Protein AF-A0A316P746-F1 (afdb_monomer_lite)

pLDDT: mean 85.84, std 14.13, range [28.5, 98.62]

Foldseek 3Di:
DAEDEEDAQVDAWEDAAQKEQAEREDDDAEEDEYYQYEYHYAIYHAAEFYEHAGGDDVVLRYAYAYENYEYAHATAYQAQYAHHYSEHRAAHEHELYEYEHHYYHYPALQDHHHDDHYHYDNYEYCVCSHHHHDHQCCFQFLVSQCVSQVLDDDDRQWAFADPPPDDGDSGIHRDPVHARKAFAEEAEPSRHDPDDTPTIHSDDPYHYDDFDDDLQAGPGHRDGNPPNFDDDPQETEAAELSVLQRQLSVCVVPPVVRHYDYPHDYDNVVPPDCSSDRDLQDAQAESEDEPADEDELEEGADDIPSHDPQHRHYDYPDLYHYYLYEYCGGDSDHHDHQCCFQFCVNVCSSQVVDAQRQQWAAAHPPDSGIDRDSVHAGWGDDPNGIDSDPPDPDDDDPDDDPPHDFDWKADPVGHTDPDDDAAWIWTAHPVGDIDIDHDD

Sequence (440 aa):
MIKNLVLDNTCSVSGASYVAGIAGGTSGTGTVTFRNVGNEAAVTASGLNAAGIVGVSMGGTINFSITNCYNTGDVTGSKQSAAICAYVGKKSVLKNIYNTGKIGGYDSADKKLYRNTCTSSCLYDIEGMQGDSITPEMLASGEFAFILNCNLRGESPWYQSLDNELTPDGHPTLSPSHGTVYALGTLNCNGTASGDVSGYSNTDKSVRTPHEFENGICSVCEDVDPGFVTMTDSVYEIGTAAQLNWFAHYVNLGTVNAKAKLTDDIDYTEYTTVKSMIGKESAGISGWLGLSAELTNCYNIGSVTGMQADRPFARYSARPYFVNCYETIGNQVINVTTEQVENGALCNMLNDSVSGGDTFFQTLGEDLHPVLFGSRQKVYEVNGSYTNNVVGIRENAIDKSEDGKIQRIYSVDGVRRGNLQKGINIVINGKGKAKKVYVK

Secondary structure (DSSP, 8-state):
-EEEEEE-TT-EEEESSSEESSEEEE-SSEEEEEEEEEE-SEEEESSB-EESSEEEEGGG-EEEEEEEEEE-S-EE-SBS-BSSEEE--TT-EEEEEEE-S-EES-SSGGGSSB-S--EEEEEEETT-SSSEE--HHHHHSSHHHHHHTTT-SS--S-B--SSSSSPPPSS-BS-TTSPPPEEESEE-TTSSBSS---EEESS---EEPPP-EETTEETTT--B-TTSS-EETTEEEE-SHHHHHHHHHHHHTT-TT--EEESS----TT--SGGGSSSS---SSEEEE-TT-EEES-EE-S---S-SSS-SSEEESS--EEES-EESS-SSSEE--HHHHHSSHHHHHHTTT-TT-SSSB--TTT-SS-BS-TTSPPPEEETTEEES-------------TT--EEEEEETTS-EESSPPSEEEEEEETTS-EEEEEE-

Radius of gyration: 34.47 Å; chains: 1; bounding box: 94×75×79 Å

Structure (mmCIF, N/CA/C/O backbone):
data_AF-A0A316P746-F1
#
_entry.id   AF-A0A316P746-F1
#
loop_
_atom_site.group_PDB
_atom_site.id
_atom_site.type_symbol
_atom_site.label_atom_id
_atom_site.label_alt_id
_atom_site.label_comp_id
_atom_site.label_asym_id
_atom_site.label_entity_id
_atom_site.label_seq_id
_atom_site.pdbx_PDB_ins_code
_atom_site.Cartn_x
_atom_site.Cartn_y
_atom_site.Cartn_z
_atom_site.occupancy
_atom_site.B_iso_or_equiv
_atom_site.auth_seq_id
_atom_site.auth_comp_id
_atom_site.auth_asym_id
_atom_site.auth_atom_id
_atom_site.pdbx_PDB_model_num
ATOM 1 N N . MET A 1 1 ? 15.278 -12.445 -2.201 1.00 89.88 1 MET A N 1
ATOM 2 C CA . MET A 1 1 ? 15.033 -11.245 -1.368 1.00 89.88 1 MET A CA 1
ATOM 3 C C . MET A 1 1 ? 16.377 -10.613 -1.076 1.00 89.88 1 MET A C 1
ATOM 5 O O . MET A 1 1 ? 17.289 -11.356 -0.744 1.00 89.88 1 MET A O 1
ATOM 9 N N . ILE A 1 2 ? 16.483 -9.292 -1.191 1.00 94.69 2 ILE A N 1
ATOM 10 C CA . ILE A 1 2 ? 17.647 -8.498 -0.779 1.00 94.69 2 ILE A CA 1
ATOM 11 C C . ILE A 1 2 ? 17.159 -7.533 0.303 1.00 94.69 2 ILE A C 1
ATOM 13 O O . ILE A 1 2 ? 16.108 -6.908 0.139 1.00 94.69 2 ILE A O 1
ATOM 17 N N . LYS A 1 3 ? 17.849 -7.476 1.444 1.00 94.69 3 LYS A N 1
ATOM 18 C CA . LYS A 1 3 ? 17.455 -6.606 2.554 1.00 94.69 3 LYS A CA 1
ATOM 19 C C . LYS A 1 3 ? 18.634 -6.154 3.403 1.00 94.69 3 LYS A C 1
ATOM 21 O O . LYS A 1 3 ? 19.601 -6.903 3.496 1.00 94.69 3 LYS A O 1
ATOM 26 N N . ASN A 1 4 ? 18.481 -5.008 4.066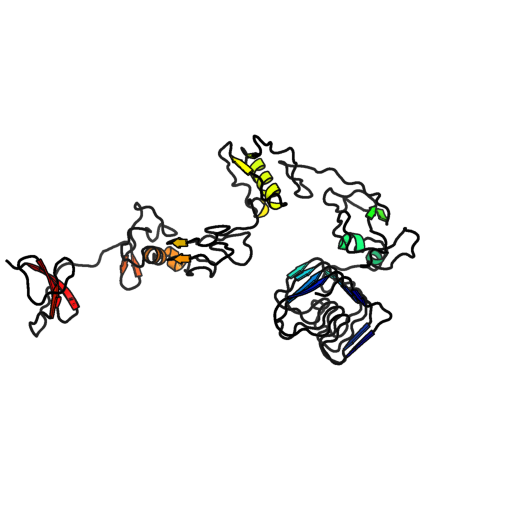 1.00 92.00 4 ASN A N 1
ATOM 27 C CA . ASN A 1 4 ? 19.451 -4.422 4.999 1.00 92.00 4 ASN A CA 1
ATOM 28 C C . ASN A 1 4 ? 20.836 -4.260 4.353 1.00 92.00 4 ASN A C 1
ATOM 30 O O . ASN A 1 4 ? 21.825 -4.806 4.838 1.00 92.00 4 ASN A O 1
ATOM 34 N N . LEU A 1 5 ? 20.873 -3.574 3.212 1.00 94.56 5 LEU A N 1
ATOM 35 C CA . LEU A 1 5 ? 22.076 -3.399 2.402 1.00 94.56 5 LEU A CA 1
ATOM 36 C C . LEU A 1 5 ? 22.165 -1.954 1.921 1.00 94.56 5 LEU A C 1
ATOM 38 O O . LEU A 1 5 ? 21.218 -1.456 1.321 1.00 94.56 5 LEU A O 1
ATOM 42 N N . VAL A 1 6 ? 23.312 -1.316 2.121 1.00 96.06 6 VAL A N 1
ATOM 43 C CA . VAL A 1 6 ? 23.628 -0.018 1.521 1.00 96.06 6 VAL A CA 1
ATOM 44 C C . VAL A 1 6 ? 24.879 -0.188 0.673 1.00 96.06 6 VAL A C 1
ATOM 46 O O . VAL A 1 6 ? 25.864 -0.755 1.143 1.00 96.06 6 VAL A O 1
ATOM 49 N N . LEU A 1 7 ? 24.821 0.263 -0.580 1.00 97.25 7 LEU A N 1
ATOM 50 C CA . LEU A 1 7 ? 26.013 0.456 -1.396 1.00 97.25 7 LEU A CA 1
ATOM 51 C C . LEU A 1 7 ? 26.486 1.897 -1.197 1.00 97.25 7 LEU A C 1
ATOM 53 O O . LEU A 1 7 ? 25.838 2.815 -1.697 1.00 97.25 7 LEU A O 1
ATOM 57 N N . ASP A 1 8 ? 27.560 2.081 -0.432 1.00 95.44 8 ASP A N 1
ATOM 58 C CA . ASP A 1 8 ? 28.040 3.405 -0.031 1.00 95.44 8 ASP A CA 1
ATOM 59 C C . ASP A 1 8 ? 28.645 4.217 -1.193 1.00 95.44 8 ASP A C 1
ATOM 61 O O . ASP A 1 8 ? 28.950 3.703 -2.274 1.00 95.44 8 ASP A O 1
ATOM 65 N N . ASN A 1 9 ? 28.834 5.514 -0.955 1.00 95.62 9 ASN A N 1
ATOM 66 C CA . ASN A 1 9 ? 29.329 6.469 -1.948 1.00 95.62 9 ASN A CA 1
ATOM 67 C C . ASN A 1 9 ? 30.809 6.290 -2.340 1.00 95.62 9 ASN A C 1
ATOM 69 O O . ASN A 1 9 ? 31.278 6.966 -3.258 1.00 95.62 9 ASN A O 1
ATOM 73 N N . THR A 1 10 ? 31.549 5.393 -1.681 1.00 96.88 10 THR A N 1
ATOM 74 C CA . THR A 1 10 ? 32.927 5.052 -2.067 1.00 96.88 10 THR A CA 1
ATOM 75 C C . THR A 1 10 ? 32.955 4.052 -3.221 1.00 96.88 10 THR A C 1
ATOM 77 O O . THR A 1 10 ? 33.974 3.887 -3.896 1.00 96.88 10 THR A O 1
ATOM 80 N N . CYS A 1 11 ? 31.818 3.406 -3.483 1.00 97.75 11 CYS A N 1
ATOM 81 C CA . CYS A 1 11 ? 31.636 2.485 -4.586 1.00 97.75 11 CYS A CA 1
ATOM 82 C C . CYS A 1 11 ? 31.222 3.208 -5.880 1.00 97.75 11 CYS A C 1
ATOM 84 O O . CYS A 1 11 ? 30.711 4.327 -5.893 1.00 97.75 11 CYS A O 1
ATOM 86 N N . SER A 1 12 ? 31.396 2.521 -7.009 1.00 97.50 12 SER A N 1
ATOM 87 C CA . SER A 1 12 ? 30.791 2.910 -8.285 1.00 97.50 12 SER A CA 1
ATOM 88 C C . SER A 1 12 ? 30.432 1.670 -9.098 1.00 97.50 12 SER A C 1
ATOM 90 O O . SER A 1 12 ? 31.123 0.652 -9.037 1.00 97.50 12 SER A O 1
ATOM 92 N N . VAL A 1 13 ? 29.342 1.749 -9.862 1.00 98.25 13 VAL A N 1
ATOM 93 C CA . VAL A 1 13 ? 28.880 0.663 -10.735 1.00 98.25 13 VAL A CA 1
ATOM 94 C C . VAL A 1 13 ? 28.771 1.184 -12.157 1.00 98.25 13 VAL A C 1
ATOM 96 O O . VAL A 1 13 ? 28.103 2.185 -12.413 1.00 98.25 13 VAL A O 1
ATOM 99 N N . SER A 1 14 ? 29.408 0.500 -13.107 1.00 97.56 14 SER A N 1
ATOM 100 C CA . SER A 1 14 ? 29.333 0.873 -14.519 1.00 97.56 14 SER A CA 1
ATOM 101 C C . SER A 1 14 ? 29.121 -0.323 -15.441 1.00 97.56 14 SER A C 1
ATOM 103 O O . SER A 1 14 ? 29.529 -1.444 -15.138 1.00 97.56 14 SER A O 1
ATOM 105 N N . GLY A 1 15 ? 28.454 -0.098 -16.572 1.00 96.75 15 GLY A N 1
ATOM 106 C CA . GLY A 1 15 ? 28.203 -1.148 -17.556 1.00 96.75 15 GLY A CA 1
ATOM 107 C C . GLY A 1 15 ? 27.535 -0.652 -18.836 1.00 96.75 15 GLY A C 1
ATOM 108 O O . GLY A 1 15 ? 27.297 0.540 -19.024 1.00 96.75 15 GLY A O 1
ATOM 109 N N . ALA A 1 16 ? 27.231 -1.584 -19.741 1.00 96.00 16 ALA A N 1
ATOM 110 C CA . ALA A 1 16 ? 26.654 -1.248 -21.042 1.00 96.00 16 ALA A CA 1
ATOM 111 C C . ALA A 1 16 ? 25.142 -0.986 -20.984 1.00 96.00 16 ALA A C 1
ATOM 113 O O . ALA A 1 16 ? 24.656 -0.015 -21.545 1.00 96.00 16 ALA A O 1
ATOM 114 N N . SER A 1 17 ? 24.354 -1.850 -20.349 1.00 93.94 17 SER A N 1
ATOM 115 C CA . SER A 1 17 ? 22.897 -1.698 -20.204 1.00 93.94 17 SER A CA 1
ATOM 116 C C . SER A 1 17 ? 22.412 -2.531 -19.027 1.00 93.94 17 SER A C 1
ATOM 118 O O . SER A 1 17 ? 23.104 -3.466 -18.624 1.00 93.94 17 SER A O 1
ATOM 120 N N . TYR A 1 18 ? 21.224 -2.210 -18.506 1.00 94.69 18 TYR A N 1
ATOM 121 C CA . TYR A 1 18 ? 20.632 -2.891 -17.349 1.00 94.69 18 TYR A CA 1
ATOM 122 C C . TYR A 1 18 ? 21.566 -2.822 -16.135 1.00 94.69 18 TYR A C 1
ATOM 124 O O . TYR A 1 18 ? 21.887 -3.832 -15.514 1.00 94.69 18 TYR A O 1
ATOM 132 N N . VAL A 1 19 ? 22.069 -1.620 -15.856 1.00 97.38 19 VAL A N 1
ATOM 133 C CA . VAL A 1 19 ? 23.044 -1.374 -14.791 1.00 97.38 19 VAL A CA 1
ATOM 134 C C . VAL A 1 19 ? 22.294 -0.832 -13.590 1.00 97.38 19 VAL A C 1
ATOM 136 O O . VAL A 1 19 ? 21.499 0.096 -13.731 1.00 97.38 19 VAL A O 1
ATOM 139 N N . ALA A 1 20 ? 22.549 -1.384 -12.410 1.00 97.69 20 ALA A N 1
ATOM 140 C CA . ALA A 1 20 ? 22.061 -0.768 -11.192 1.00 97.69 20 ALA A CA 1
ATOM 141 C C . ALA A 1 20 ? 23.017 -0.938 -10.025 1.00 97.69 20 ALA A C 1
ATOM 143 O O . ALA A 1 20 ? 23.821 -1.869 -10.042 1.00 97.69 20 ALA A O 1
ATOM 144 N N . GLY A 1 21 ? 22.891 -0.065 -9.024 1.00 97.75 21 GLY A N 1
ATOM 145 C CA . GLY A 1 21 ? 23.691 -0.126 -7.803 1.00 97.75 21 GLY A CA 1
ATOM 146 C C . GLY A 1 21 ? 23.577 -1.483 -7.110 1.00 97.75 21 GLY A C 1
ATOM 147 O O . GLY A 1 21 ? 24.584 -2.077 -6.745 1.00 97.75 21 GLY A O 1
ATOM 148 N N . ILE A 1 22 ? 22.362 -2.037 -7.007 1.00 97.75 22 ILE A N 1
ATOM 149 C CA . ILE A 1 22 ? 22.136 -3.303 -6.289 1.00 97.75 22 ILE A CA 1
ATOM 150 C C . ILE A 1 22 ? 21.937 -4.491 -7.235 1.00 97.75 22 ILE A C 1
ATOM 152 O O . ILE A 1 22 ? 22.585 -5.525 -7.075 1.00 97.75 22 ILE A O 1
ATOM 156 N N . ALA A 1 23 ? 21.024 -4.389 -8.208 1.00 95.81 23 ALA A N 1
ATOM 157 C CA . ALA A 1 23 ? 20.702 -5.500 -9.109 1.00 95.81 23 ALA A CA 1
ATOM 158 C C . ALA A 1 23 ? 20.403 -5.035 -10.543 1.00 95.81 23 ALA A C 1
ATOM 160 O O . ALA A 1 23 ? 19.379 -4.412 -10.803 1.00 95.81 23 ALA A O 1
ATOM 161 N N . GLY A 1 24 ? 21.258 -5.383 -11.507 1.00 94.00 24 GLY A N 1
ATOM 162 C CA . GLY A 1 24 ? 21.155 -4.878 -12.882 1.00 94.00 24 GLY A CA 1
ATOM 163 C C . GLY A 1 24 ? 19.856 -5.230 -13.624 1.00 94.00 24 GLY A C 1
ATOM 164 O O . GLY A 1 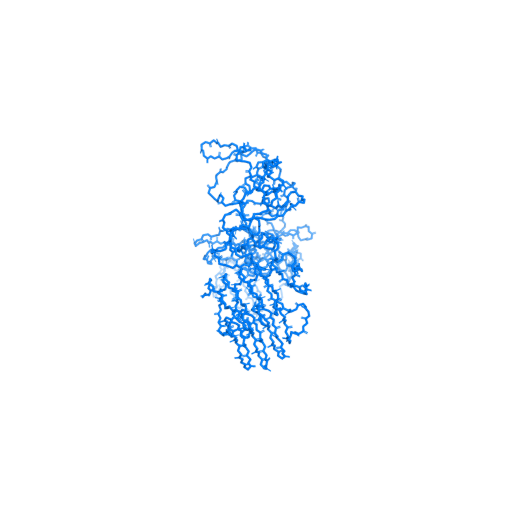24 ? 19.076 -4.358 -13.997 1.00 94.00 24 GLY A O 1
ATOM 165 N N . GLY A 1 25 ? 19.574 -6.514 -13.831 1.00 87.31 25 GLY A N 1
ATOM 166 C CA . GLY A 1 25 ? 18.367 -6.957 -14.529 1.00 87.31 25 GLY A CA 1
ATOM 167 C C . GLY A 1 25 ? 17.833 -8.258 -13.959 1.00 87.31 25 GLY A C 1
ATOM 168 O O . GLY A 1 25 ? 18.588 -9.100 -13.481 1.00 87.31 25 GLY A O 1
ATOM 169 N N . THR A 1 26 ? 16.518 -8.423 -14.013 1.00 87.12 26 THR A N 1
ATOM 170 C CA . THR A 1 26 ? 15.832 -9.637 -13.563 1.00 87.12 26 THR A CA 1
ATOM 171 C C . THR A 1 26 ? 15.109 -10.285 -14.736 1.00 87.12 26 THR A C 1
ATOM 173 O O . THR A 1 26 ? 14.544 -9.589 -15.577 1.00 87.12 26 THR A O 1
ATOM 176 N N . SER A 1 27 ? 15.142 -11.616 -14.813 1.00 88.12 27 SER A N 1
ATOM 177 C CA . SER A 1 27 ? 14.470 -12.408 -15.850 1.00 88.12 27 SER A CA 1
ATOM 178 C C . SER A 1 27 ? 13.734 -13.592 -15.221 1.00 88.12 27 SER A C 1
ATOM 180 O O . SER A 1 27 ? 14.118 -14.065 -14.152 1.00 88.12 27 SER A O 1
ATOM 182 N N . GLY A 1 28 ? 12.660 -14.054 -15.866 1.00 88.06 28 GLY A N 1
ATOM 183 C CA . GLY A 1 28 ? 11.804 -15.131 -15.360 1.00 88.06 28 GLY A CA 1
ATOM 184 C C . GLY A 1 28 ? 10.451 -14.627 -14.861 1.00 88.06 28 GLY A C 1
ATOM 185 O O . GLY A 1 28 ? 9.913 -13.656 -15.386 1.00 88.06 28 GLY A O 1
ATOM 186 N N . THR A 1 29 ? 9.875 -15.300 -13.867 1.00 85.88 29 THR A N 1
ATOM 187 C CA . THR A 1 29 ? 8.543 -14.991 -13.317 1.00 85.88 29 THR A CA 1
ATOM 188 C C . THR A 1 29 ? 8.577 -14.938 -11.796 1.00 85.88 29 THR A C 1
ATOM 190 O O . THR A 1 29 ? 9.399 -15.606 -11.173 1.00 85.88 29 THR A O 1
ATOM 193 N N . GLY A 1 30 ? 7.635 -14.216 -11.189 1.00 87.62 30 GLY A N 1
ATOM 194 C CA . GLY A 1 30 ? 7.453 -14.173 -9.736 1.00 87.62 30 GLY A CA 1
ATOM 195 C C . GLY A 1 30 ? 7.687 -12.783 -9.157 1.00 87.62 30 GLY A C 1
ATOM 196 O O . GLY A 1 30 ? 7.532 -11.780 -9.859 1.00 87.62 30 GLY A O 1
ATOM 197 N N . THR A 1 31 ? 8.040 -12.734 -7.871 1.00 92.00 31 THR A N 1
ATOM 198 C CA . THR A 1 31 ? 8.236 -11.482 -7.134 1.00 92.00 31 THR A CA 1
ATOM 199 C C . THR A 1 31 ? 9.609 -11.441 -6.475 1.00 92.00 31 THR A C 1
ATOM 201 O O . THR A 1 31 ? 9.982 -12.366 -5.754 1.00 92.00 31 THR A O 1
ATOM 204 N N . VAL A 1 32 ? 10.343 -10.345 -6.671 1.00 93.94 32 VAL A N 1
ATOM 205 C CA . VAL A 1 32 ? 11.603 -10.067 -5.966 1.00 93.94 32 VAL A CA 1
ATOM 206 C C . VAL A 1 32 ? 11.382 -8.944 -4.955 1.00 93.94 32 VAL A C 1
ATOM 208 O O . VAL A 1 32 ? 10.802 -7.908 -5.268 1.00 93.94 32 VAL A O 1
ATOM 211 N N . THR A 1 33 ? 11.850 -9.152 -3.726 1.00 95.31 33 THR A N 1
ATOM 212 C CA . THR A 1 33 ? 11.721 -8.175 -2.638 1.00 95.31 33 THR A CA 1
ATOM 213 C C . THR A 1 33 ? 13.038 -7.460 -2.369 1.00 95.31 33 THR A C 1
ATOM 215 O O . THR A 1 33 ? 14.045 -8.137 -2.136 1.00 95.31 33 THR A O 1
ATOM 218 N N . PHE A 1 34 ? 12.972 -6.130 -2.308 1.00 96.62 34 PHE A N 1
ATOM 219 C CA . PHE A 1 34 ? 13.994 -5.217 -1.801 1.00 96.62 34 PHE A CA 1
ATOM 220 C C . PHE A 1 34 ? 13.429 -4.512 -0.565 1.00 96.62 34 PHE A C 1
ATOM 222 O O . PHE A 1 34 ? 12.362 -3.902 -0.641 1.00 96.62 34 PHE A O 1
ATOM 229 N N . ARG A 1 35 ? 14.092 -4.644 0.586 1.00 94.25 35 ARG A N 1
ATOM 230 C CA . ARG A 1 35 ? 13.627 -4.034 1.840 1.00 94.25 35 ARG A CA 1
ATOM 231 C C . ARG A 1 35 ? 14.775 -3.437 2.626 1.00 94.25 35 ARG A C 1
ATOM 233 O O . ARG A 1 35 ? 15.691 -4.185 2.944 1.00 94.25 35 ARG A O 1
ATOM 240 N N . ASN A 1 36 ? 14.693 -2.169 3.013 1.00 93.94 36 ASN A N 1
ATOM 241 C CA . ASN A 1 36 ? 15.795 -1.492 3.699 1.00 93.94 36 ASN A CA 1
ATOM 242 C C . ASN A 1 36 ? 17.061 -1.587 2.828 1.00 93.94 36 ASN A C 1
ATOM 244 O O . ASN A 1 36 ? 18.050 -2.215 3.214 1.00 93.94 36 ASN A O 1
ATOM 248 N N . VAL A 1 37 ? 16.987 -1.044 1.609 1.00 97.12 37 VAL A N 1
ATOM 249 C CA . VAL A 1 37 ? 18.099 -1.065 0.650 1.00 97.12 37 VAL A CA 1
ATOM 250 C C . VAL A 1 37 ? 18.413 0.342 0.144 1.00 97.12 37 VAL A C 1
ATOM 252 O O . VAL A 1 37 ? 17.521 1.027 -0.348 1.00 97.12 37 VAL A O 1
ATOM 255 N N . GLY A 1 38 ? 19.674 0.754 0.233 1.00 97.75 38 GLY A N 1
ATOM 256 C CA . GLY A 1 38 ? 20.151 2.068 -0.201 1.00 97.75 38 GLY A CA 1
ATOM 257 C C . GLY A 1 38 ? 21.214 1.991 -1.291 1.00 97.75 38 GLY A C 1
ATOM 258 O O . GLY A 1 38 ? 22.056 1.093 -1.269 1.00 97.75 38 GLY A O 1
ATOM 259 N N . ASN A 1 39 ? 21.197 2.947 -2.218 1.00 98.31 39 ASN A N 1
ATOM 260 C CA . ASN A 1 39 ? 22.307 3.206 -3.132 1.00 98.31 39 ASN A CA 1
ATOM 261 C C . ASN A 1 39 ? 22.814 4.643 -2.977 1.00 98.31 39 ASN A C 1
ATOM 263 O O . ASN A 1 39 ? 22.095 5.597 -3.265 1.00 98.31 39 ASN A O 1
ATOM 267 N N . GLU A 1 40 ? 24.073 4.778 -2.590 1.00 97.69 40 GLU A N 1
ATOM 268 C CA . GLU A 1 40 ? 24.805 6.045 -2.487 1.00 97.69 40 GLU A CA 1
ATOM 269 C C . GLU A 1 40 ? 25.925 6.134 -3.534 1.00 97.69 40 GLU A C 1
ATOM 271 O O . GLU A 1 40 ? 26.466 7.208 -3.791 1.00 97.69 40 GLU A O 1
ATOM 276 N N . ALA A 1 41 ? 26.249 5.011 -4.178 1.00 98.25 41 ALA A N 1
ATOM 277 C CA . ALA A 1 41 ? 27.237 4.920 -5.240 1.00 98.25 41 ALA A CA 1
ATOM 278 C C . ALA A 1 41 ? 26.756 5.538 -6.557 1.00 98.25 41 ALA A C 1
ATOM 280 O O . ALA A 1 41 ? 25.582 5.444 -6.932 1.00 98.25 41 ALA A O 1
ATOM 281 N N . ALA A 1 42 ? 27.707 6.067 -7.327 1.00 98.38 42 ALA A N 1
ATOM 282 C CA . ALA A 1 42 ? 27.454 6.477 -8.701 1.00 98.38 42 ALA A CA 1
ATOM 283 C C . ALA A 1 42 ? 27.161 5.255 -9.592 1.00 98.38 42 ALA A C 1
ATOM 285 O O . ALA A 1 42 ? 27.924 4.282 -9.610 1.00 98.38 42 ALA A O 1
ATOM 286 N N . VAL A 1 43 ? 26.086 5.328 -10.382 1.00 98.62 43 VAL A N 1
ATOM 287 C CA . VAL A 1 43 ? 25.679 4.287 -11.335 1.00 98.62 43 VAL A CA 1
ATOM 288 C C . VAL A 1 43 ? 25.747 4.840 -12.751 1.00 98.62 43 VAL A C 1
ATOM 290 O O . VAL A 1 43 ? 25.084 5.822 -13.071 1.00 98.62 43 VAL A O 1
ATOM 293 N N . THR A 1 44 ? 26.521 4.201 -13.628 1.00 98.12 44 THR A N 1
ATOM 294 C CA . THR A 1 44 ? 26.710 4.662 -15.011 1.00 98.12 44 THR A CA 1
ATOM 295 C C . THR A 1 44 ? 26.424 3.564 -16.034 1.00 98.12 44 THR A C 1
ATOM 297 O O . THR A 1 44 ? 27.104 2.541 -16.073 1.00 98.12 44 THR A O 1
ATOM 300 N N . ALA A 1 45 ? 25.451 3.784 -16.918 1.00 97.50 45 ALA A N 1
ATOM 301 C CA . ALA A 1 45 ? 25.209 2.936 -18.083 1.00 97.50 45 ALA A CA 1
ATOM 302 C C . ALA A 1 45 ? 25.509 3.700 -19.376 1.00 97.50 45 ALA A C 1
ATOM 304 O O . ALA A 1 45 ? 24.966 4.781 -19.599 1.00 97.50 45 ALA A O 1
ATOM 305 N N . SER A 1 46 ? 26.304 3.124 -20.280 1.00 96.31 46 SER A N 1
ATOM 306 C CA . SER A 1 46 ? 26.499 3.726 -21.611 1.00 96.31 46 SER A CA 1
ATOM 307 C C . SER A 1 46 ? 25.276 3.569 -22.527 1.00 96.31 46 SER A C 1
ATOM 309 O O . SER A 1 46 ? 25.135 4.301 -23.502 1.00 96.31 46 SER A O 1
ATOM 311 N N . GLY A 1 47 ? 24.380 2.636 -22.202 1.00 92.81 47 GLY A N 1
ATOM 312 C CA . GLY A 1 47 ? 23.160 2.305 -22.932 1.00 92.81 47 GLY A CA 1
ATOM 313 C C . GLY A 1 47 ? 21.902 2.481 -22.081 1.00 92.81 47 GLY A C 1
ATOM 314 O O . GLY A 1 47 ? 21.705 3.530 -21.463 1.00 92.81 47 GLY A O 1
ATOM 315 N N . LEU A 1 48 ? 21.015 1.484 -22.113 1.00 93.56 48 LEU A N 1
ATOM 316 C CA . LEU A 1 48 ? 19.654 1.581 -21.579 1.00 93.56 48 LEU A CA 1
ATOM 317 C C . LEU A 1 48 ? 19.554 1.135 -20.116 1.00 93.56 48 LEU A C 1
ATOM 319 O O . LEU A 1 48 ? 20.254 0.214 -19.692 1.00 93.56 48 LEU A O 1
ATOM 323 N N . ASN A 1 49 ? 18.560 1.678 -19.411 1.00 94.56 49 ASN A N 1
ATOM 324 C CA . ASN A 1 49 ? 18.078 1.197 -18.112 1.00 94.56 49 ASN A CA 1
ATOM 325 C C . ASN A 1 49 ? 19.145 1.225 -17.000 1.00 94.56 49 ASN A C 1
ATOM 327 O O . ASN A 1 49 ? 19.540 0.175 -16.488 1.00 94.56 49 ASN A O 1
ATOM 331 N N . ALA A 1 50 ? 19.603 2.427 -16.638 1.00 97.69 50 ALA A N 1
ATOM 332 C CA . ALA A 1 50 ? 20.383 2.656 -15.420 1.00 97.69 50 ALA A CA 1
ATOM 333 C C . ALA A 1 50 ? 19.456 2.900 -14.215 1.00 97.69 50 ALA A C 1
ATOM 335 O O . ALA A 1 50 ? 18.470 3.630 -14.360 1.00 97.69 50 ALA A O 1
ATOM 336 N N . ALA A 1 51 ? 19.766 2.333 -13.043 1.00 97.88 51 ALA A N 1
ATOM 337 C CA . ALA A 1 51 ? 19.027 2.628 -11.812 1.00 97.88 51 ALA A CA 1
ATOM 338 C C . ALA A 1 51 ? 19.838 2.537 -10.514 1.00 97.88 51 ALA A C 1
ATOM 340 O O . ALA A 1 51 ? 20.831 1.833 -10.446 1.00 97.88 51 ALA A O 1
ATOM 341 N N . GLY A 1 52 ? 19.398 3.194 -9.444 1.00 98.19 52 GLY A N 1
ATOM 342 C CA . GLY A 1 52 ? 20.033 3.075 -8.129 1.00 98.19 52 GLY A CA 1
ATOM 343 C C . GLY A 1 52 ? 19.826 1.697 -7.498 1.00 98.19 52 GLY A C 1
ATOM 344 O O . GLY A 1 52 ? 20.783 1.042 -7.098 1.00 98.19 52 GLY A O 1
ATOM 345 N N . ILE A 1 53 ? 18.582 1.202 -7.464 1.00 98.25 53 ILE A N 1
ATOM 346 C CA . ILE A 1 53 ? 18.258 -0.077 -6.808 1.00 98.25 53 ILE A CA 1
ATOM 347 C C . ILE A 1 53 ? 18.260 -1.239 -7.803 1.00 98.25 53 ILE A C 1
ATOM 349 O O . ILE A 1 53 ? 19.117 -2.118 -7.734 1.00 98.25 53 ILE A O 1
ATOM 353 N N . VAL A 1 54 ? 17.310 -1.271 -8.740 1.00 97.38 54 VAL A N 1
ATOM 354 C CA . VAL A 1 54 ? 17.155 -2.400 -9.669 1.00 97.38 54 VAL A CA 1
ATOM 355 C C . VAL A 1 54 ? 16.913 -1.927 -11.092 1.00 97.38 54 VAL A C 1
ATOM 357 O O . VAL A 1 54 ? 15.973 -1.188 -11.342 1.00 97.38 54 VAL A O 1
ATOM 360 N N . GLY A 1 55 ? 17.725 -2.351 -12.057 1.00 94.00 55 GLY A N 1
ATOM 361 C CA . GLY A 1 55 ? 17.667 -1.776 -13.405 1.00 94.00 55 GLY A CA 1
ATOM 362 C C . GLY A 1 55 ? 16.374 -2.136 -14.133 1.00 94.00 55 GLY A C 1
ATOM 363 O O . GLY A 1 55 ? 15.601 -1.253 -14.492 1.00 94.00 55 GLY A O 1
ATOM 364 N N . VAL A 1 56 ? 16.082 -3.422 -14.342 1.00 95.56 56 VAL A N 1
ATOM 365 C CA . VAL A 1 56 ? 14.920 -3.821 -15.161 1.00 95.56 56 VAL A CA 1
ATOM 366 C C . VAL A 1 56 ? 14.240 -5.110 -14.699 1.00 95.56 56 VAL A C 1
ATOM 368 O O . VAL A 1 56 ? 14.886 -6.111 -14.380 1.00 95.56 56 VAL A O 1
ATOM 371 N N . SER A 1 57 ? 12.909 -5.116 -14.746 1.00 95.38 57 SER A N 1
ATOM 372 C CA . SER A 1 57 ? 12.120 -6.330 -14.961 1.00 95.38 57 SER A CA 1
ATOM 373 C C . SER A 1 57 ? 12.091 -6.643 -16.457 1.00 95.38 57 SER A C 1
ATOM 375 O O . SER A 1 57 ? 11.372 -5.987 -17.217 1.00 95.38 57 SER A O 1
ATOM 377 N N . MET A 1 58 ? 12.904 -7.601 -16.919 1.00 90.56 58 MET A N 1
ATOM 378 C CA . MET A 1 58 ? 12.958 -7.940 -18.345 1.00 90.56 58 MET A CA 1
ATOM 379 C C . MET A 1 58 ? 11.595 -8.448 -18.820 1.00 90.56 58 MET A C 1
ATOM 381 O O . MET A 1 58 ? 11.037 -9.382 -18.256 1.00 90.56 58 MET A O 1
ATOM 385 N N . GLY A 1 59 ? 11.034 -7.792 -19.839 1.00 87.31 59 GLY A N 1
ATOM 386 C CA . GLY A 1 59 ? 9.685 -8.083 -20.335 1.00 87.31 59 GLY A CA 1
ATOM 387 C C . GLY A 1 59 ? 8.551 -7.736 -19.359 1.00 87.31 59 GLY A C 1
ATOM 388 O O . GLY A 1 59 ? 7.400 -8.060 -19.637 1.00 87.31 59 GLY A O 1
ATOM 389 N N . GLY A 1 60 ? 8.843 -7.096 -18.219 1.00 87.94 60 GLY A N 1
ATOM 390 C CA . GLY A 1 60 ? 7.854 -6.778 -17.186 1.00 87.94 60 GLY A CA 1
ATOM 391 C C . GLY A 1 60 ? 7.248 -8.006 -16.493 1.00 87.94 60 GLY A C 1
ATOM 392 O O . GLY A 1 60 ? 6.169 -7.894 -15.908 1.00 87.94 60 GLY A O 1
ATOM 393 N N . THR A 1 61 ? 7.894 -9.173 -16.587 1.00 89.06 61 THR A N 1
ATOM 394 C CA . THR A 1 61 ? 7.360 -10.463 -16.115 1.00 89.06 61 THR A CA 1
ATOM 395 C C . THR A 1 61 ? 7.612 -10.722 -14.631 1.00 89.06 61 THR A C 1
ATOM 397 O O . THR A 1 61 ? 6.863 -11.472 -13.999 1.00 89.06 61 THR A O 1
ATOM 400 N N . ILE A 1 62 ? 8.640 -10.092 -14.056 1.00 92.94 62 ILE A N 1
ATOM 401 C CA . ILE A 1 62 ? 8.903 -10.093 -12.613 1.00 92.94 62 ILE A CA 1
ATOM 402 C C . ILE A 1 62 ? 8.285 -8.852 -11.984 1.00 92.94 62 ILE A C 1
ATOM 404 O O . ILE A 1 62 ? 8.452 -7.739 -12.482 1.00 92.94 62 ILE A O 1
ATOM 408 N N . ASN A 1 63 ? 7.605 -9.041 -10.860 1.00 93.94 63 ASN A N 1
ATOM 409 C CA . ASN A 1 63 ? 7.115 -7.945 -10.036 1.00 93.94 63 ASN A CA 1
ATOM 410 C C . ASN A 1 63 ? 8.096 -7.665 -8.897 1.00 93.94 63 ASN A C 1
ATOM 412 O O . ASN A 1 63 ? 8.784 -8.561 -8.406 1.00 93.94 63 ASN A O 1
ATOM 416 N N . PHE A 1 64 ? 8.143 -6.420 -8.446 1.00 95.94 64 PHE A N 1
ATOM 417 C CA . PHE A 1 64 ? 8.981 -6.011 -7.332 1.00 95.94 64 PHE A CA 1
ATOM 418 C C . PHE A 1 64 ? 8.141 -5.624 -6.124 1.00 95.94 64 PHE A C 1
ATOM 420 O O . PHE A 1 64 ? 7.110 -4.979 -6.257 1.00 95.94 64 PHE A O 1
ATOM 427 N N . SER A 1 65 ? 8.611 -5.995 -4.939 1.00 95.25 65 SER A N 1
ATOM 428 C CA . SER A 1 65 ? 8.175 -5.402 -3.676 1.00 95.25 65 SER A CA 1
ATOM 429 C C . SER A 1 65 ? 9.350 -4.589 -3.153 1.00 95.25 65 SER A C 1
ATOM 431 O O . SER A 1 65 ? 10.289 -5.173 -2.615 1.00 95.25 65 SER A O 1
ATOM 433 N N . ILE A 1 66 ? 9.324 -3.275 -3.361 1.00 96.38 66 ILE A N 1
ATOM 434 C CA . ILE A 1 66 ? 10.397 -2.356 -2.962 1.00 96.38 66 ILE A CA 1
ATOM 435 C C . ILE A 1 66 ? 9.868 -1.507 -1.815 1.00 96.38 66 ILE A C 1
ATOM 437 O O . ILE A 1 66 ? 8.879 -0.791 -1.974 1.00 96.38 66 ILE A O 1
ATOM 441 N N . THR A 1 67 ? 10.476 -1.630 -0.639 1.00 94.12 67 THR A N 1
ATOM 442 C CA . THR A 1 67 ? 10.000 -0.943 0.566 1.00 94.12 67 THR A CA 1
ATOM 443 C C . THR A 1 67 ? 11.154 -0.410 1.395 1.00 94.12 67 THR A C 1
ATOM 445 O O . THR A 1 67 ? 12.122 -1.136 1.609 1.00 94.12 67 THR A O 1
ATOM 448 N N . ASN A 1 68 ? 11.048 0.828 1.882 1.00 93.75 68 ASN A N 1
ATOM 449 C CA . ASN A 1 68 ? 12.107 1.495 2.649 1.00 93.75 68 ASN A CA 1
ATOM 450 C C . ASN A 1 68 ? 13.433 1.470 1.872 1.00 93.75 68 ASN A C 1
ATOM 452 O O . ASN A 1 68 ? 14.397 0.828 2.281 1.00 93.75 68 ASN A O 1
ATOM 456 N N . CYS A 1 69 ? 13.443 2.028 0.665 1.00 96.69 69 CYS A N 1
ATOM 457 C CA . CYS A 1 69 ? 14.630 2.011 -0.190 1.00 96.69 69 CYS A CA 1
ATOM 458 C C . CYS A 1 69 ? 14.940 3.412 -0.698 1.00 96.69 69 CYS A C 1
ATOM 460 O O . CYS A 1 69 ? 14.025 4.216 -0.844 1.00 96.69 69 CYS A O 1
ATOM 462 N N . TYR A 1 70 ? 16.202 3.707 -0.990 1.00 97.25 70 TYR A N 1
ATOM 463 C CA . TYR A 1 70 ? 16.583 5.045 -1.433 1.00 97.25 70 TYR A CA 1
ATOM 464 C C . TYR A 1 70 ? 17.723 5.064 -2.438 1.00 97.25 70 TYR A C 1
ATOM 466 O O . TYR A 1 70 ? 18.512 4.124 -2.528 1.00 97.25 70 TYR A O 1
ATOM 474 N N . ASN A 1 71 ? 17.815 6.173 -3.167 1.00 97.69 71 ASN A N 1
ATOM 475 C CA . ASN A 1 71 ? 18.954 6.495 -4.011 1.00 97.69 71 ASN A CA 1
ATOM 476 C C . ASN A 1 71 ? 19.460 7.917 -3.718 1.00 97.69 71 ASN A C 1
ATOM 478 O O . ASN A 1 71 ? 18.743 8.888 -3.946 1.00 97.69 71 ASN A O 1
ATOM 482 N N . THR A 1 72 ? 20.698 8.052 -3.253 1.00 96.88 72 THR A N 1
ATOM 483 C CA . THR A 1 72 ? 21.399 9.347 -3.170 1.00 96.88 72 THR A CA 1
ATOM 484 C C . THR A 1 72 ? 22.531 9.462 -4.188 1.00 96.88 72 THR A C 1
ATOM 486 O O . THR A 1 72 ? 22.944 10.571 -4.513 1.00 96.88 72 THR A O 1
ATOM 489 N N . GLY A 1 73 ? 22.997 8.337 -4.738 1.00 97.38 73 GLY A N 1
ATOM 490 C CA . GLY A 1 73 ? 24.021 8.322 -5.778 1.00 97.38 73 GLY A CA 1
ATOM 491 C C . GLY A 1 73 ? 23.504 8.811 -7.132 1.00 97.38 73 GLY A C 1
ATOM 492 O O . GLY A 1 73 ? 22.357 8.561 -7.514 1.00 97.38 73 GLY A O 1
ATOM 493 N N . ASP A 1 74 ? 24.362 9.485 -7.895 1.00 97.69 74 ASP A N 1
ATOM 494 C CA . ASP A 1 74 ? 24.024 9.923 -9.249 1.00 97.69 74 ASP A CA 1
ATOM 495 C C . ASP A 1 74 ? 23.842 8.722 -10.188 1.00 97.69 74 ASP A C 1
ATOM 497 O O . ASP A 1 74 ? 24.687 7.825 -10.263 1.00 97.69 74 ASP A O 1
ATOM 501 N N . VAL A 1 75 ? 22.752 8.727 -10.958 1.00 97.94 75 VAL A N 1
ATOM 502 C CA . VAL A 1 75 ? 22.447 7.696 -11.958 1.00 97.94 75 VAL A CA 1
ATOM 503 C C . VAL A 1 75 ? 22.549 8.314 -13.342 1.00 97.94 75 VAL A C 1
ATOM 505 O O . VAL A 1 75 ? 21.682 9.076 -13.761 1.00 97.94 75 VAL A O 1
ATOM 508 N N . THR A 1 76 ? 23.581 7.952 -14.095 1.00 97.06 76 THR A N 1
ATOM 509 C CA . THR A 1 76 ? 23.801 8.432 -15.462 1.00 97.06 76 THR A CA 1
ATOM 510 C C . THR A 1 76 ? 23.541 7.310 -16.461 1.00 97.06 76 THR A C 1
ATOM 512 O O . THR A 1 76 ? 24.261 6.317 -16.493 1.00 97.06 76 THR A O 1
ATOM 515 N N . GLY A 1 77 ? 22.527 7.463 -17.311 1.00 95.00 77 GLY A N 1
ATOM 516 C CA . GLY A 1 77 ? 22.301 6.576 -18.454 1.00 95.00 77 GLY A CA 1
ATOM 517 C C . GLY A 1 77 ? 22.031 7.354 -19.736 1.00 95.00 77 GLY A C 1
ATOM 518 O O . GLY A 1 77 ? 21.778 8.557 -19.698 1.00 95.00 77 GLY A O 1
ATOM 519 N N . SER A 1 78 ? 22.076 6.672 -20.882 1.00 93.19 78 SER A N 1
ATOM 520 C CA . SER A 1 78 ? 21.797 7.310 -22.181 1.00 93.19 78 SER A CA 1
ATOM 521 C C . SER A 1 78 ? 20.298 7.467 -22.456 1.00 93.19 78 SER A C 1
ATOM 523 O O . SER A 1 78 ? 19.875 8.415 -23.116 1.00 93.19 78 SER A O 1
ATOM 525 N N . LYS A 1 79 ? 19.486 6.528 -21.958 1.00 93.44 79 LYS A N 1
ATOM 526 C CA . LYS A 1 79 ? 18.031 6.508 -22.113 1.00 93.44 79 LYS A CA 1
ATOM 527 C C . LYS A 1 79 ? 17.417 5.546 -21.099 1.00 93.44 79 LYS A C 1
ATOM 529 O O . LYS A 1 79 ? 18.057 4.572 -20.696 1.00 93.44 79 LYS A O 1
ATOM 534 N N . GLN A 1 80 ? 16.133 5.740 -20.804 1.00 94.81 80 GLN A N 1
ATOM 535 C CA . GLN A 1 80 ? 15.326 4.811 -20.023 1.00 94.81 80 GLN A CA 1
ATOM 536 C C . GLN A 1 80 ? 15.794 4.607 -18.570 1.00 94.81 80 GLN A C 1
ATOM 538 O O . GLN A 1 80 ? 15.460 3.590 -17.971 1.00 94.81 80 GLN A O 1
ATOM 543 N N . SER A 1 81 ? 16.550 5.546 -18.003 1.00 96.50 81 SER A N 1
ATOM 544 C CA . SER A 1 81 ? 17.022 5.496 -16.613 1.00 96.50 81 SER A CA 1
ATOM 545 C C . SER A 1 81 ? 15.945 5.908 -15.610 1.00 96.50 81 SER A C 1
ATOM 547 O O . SER A 1 81 ? 15.010 6.627 -15.966 1.00 96.50 81 SER A O 1
ATOM 549 N N . ALA A 1 82 ? 16.111 5.498 -14.352 1.00 96.75 82 ALA A N 1
ATOM 550 C CA . ALA A 1 82 ? 15.324 5.986 -13.219 1.00 96.75 82 ALA A CA 1
ATOM 551 C C . ALA A 1 82 ? 16.086 5.790 -11.895 1.00 96.75 82 ALA A C 1
ATOM 553 O O . ALA A 1 82 ? 16.921 4.904 -11.805 1.00 96.75 82 ALA A O 1
ATOM 554 N N . ALA A 1 83 ? 15.787 6.552 -10.847 1.00 97.12 83 ALA A N 1
ATOM 555 C CA . ALA A 1 83 ? 16.468 6.485 -9.554 1.00 97.12 83 ALA A CA 1
ATOM 556 C C . ALA A 1 83 ? 16.337 5.125 -8.861 1.00 97.12 83 ALA A C 1
ATOM 558 O O . ALA A 1 83 ? 17.290 4.631 -8.270 1.00 97.12 83 ALA A O 1
ATOM 559 N N . ILE A 1 84 ? 15.164 4.497 -8.933 1.00 97.50 84 ILE A N 1
ATOM 560 C CA . ILE A 1 84 ? 14.853 3.290 -8.162 1.00 97.50 84 ILE A CA 1
ATOM 561 C C . ILE A 1 84 ? 14.777 2.091 -9.084 1.00 97.50 84 ILE A C 1
ATOM 563 O O . ILE A 1 84 ? 15.471 1.097 -8.862 1.00 97.50 84 ILE A O 1
ATOM 567 N N . CYS A 1 85 ? 13.952 2.184 -10.131 1.00 97.19 85 CYS A N 1
ATOM 568 C CA . CYS A 1 85 ? 13.854 1.118 -11.111 1.00 97.19 85 CYS A CA 1
ATOM 569 C C . CYS A 1 85 ? 13.544 1.598 -12.523 1.00 97.19 85 CYS A C 1
ATOM 571 O O . CYS A 1 85 ? 12.475 2.143 -12.799 1.00 97.19 85 CYS A O 1
ATOM 573 N N . ALA A 1 86 ? 14.462 1.325 -13.448 1.00 96.12 86 ALA A N 1
ATOM 574 C CA . ALA A 1 86 ? 14.355 1.787 -14.825 1.00 96.12 86 ALA A CA 1
ATOM 575 C C . ALA A 1 86 ? 13.248 1.095 -15.636 1.00 96.12 86 ALA A C 1
ATOM 577 O O . ALA A 1 86 ? 12.849 1.638 -16.662 1.00 96.12 86 ALA A O 1
ATOM 578 N N . TYR A 1 87 ? 12.706 -0.054 -15.215 1.00 96.00 87 TYR A N 1
ATOM 579 C CA . TYR A 1 87 ? 11.445 -0.588 -15.752 1.00 96.00 87 TYR A CA 1
ATOM 580 C C . TYR A 1 87 ? 10.814 -1.607 -14.793 1.00 96.00 87 TYR A C 1
ATOM 582 O O . TYR A 1 87 ? 11.341 -2.710 -14.615 1.00 96.00 87 TYR A O 1
ATOM 590 N N . VAL A 1 88 ? 9.671 -1.259 -14.194 1.00 96.06 88 VAL A N 1
ATOM 591 C CA . VAL A 1 88 ? 8.997 -2.103 -13.191 1.00 96.06 88 VAL A CA 1
ATOM 592 C C . VAL A 1 88 ? 8.016 -3.093 -13.827 1.00 96.06 88 VAL A C 1
ATOM 594 O O . VAL A 1 88 ? 7.451 -2.840 -14.893 1.00 96.06 88 VAL A O 1
ATOM 597 N N . GLY A 1 89 ? 7.761 -4.220 -13.155 1.00 94.12 89 GLY A N 1
ATOM 598 C CA . GLY A 1 89 ? 6.652 -5.119 -13.506 1.00 94.12 89 GLY A CA 1
ATOM 599 C C . GLY A 1 89 ? 5.294 -4.550 -13.079 1.00 94.12 89 GLY A C 1
ATOM 600 O O . GLY A 1 89 ? 5.197 -3.912 -12.032 1.00 94.12 89 GLY A O 1
ATOM 601 N N . LYS A 1 90 ? 4.226 -4.804 -13.847 1.00 91.06 90 LYS A N 1
ATOM 602 C CA . LYS A 1 90 ? 2.925 -4.124 -13.663 1.00 91.06 90 LYS A CA 1
ATOM 603 C C . LYS A 1 90 ? 2.264 -4.322 -12.295 1.00 91.06 90 LYS A C 1
ATOM 605 O O . LYS A 1 90 ? 1.529 -3.451 -11.848 1.00 91.06 90 LYS A O 1
ATOM 610 N N . LYS A 1 91 ? 2.505 -5.462 -11.641 1.00 90.12 91 LYS A N 1
ATOM 611 C CA . LYS A 1 91 ? 1.938 -5.790 -10.320 1.00 90.12 91 LYS A CA 1
ATOM 612 C C . LYS A 1 91 ? 2.930 -5.512 -9.185 1.00 90.12 91 LYS A C 1
ATOM 614 O O . LYS A 1 91 ? 2.810 -6.095 -8.110 1.00 90.12 91 LYS A O 1
ATOM 619 N N . SER A 1 92 ? 3.955 -4.698 -9.442 1.00 94.81 92 SER A N 1
ATOM 620 C CA . SER A 1 92 ? 4.918 -4.292 -8.416 1.00 94.81 92 SER A CA 1
ATOM 621 C C . SER A 1 92 ? 4.264 -3.379 -7.379 1.00 94.81 92 SER A C 1
ATOM 623 O O . SER A 1 92 ? 3.264 -2.717 -7.65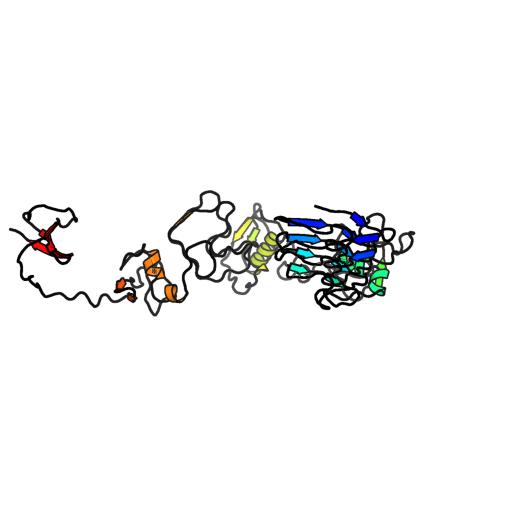8 1.00 94.81 92 SER A O 1
ATOM 625 N N . VAL A 1 93 ? 4.861 -3.336 -6.192 1.00 93.88 93 VAL A N 1
ATOM 626 C CA . VAL A 1 93 ? 4.503 -2.436 -5.099 1.00 93.88 93 VAL A CA 1
ATOM 627 C C . VAL A 1 93 ? 5.756 -1.685 -4.662 1.00 93.88 93 VAL A C 1
ATOM 629 O O . VAL A 1 93 ? 6.739 -2.304 -4.245 1.00 93.88 93 VAL A O 1
ATOM 632 N N . LEU A 1 94 ? 5.717 -0.360 -4.769 1.00 95.50 94 LEU A N 1
ATOM 633 C CA . LEU A 1 94 ? 6.793 0.555 -4.383 1.00 95.50 94 LEU A CA 1
ATOM 634 C C . LEU A 1 94 ? 6.300 1.443 -3.235 1.00 95.50 94 LEU A C 1
ATOM 636 O O . LEU A 1 94 ? 5.345 2.198 -3.404 1.00 95.50 94 LEU A O 1
ATOM 640 N N . LYS A 1 95 ? 6.924 1.354 -2.058 1.00 92.50 95 LYS A N 1
ATOM 641 C CA . LYS A 1 95 ? 6.471 2.095 -0.874 1.00 92.50 95 LYS A CA 1
ATOM 642 C C . LYS A 1 95 ? 7.619 2.669 -0.059 1.00 92.50 95 LYS A C 1
ATOM 644 O O . LYS A 1 95 ? 8.561 1.946 0.242 1.00 92.50 95 LYS A O 1
ATOM 649 N N . ASN A 1 96 ? 7.465 3.908 0.401 1.00 91.88 96 ASN A N 1
ATOM 650 C CA . ASN A 1 96 ? 8.404 4.562 1.314 1.00 91.88 96 ASN A CA 1
ATOM 651 C C . ASN A 1 96 ? 9.809 4.639 0.708 1.00 91.88 96 ASN A C 1
ATOM 653 O O . ASN A 1 96 ? 10.736 3.937 1.123 1.00 91.88 96 ASN A O 1
ATOM 657 N N . ILE A 1 97 ? 9.907 5.399 -0.379 1.00 94.44 97 ILE A N 1
ATOM 658 C CA . ILE A 1 97 ? 11.093 5.467 -1.224 1.00 94.44 97 ILE A CA 1
ATOM 659 C C . ILE A 1 97 ? 11.459 6.919 -1.467 1.00 94.44 97 ILE A C 1
ATOM 661 O O . ILE A 1 97 ? 10.567 7.730 -1.711 1.00 94.44 97 ILE A O 1
ATOM 665 N N . TYR A 1 98 ? 12.754 7.228 -1.471 1.00 95.50 98 TYR A N 1
ATOM 666 C CA . TYR A 1 98 ? 13.214 8.568 -1.805 1.00 95.50 98 TYR A CA 1
ATOM 667 C C . TYR A 1 98 ? 14.414 8.596 -2.752 1.00 95.50 98 TYR A C 1
ATOM 669 O O . TYR A 1 98 ? 15.208 7.653 -2.809 1.00 95.50 98 TYR A O 1
ATOM 677 N N . ASN A 1 99 ? 14.546 9.700 -3.486 1.00 96.56 99 ASN A N 1
ATOM 678 C CA . ASN A 1 99 ? 15.713 10.005 -4.300 1.00 96.56 99 ASN A CA 1
ATOM 679 C C . ASN A 1 99 ? 16.231 11.426 -4.052 1.00 96.56 99 ASN A C 1
ATOM 681 O O . ASN A 1 99 ? 15.467 12.389 -4.092 1.00 96.56 99 ASN A O 1
ATOM 685 N N . THR A 1 100 ? 17.546 11.549 -3.892 1.00 96.00 100 THR A N 1
ATOM 686 C CA . THR A 1 100 ? 18.260 12.836 -3.917 1.00 96.00 100 THR A CA 1
ATOM 687 C C . THR A 1 100 ? 19.351 12.889 -4.985 1.00 96.00 100 THR A C 1
ATOM 689 O O . THR A 1 100 ? 19.835 13.974 -5.299 1.00 96.00 100 THR A O 1
ATOM 692 N N . GLY A 1 101 ? 19.707 11.746 -5.581 1.00 94.94 101 GLY A N 1
ATOM 693 C CA . GLY A 1 101 ? 20.707 11.676 -6.642 1.00 94.94 101 GLY A CA 1
ATOM 694 C C . GLY A 1 101 ? 20.223 12.305 -7.948 1.00 94.94 101 GLY A C 1
ATOM 695 O O . GLY A 1 101 ? 19.027 12.284 -8.280 1.00 94.94 101 GLY A O 1
ATOM 696 N N . LYS A 1 102 ? 21.160 12.837 -8.737 1.00 94.94 102 LYS A N 1
ATOM 697 C CA . LYS A 1 102 ? 20.865 13.359 -10.070 1.00 94.94 102 LYS A CA 1
ATOM 698 C C . LYS A 1 102 ? 20.657 12.204 -11.041 1.00 94.94 102 LYS A C 1
ATOM 700 O O . LYS A 1 102 ? 21.494 11.311 -11.160 1.00 94.94 102 LYS A O 1
ATOM 705 N N . ILE A 1 103 ? 19.553 12.244 -11.783 1.00 95.62 103 ILE A N 1
ATOM 706 C CA . ILE A 1 103 ? 19.198 11.190 -12.739 1.00 95.62 103 ILE A CA 1
ATOM 707 C C . ILE A 1 103 ? 19.367 11.719 -14.162 1.00 95.62 103 ILE A C 1
ATOM 709 O O . ILE A 1 103 ? 18.783 12.734 -14.525 1.00 95.62 103 ILE A O 1
ATOM 713 N N . GLY A 1 104 ? 20.158 11.032 -14.980 1.00 94.38 104 GLY A N 1
ATOM 714 C CA . GLY A 1 104 ? 20.377 11.313 -16.397 1.00 94.38 104 GLY A CA 1
ATOM 715 C C . GLY A 1 104 ? 19.799 10.220 -17.298 1.00 94.38 104 GLY A C 1
ATOM 716 O O . GLY A 1 104 ? 19.819 9.035 -16.958 1.00 94.38 104 GLY A O 1
ATOM 717 N N . GLY A 1 105 ? 19.296 10.614 -18.470 1.00 93.44 105 GLY A N 1
ATOM 718 C CA . GLY A 1 105 ? 18.757 9.685 -19.468 1.00 93.44 105 GLY A CA 1
ATOM 719 C C . GLY A 1 105 ? 17.399 9.086 -19.113 1.00 93.44 105 GLY A C 1
ATOM 720 O O . GLY A 1 105 ? 17.097 7.984 -19.551 1.00 93.44 105 GLY A O 1
ATOM 721 N N . TYR A 1 106 ? 16.575 9.760 -18.315 1.00 92.00 106 TYR A N 1
ATOM 722 C CA . TYR A 1 106 ? 15.174 9.376 -18.115 1.00 92.00 106 TYR A CA 1
ATOM 723 C C . TYR A 1 106 ? 14.304 9.843 -19.300 1.00 92.00 106 TYR A C 1
ATOM 725 O O . TYR A 1 106 ? 14.667 10.770 -20.021 1.00 92.00 106 TYR A O 1
ATOM 733 N N . ASP A 1 107 ? 13.160 9.189 -19.534 1.00 90.25 107 ASP A N 1
ATOM 734 C CA . ASP A 1 107 ? 12.302 9.491 -20.698 1.00 90.25 107 ASP A CA 1
ATOM 735 C C . ASP A 1 107 ? 11.504 10.798 -20.531 1.00 90.25 107 ASP A C 1
ATOM 737 O O . ASP A 1 107 ? 11.268 11.517 -21.500 1.00 90.25 107 ASP A O 1
ATOM 741 N N . SER A 1 108 ? 11.029 11.062 -19.314 1.00 90.12 108 SER A N 1
ATOM 742 C CA . SER A 1 108 ? 10.214 12.224 -18.950 1.00 90.12 108 SER A CA 1
ATOM 743 C C . SER A 1 108 ? 10.232 12.423 -17.427 1.00 90.12 108 SER A C 1
ATOM 745 O O . SER A 1 108 ? 10.554 11.491 -16.689 1.00 90.12 108 SER A O 1
ATOM 747 N N . ALA A 1 109 ? 9.926 13.636 -16.961 1.00 86.06 109 ALA A N 1
ATOM 748 C CA . ALA A 1 109 ? 9.963 14.022 -15.543 1.00 86.06 109 ALA A CA 1
ATOM 749 C C . ALA A 1 109 ? 9.185 13.051 -14.627 1.00 86.06 109 ALA A C 1
ATOM 751 O O . ALA A 1 109 ? 9.704 12.574 -13.620 1.00 86.06 109 ALA A O 1
ATOM 752 N N . ASP A 1 110 ? 7.986 12.657 -15.057 1.00 88.00 110 ASP A N 1
ATOM 753 C CA . ASP A 1 110 ? 7.063 11.733 -14.382 1.00 88.00 110 ASP A CA 1
ATOM 754 C C . ASP A 1 110 ? 7.552 10.274 -14.301 1.00 88.00 110 ASP A C 1
ATOM 756 O O . ASP A 1 110 ? 6.811 9.396 -13.867 1.00 88.00 110 ASP A O 1
ATOM 760 N N . LYS A 1 111 ? 8.777 9.990 -14.753 1.00 92.25 111 LYS A N 1
ATOM 761 C CA . LYS A 1 111 ? 9.381 8.650 -14.832 1.00 92.25 111 LYS A CA 1
ATOM 762 C C . LYS A 1 111 ? 10.753 8.569 -14.169 1.00 92.25 111 LYS A C 1
ATOM 764 O O . LYS A 1 111 ? 11.527 7.646 -14.436 1.00 92.25 111 LYS A O 1
ATOM 769 N N . LYS A 1 112 ? 11.083 9.565 -13.352 1.00 92.94 112 LYS A N 1
ATOM 770 C CA . LYS A 1 112 ? 12.413 9.724 -12.775 1.00 92.94 112 LYS A CA 1
ATOM 771 C C . LYS A 1 112 ? 12.694 8.763 -11.623 1.00 92.94 112 LYS A C 1
ATOM 773 O O . LYS A 1 112 ? 13.820 8.295 -11.532 1.00 92.94 112 LYS A O 1
ATOM 778 N N . LEU A 1 113 ? 11.722 8.422 -10.776 1.00 95.81 113 LEU A N 1
ATOM 779 C CA . LEU A 1 113 ? 11.891 7.400 -9.734 1.00 95.81 113 LEU A CA 1
ATOM 780 C C . LEU A 1 113 ? 11.772 5.993 -10.312 1.00 95.81 113 LEU A C 1
ATOM 782 O O . LEU A 1 113 ? 12.595 5.122 -10.021 1.00 95.81 113 LEU A O 1
ATOM 786 N N . TYR A 1 114 ? 10.760 5.771 -11.146 1.00 96.12 114 TYR A N 1
ATOM 787 C CA . TYR A 1 114 ? 10.552 4.500 -11.818 1.00 96.12 114 TYR A CA 1
ATOM 788 C C . TYR A 1 114 ? 9.785 4.654 -13.133 1.00 96.12 114 TYR A C 1
ATOM 790 O O . TYR A 1 114 ? 9.029 5.603 -13.336 1.00 96.12 114 TYR A O 1
ATOM 798 N N . ARG A 1 115 ? 9.931 3.663 -14.018 1.00 94.50 115 ARG A N 1
ATOM 799 C CA . ARG A 1 115 ? 9.196 3.583 -15.295 1.00 94.50 115 ARG A CA 1
ATOM 800 C C . ARG A 1 115 ? 8.215 2.417 -15.319 1.00 94.50 115 ARG A C 1
ATOM 802 O O . ARG A 1 115 ? 8.466 1.390 -14.693 1.00 94.50 115 ARG A O 1
ATOM 809 N N . ASN A 1 116 ? 7.186 2.537 -16.167 1.00 93.38 116 ASN A N 1
ATOM 810 C CA . ASN A 1 116 ? 6.016 1.645 -16.263 1.00 93.38 116 ASN A CA 1
ATOM 811 C C . ASN A 1 116 ? 5.036 1.824 -15.085 1.00 93.38 116 ASN A C 1
ATOM 813 O O . ASN A 1 116 ? 5.271 2.630 -14.195 1.00 93.38 116 ASN A O 1
ATOM 817 N N . THR A 1 117 ? 3.904 1.123 -15.103 1.00 90.44 117 THR A N 1
ATOM 818 C CA . THR A 1 117 ? 2.847 1.248 -14.085 1.00 90.44 117 THR A CA 1
ATOM 819 C C . THR A 1 117 ? 3.052 0.275 -12.928 1.00 90.44 117 THR A C 1
ATOM 821 O O . THR A 1 117 ? 3.383 -0.884 -13.171 1.00 90.44 117 THR A O 1
ATOM 824 N N . CYS A 1 118 ? 2.779 0.698 -11.695 1.00 92.19 118 CYS A N 1
ATOM 825 C CA . CYS A 1 118 ? 2.699 -0.171 -10.520 1.00 92.19 118 CYS A CA 1
ATOM 826 C C . CYS A 1 118 ? 1.838 0.472 -9.426 1.00 92.19 118 CYS A C 1
ATOM 828 O O . CYS A 1 118 ? 1.388 1.607 -9.583 1.00 92.19 118 CYS A O 1
ATOM 830 N N . THR A 1 119 ? 1.624 -0.232 -8.316 1.00 93.56 119 THR A N 1
ATOM 831 C CA . THR A 1 119 ? 1.050 0.380 -7.114 1.00 93.56 119 THR A CA 1
ATOM 832 C C . THR A 1 119 ? 2.160 1.092 -6.352 1.00 93.56 119 THR A C 1
ATOM 834 O O . THR A 1 119 ? 3.147 0.458 -5.971 1.00 93.56 119 THR A O 1
ATOM 837 N N . SER A 1 120 ? 2.006 2.390 -6.092 1.00 91.38 120 SER A N 1
ATOM 838 C CA . SER A 1 120 ? 3.007 3.147 -5.342 1.00 91.38 120 SER A CA 1
ATOM 839 C C . SER A 1 120 ? 2.424 4.149 -4.353 1.00 91.38 120 SER A C 1
ATOM 841 O O . SER A 1 120 ? 1.382 4.740 -4.619 1.00 91.38 120 SER A O 1
ATOM 843 N N . SER A 1 121 ? 3.117 4.361 -3.235 1.00 89.69 121 SER A N 1
ATOM 844 C CA . SER A 1 121 ? 2.730 5.300 -2.170 1.00 89.69 121 SER A CA 1
ATOM 845 C C . SER A 1 121 ? 3.958 5.778 -1.392 1.00 89.69 121 SER A C 1
ATOM 847 O O . SER A 1 121 ? 4.883 4.984 -1.215 1.00 89.69 121 SER A O 1
ATOM 849 N N . CYS A 1 122 ? 3.941 7.000 -0.848 1.00 89.88 122 CYS A N 1
ATOM 850 C CA . CYS A 1 122 ? 5.063 7.569 -0.080 1.00 89.88 122 CYS A CA 1
ATOM 851 C C . CYS A 1 122 ? 6.355 7.559 -0.914 1.00 89.88 122 CYS A C 1
ATOM 853 O O . CYS A 1 122 ? 7.298 6.815 -0.630 1.00 89.88 122 CYS A O 1
ATOM 855 N N . LEU A 1 123 ? 6.326 8.301 -2.019 1.00 93.56 123 LEU A N 1
ATOM 856 C CA . LEU A 1 123 ? 7.453 8.464 -2.926 1.00 93.56 123 LEU A CA 1
ATOM 857 C C . LEU A 1 123 ? 7.945 9.893 -2.824 1.00 93.56 123 LEU A C 1
ATOM 859 O O . LEU A 1 123 ? 7.120 10.797 -2.859 1.00 93.56 123 LEU A O 1
ATOM 863 N N . TYR A 1 124 ? 9.256 10.074 -2.762 1.00 94.25 124 TYR A N 1
ATOM 864 C CA . TYR A 1 124 ? 9.863 11.378 -2.554 1.00 94.25 124 TYR A CA 1
ATOM 865 C C . TYR A 1 124 ? 11.013 11.604 -3.538 1.00 94.25 124 TYR A C 1
ATOM 867 O O . TYR A 1 124 ? 11.821 10.704 -3.778 1.00 94.25 124 TYR A O 1
ATOM 875 N N . ASP A 1 125 ? 11.112 12.796 -4.112 1.00 92.94 125 ASP A N 1
ATOM 876 C CA . ASP A 1 125 ? 12.209 13.177 -5.007 1.00 92.94 125 ASP A CA 1
ATOM 877 C C . ASP A 1 125 ? 12.621 14.619 -4.731 1.00 92.94 125 ASP A C 1
ATOM 879 O O . ASP A 1 125 ? 11.770 15.491 -4.578 1.00 92.94 125 ASP A O 1
ATOM 883 N N . ILE A 1 126 ? 13.926 14.892 -4.700 1.00 90.25 126 ILE A N 1
ATOM 884 C CA . ILE A 1 126 ? 14.438 16.242 -4.414 1.00 90.25 126 ILE A CA 1
ATOM 885 C C . ILE A 1 126 ? 13.996 17.295 -5.444 1.00 90.25 126 ILE A C 1
ATOM 887 O O . ILE A 1 126 ? 13.935 18.477 -5.131 1.00 90.25 126 ILE A O 1
ATOM 891 N N . GLU A 1 127 ? 13.645 16.877 -6.664 1.00 83.25 127 GLU A N 1
ATOM 892 C CA . GLU A 1 127 ? 13.108 17.770 -7.699 1.00 83.25 127 GLU A CA 1
ATOM 893 C C . GLU A 1 127 ? 11.573 17.672 -7.824 1.00 83.25 127 GLU A C 1
ATOM 895 O O . GLU A 1 127 ? 10.989 18.364 -8.656 1.00 83.25 127 GLU A O 1
ATOM 900 N N . GLY A 1 128 ? 10.909 16.812 -7.038 1.00 79.38 128 GLY A N 1
ATOM 901 C CA . GLY A 1 128 ? 9.445 16.684 -6.992 1.00 79.38 128 GLY A CA 1
ATOM 902 C C . GLY A 1 128 ? 8.778 16.259 -8.308 1.00 79.38 128 GLY A C 1
ATOM 903 O O . GLY A 1 128 ? 7.594 16.517 -8.511 1.00 79.38 128 GLY A O 1
ATOM 904 N N . MET A 1 129 ? 9.518 15.646 -9.240 1.00 81.44 129 MET A N 1
ATOM 905 C CA . MET A 1 129 ? 9.000 15.333 -10.583 1.00 81.44 129 MET A CA 1
ATOM 906 C C . MET A 1 129 ? 8.162 14.046 -10.650 1.00 81.44 129 MET A C 1
ATOM 908 O O . MET A 1 129 ? 7.275 13.921 -11.496 1.00 81.44 129 MET A O 1
ATOM 912 N N . GLN A 1 130 ? 8.436 13.086 -9.767 1.00 89.06 130 GLN A N 1
ATOM 913 C CA . GLN A 1 130 ? 7.635 11.879 -9.565 1.00 89.06 130 GLN A CA 1
ATOM 914 C C . GLN A 1 130 ? 7.664 11.562 -8.065 1.00 89.06 130 GLN A C 1
ATOM 916 O O . GLN A 1 130 ? 8.690 11.115 -7.567 1.00 89.06 130 GLN A O 1
ATOM 921 N N . GLY A 1 131 ? 6.560 11.804 -7.355 1.00 89.12 131 GLY A N 1
ATOM 922 C CA . GLY A 1 131 ? 6.512 11.781 -5.886 1.00 89.12 131 GLY A CA 1
ATOM 923 C C . GLY A 1 131 ? 6.519 13.184 -5.273 1.00 89.12 131 GLY A C 1
ATOM 924 O O . GLY A 1 131 ? 6.563 14.180 -5.993 1.00 89.12 131 GLY A O 1
ATOM 925 N N . ASP A 1 132 ? 6.459 13.247 -3.949 1.00 92.19 132 ASP A N 1
ATOM 926 C CA . ASP A 1 132 ? 6.453 14.490 -3.187 1.00 92.19 132 ASP A CA 1
ATOM 927 C C . ASP A 1 132 ? 7.853 15.120 -3.171 1.00 92.19 132 ASP A C 1
ATOM 929 O O . ASP A 1 132 ? 8.874 14.429 -3.096 1.00 92.19 132 ASP A O 1
ATOM 933 N N . SER A 1 133 ? 7.909 16.449 -3.247 1.00 92.94 133 SER A N 1
ATOM 934 C CA . SER A 1 133 ? 9.177 17.177 -3.191 1.00 92.94 133 SER A CA 1
ATOM 935 C C . SER A 1 133 ? 9.776 17.110 -1.789 1.00 92.94 133 SER A C 1
ATOM 937 O O . SER A 1 133 ? 9.066 17.285 -0.801 1.00 92.94 133 SER A O 1
ATOM 939 N N . ILE A 1 134 ? 11.093 16.935 -1.708 1.00 93.31 134 ILE A N 1
ATOM 940 C CA . ILE A 1 134 ? 11.865 17.049 -0.461 1.00 93.31 134 ILE A CA 1
ATOM 941 C C . ILE A 1 134 ? 12.903 18.151 -0.599 1.00 93.31 134 ILE A C 1
ATOM 943 O O . ILE A 1 134 ? 13.497 18.305 -1.665 1.00 93.31 134 ILE A O 1
ATOM 947 N N . THR A 1 135 ? 13.125 18.921 0.464 1.00 93.94 135 THR A N 1
ATOM 948 C CA . THR A 1 135 ? 14.124 19.996 0.450 1.00 93.94 135 THR A CA 1
ATOM 949 C C . THR A 1 135 ? 15.411 19.572 1.168 1.00 93.94 135 THR A C 1
ATOM 951 O O . THR A 1 135 ? 15.376 18.688 2.032 1.00 93.94 135 THR A O 1
ATOM 954 N N . PRO A 1 136 ? 16.562 20.190 0.846 1.00 93.19 136 PRO A N 1
ATOM 955 C CA . PRO A 1 136 ? 17.803 19.991 1.596 1.00 93.19 136 PRO A CA 1
ATOM 956 C C . PRO A 1 136 ? 17.655 20.248 3.102 1.00 93.19 136 PRO A C 1
ATOM 958 O O . PRO A 1 136 ? 18.265 19.554 3.911 1.00 93.19 136 PRO A O 1
ATOM 961 N N . GLU A 1 137 ? 16.815 21.207 3.489 1.00 93.88 137 GLU A N 1
ATOM 962 C CA . GLU A 1 137 ? 16.544 21.525 4.891 1.00 93.88 137 GLU A CA 1
ATOM 963 C C . GLU A 1 137 ? 15.803 20.378 5.586 1.00 93.88 137 GLU A C 1
ATOM 965 O O . GLU A 1 137 ? 16.210 19.975 6.673 1.00 93.88 137 GLU A O 1
ATOM 970 N N . MET A 1 138 ? 14.777 19.800 4.945 1.00 93.69 138 MET A N 1
ATOM 971 C CA . MET A 1 138 ? 14.053 18.637 5.482 1.00 93.69 138 MET A CA 1
ATOM 972 C C . MET A 1 138 ? 14.964 17.413 5.641 1.00 93.69 138 MET A C 1
ATOM 974 O O . MET A 1 138 ? 14.797 16.626 6.576 1.00 93.69 138 MET A O 1
ATOM 978 N N . LEU A 1 139 ? 15.916 17.240 4.716 1.00 94.50 139 LEU A N 1
ATOM 979 C CA . LEU A 1 139 ? 16.895 16.155 4.755 1.00 94.50 139 LEU A CA 1
ATOM 980 C C . LEU A 1 139 ? 17.825 16.285 5.959 1.00 94.50 139 LEU A C 1
ATOM 982 O O . LEU A 1 139 ? 18.078 15.282 6.613 1.00 94.50 139 LEU A O 1
ATOM 986 N N . ALA A 1 140 ? 18.290 17.491 6.283 1.00 95.06 140 ALA A N 1
ATOM 987 C CA . ALA A 1 140 ? 19.241 17.720 7.370 1.00 95.06 140 ALA A CA 1
ATOM 988 C C . ALA A 1 140 ? 18.588 17.873 8.757 1.00 95.06 140 ALA A C 1
ATOM 990 O O . ALA A 1 140 ? 19.249 17.664 9.771 1.00 95.06 140 ALA A O 1
ATOM 991 N N . SER A 1 141 ? 17.311 18.263 8.828 1.00 94.88 141 SER A N 1
ATOM 992 C CA . SER A 1 141 ? 16.670 18.671 10.087 1.00 94.88 141 SER A CA 1
ATOM 993 C C . SER A 1 141 ? 16.123 17.526 10.943 1.00 94.88 141 SER A C 1
ATOM 995 O O . SER A 1 141 ? 15.717 17.778 12.074 1.00 94.88 141 SER A O 1
ATOM 997 N N . GLY A 1 142 ? 16.059 16.296 10.423 1.00 93.00 142 GLY A N 1
ATOM 998 C CA . GLY A 1 142 ? 15.324 15.185 11.042 1.00 93.00 142 GLY A CA 1
ATOM 999 C C . GLY A 1 142 ? 13.866 15.074 10.591 1.00 93.00 142 GLY A C 1
ATOM 1000 O O . GLY A 1 142 ? 13.259 14.009 10.728 1.00 93.00 142 GLY A O 1
ATOM 1001 N N . GLU A 1 143 ? 13.314 16.129 9.989 1.00 92.44 143 GLU A N 1
ATOM 1002 C CA . GLU A 1 143 ? 11.935 16.154 9.499 1.00 92.44 143 GLU A CA 1
ATOM 1003 C C . GLU A 1 143 ? 11.645 14.998 8.558 1.00 92.44 143 GLU A C 1
ATOM 1005 O O . GLU A 1 143 ? 10.673 14.259 8.732 1.00 92.44 143 GLU A O 1
ATOM 1010 N N . PHE A 1 144 ? 12.525 14.795 7.582 1.00 93.38 144 PHE A N 1
ATOM 1011 C CA . PHE A 1 144 ? 12.283 13.776 6.584 1.00 93.38 144 PHE A CA 1
ATOM 1012 C C . PHE A 1 144 ? 12.422 12.355 7.142 1.00 93.38 144 PHE A C 1
ATOM 1014 O O . PHE A 1 144 ? 11.631 11.482 6.786 1.00 93.38 144 PHE A O 1
ATOM 1021 N N . ALA A 1 145 ? 13.351 12.115 8.075 1.00 93.44 145 ALA A N 1
ATOM 1022 C CA . ALA A 1 145 ? 13.433 10.834 8.778 1.00 93.44 145 ALA A CA 1
ATOM 1023 C C . ALA A 1 145 ? 12.141 10.547 9.559 1.00 93.44 145 ALA A C 1
ATOM 1025 O O . ALA A 1 145 ? 11.624 9.430 9.514 1.00 93.44 145 ALA A O 1
ATOM 1026 N N . PHE A 1 146 ? 11.578 11.552 10.234 1.00 89.31 146 PHE A N 1
ATOM 1027 C CA . PHE A 1 146 ? 10.313 11.420 10.955 1.00 89.31 146 PHE A CA 1
ATOM 1028 C C . PHE A 1 146 ? 9.138 11.090 10.014 1.00 89.31 146 PHE A C 1
ATOM 1030 O O . PHE A 1 146 ? 8.388 10.141 10.273 1.00 89.31 146 PHE A O 1
ATOM 1037 N N . ILE A 1 147 ? 9.044 11.786 8.872 1.00 88.06 147 ILE A N 1
ATOM 1038 C CA . ILE A 1 147 ? 8.049 11.530 7.814 1.00 88.06 147 ILE A CA 1
ATOM 1039 C C . ILE A 1 147 ? 8.171 10.102 7.265 1.00 88.06 147 ILE A C 1
ATOM 1041 O O . ILE A 1 147 ? 7.173 9.384 7.178 1.00 88.06 147 ILE A O 1
ATOM 1045 N N . LEU A 1 148 ? 9.386 9.660 6.922 1.00 89.44 148 LEU A N 1
ATOM 1046 C CA . LEU A 1 148 ? 9.639 8.323 6.372 1.00 89.44 148 LEU A CA 1
ATOM 1047 C C . LEU A 1 148 ? 9.293 7.205 7.360 1.00 89.44 148 LEU A C 1
ATOM 1049 O O . LEU A 1 148 ? 8.883 6.110 6.961 1.00 89.44 148 LEU A O 1
ATOM 1053 N N . ASN A 1 149 ? 9.425 7.472 8.656 1.00 87.00 149 ASN A N 1
ATOM 1054 C CA . ASN A 1 149 ? 8.971 6.566 9.698 1.00 87.00 149 ASN A CA 1
ATOM 1055 C C . ASN A 1 149 ? 7.471 6.677 9.963 1.00 87.00 149 ASN A C 1
ATOM 1057 O O . ASN A 1 149 ? 7.018 6.094 10.933 1.00 87.00 149 ASN A O 1
ATOM 1061 N N . CYS A 1 150 ? 6.679 7.378 9.143 1.00 68.56 150 CYS A N 1
ATOM 1062 C CA . CYS A 1 150 ? 5.224 7.509 9.301 1.00 68.56 150 CYS A CA 1
ATOM 1063 C C . CYS A 1 150 ? 4.808 7.953 10.717 1.00 68.56 150 CYS A C 1
ATOM 1065 O O . CYS A 1 150 ? 3.748 7.558 11.205 1.00 68.56 150 CYS A O 1
ATOM 1067 N N . ASN A 1 151 ? 5.659 8.727 11.397 1.00 63.47 151 ASN A N 1
ATOM 1068 C CA . ASN A 1 151 ? 5.484 9.114 12.797 1.00 63.47 151 ASN A CA 1
ATOM 1069 C C . ASN A 1 151 ? 5.314 7.915 13.772 1.00 63.47 151 ASN A C 1
ATOM 1071 O O . ASN A 1 151 ? 4.621 8.006 14.796 1.00 63.47 151 ASN A O 1
ATOM 1075 N N . LEU A 1 152 ? 5.898 6.760 13.422 1.00 54.38 152 LEU A N 1
ATOM 1076 C CA . LEU A 1 152 ? 5.734 5.481 14.114 1.00 54.38 152 LEU A CA 1
ATOM 1077 C C . LEU A 1 152 ? 6.342 5.475 15.521 1.00 54.38 152 LEU A C 1
ATOM 1079 O O . LEU A 1 152 ? 7.298 6.175 15.847 1.00 54.38 152 LEU A O 1
ATOM 1083 N N . ARG A 1 153 ? 5.762 4.604 16.354 1.00 52.19 153 ARG A N 1
ATOM 1084 C CA . ARG A 1 153 ? 6.191 4.286 17.718 1.00 52.19 153 ARG A CA 1
ATOM 1085 C C . ARG A 1 153 ? 7.235 3.157 17.681 1.00 52.19 153 ARG A C 1
ATOM 1087 O O . ARG A 1 153 ? 6.868 2.000 17.512 1.00 52.19 153 ARG A O 1
ATOM 1094 N N . GLY A 1 154 ? 8.517 3.471 17.866 1.00 47.44 154 GLY A N 1
ATOM 1095 C CA . GLY A 1 154 ? 9.537 2.519 18.348 1.00 47.44 154 GLY A CA 1
ATOM 1096 C C . GLY A 1 154 ? 10.193 1.549 17.347 1.00 47.44 154 GLY A C 1
ATOM 1097 O O . GLY A 1 154 ? 11.310 1.118 17.617 1.00 47.44 154 GLY A O 1
ATOM 1098 N N . GLU A 1 155 ? 9.593 1.242 16.191 1.00 55.59 155 GLU A N 1
ATOM 1099 C CA . GLU A 1 155 ? 10.265 0.521 15.091 1.00 55.59 155 GLU A CA 1
ATOM 1100 C C . GLU A 1 155 ? 10.539 1.479 13.929 1.00 55.59 155 GLU A C 1
ATOM 1102 O O . GLU A 1 155 ? 9.664 1.784 13.119 1.00 55.59 155 GLU A O 1
ATOM 1107 N N . SER A 1 156 ? 11.769 1.988 13.882 1.00 67.62 156 SER A N 1
ATOM 1108 C CA . SER A 1 156 ? 12.194 3.032 12.954 1.00 67.62 156 SER A CA 1
ATOM 1109 C C . SER A 1 156 ? 13.052 2.409 11.850 1.00 67.62 156 SER A C 1
ATOM 1111 O O . SER A 1 156 ? 14.219 2.138 12.104 1.00 67.62 156 SER A O 1
ATOM 1113 N N . PRO A 1 157 ? 12.545 2.105 10.639 1.00 82.06 157 PRO A N 1
ATOM 1114 C CA . PRO A 1 157 ? 13.419 1.674 9.546 1.00 82.06 157 PRO A CA 1
ATOM 1115 C C . PRO A 1 157 ? 14.409 2.766 9.121 1.00 82.06 157 PRO A C 1
ATOM 1117 O O . PRO A 1 157 ? 15.431 2.436 8.524 1.00 82.06 157 PRO A O 1
ATOM 1120 N N . TRP A 1 158 ? 14.109 4.032 9.422 1.00 93.00 158 TRP A N 1
ATOM 1121 C CA . TRP A 1 158 ? 14.956 5.176 9.115 1.00 93.00 158 TRP A CA 1
ATOM 1122 C C . TRP A 1 158 ? 15.507 5.817 10.384 1.00 93.00 158 TRP A C 1
ATOM 1124 O O . TRP A 1 158 ? 14.778 6.038 11.350 1.00 93.00 158 TRP A O 1
ATOM 1134 N N . TYR A 1 159 ? 16.784 6.152 10.360 1.00 93.81 159 TYR A N 1
ATOM 1135 C CA . TYR A 1 159 ? 17.525 6.763 11.454 1.00 93.81 159 TYR A CA 1
ATOM 1136 C C . TYR A 1 159 ? 18.213 8.027 10.952 1.00 93.81 159 TYR A C 1
ATOM 1138 O O . TYR A 1 159 ? 18.457 8.172 9.756 1.00 93.81 159 TYR A O 1
ATOM 1146 N N . GLN A 1 160 ? 18.511 8.944 11.861 1.00 96.25 160 GLN A N 1
ATOM 1147 C CA . GLN A 1 160 ? 19.291 10.136 11.583 1.00 96.25 160 GLN A CA 1
ATOM 1148 C C . GLN A 1 160 ? 19.869 10.682 12.888 1.00 96.25 160 GLN A C 1
ATOM 1150 O O . GLN A 1 160 ? 19.132 10.990 13.822 1.00 96.25 160 GLN A O 1
ATOM 1155 N N . SER A 1 161 ? 21.184 10.806 12.963 1.00 96.62 161 SER A N 1
ATOM 1156 C CA . SER A 1 161 ? 21.886 11.483 14.044 1.00 96.62 161 SER A CA 1
ATOM 1157 C C . SER A 1 161 ? 21.741 12.997 13.924 1.00 96.62 161 SER A C 1
ATOM 1159 O O . SER A 1 161 ? 21.994 13.567 12.866 1.00 96.62 161 SER A O 1
ATOM 1161 N N . LEU A 1 162 ? 21.338 13.637 15.021 1.00 95.75 162 LEU A N 1
ATOM 1162 C CA . LEU A 1 162 ? 21.055 15.069 15.138 1.00 95.75 162 LEU A CA 1
ATOM 1163 C C . LEU A 1 162 ? 21.758 15.655 16.372 1.00 95.75 162 LEU A C 1
ATOM 1165 O O . LEU A 1 162 ? 22.624 16.515 16.246 1.00 95.75 162 LEU A O 1
ATOM 1169 N N . ASP A 1 163 ? 21.406 15.173 17.567 1.00 94.38 163 ASP A N 1
ATOM 1170 C CA . ASP A 1 163 ? 21.853 15.697 18.866 1.00 94.38 163 ASP A CA 1
ATOM 1171 C C . ASP A 1 163 ? 22.263 14.578 19.846 1.00 94.38 163 ASP A C 1
ATOM 1173 O O . ASP A 1 163 ? 22.131 14.713 21.061 1.00 94.38 163 ASP A O 1
ATOM 1177 N N . ASN A 1 164 ? 22.791 13.469 19.317 1.00 91.19 164 ASN A N 1
ATOM 1178 C CA . ASN A 1 164 ? 23.201 12.279 20.074 1.00 91.19 164 ASN A CA 1
ATOM 1179 C C . ASN A 1 164 ? 24.727 12.097 20.196 1.00 91.19 164 ASN A C 1
ATOM 1181 O O . ASN A 1 164 ? 25.208 10.967 20.202 1.00 91.19 164 ASN A O 1
ATOM 1185 N N . GLU A 1 165 ? 25.486 13.194 20.257 1.00 93.38 165 GLU A N 1
ATOM 1186 C CA . GLU A 1 165 ? 26.964 13.218 20.353 1.00 93.38 165 GLU A CA 1
ATOM 1187 C C . GLU A 1 165 ? 27.723 12.643 19.137 1.00 93.38 165 GLU A C 1
ATOM 1189 O O . GLU A 1 165 ? 28.951 12.730 19.077 1.00 93.38 165 GLU A O 1
ATOM 1194 N N . LEU A 1 166 ? 27.018 12.107 18.138 1.00 92.31 166 LEU A N 1
ATOM 1195 C CA . LEU A 1 166 ? 27.581 11.741 16.840 1.00 92.31 166 LEU A CA 1
ATOM 1196 C C . LEU A 1 166 ? 27.616 12.957 15.903 1.00 92.31 166 LEU A C 1
ATOM 1198 O O . LEU A 1 166 ? 26.947 13.965 16.128 1.00 92.31 166 LEU A O 1
ATOM 1202 N N . THR A 1 167 ? 28.401 12.865 14.827 1.00 94.19 167 THR A N 1
ATOM 1203 C CA . THR A 1 167 ? 28.323 13.846 13.736 1.00 94.19 167 THR A CA 1
ATOM 1204 C C . THR A 1 167 ? 26.912 13.819 13.137 1.00 94.19 167 THR A C 1
ATOM 1206 O O . THR A 1 167 ? 26.456 12.730 12.789 1.00 94.19 167 THR A O 1
ATOM 1209 N N . PRO A 1 168 ? 26.221 14.970 13.015 1.00 95.56 168 PRO A N 1
ATOM 1210 C CA . PRO A 1 168 ? 24.887 15.003 12.432 1.00 95.56 168 PRO A CA 1
ATOM 1211 C C . PRO A 1 168 ? 24.874 14.484 10.992 1.00 95.56 168 PRO A C 1
ATOM 1213 O O . PRO A 1 168 ? 25.730 14.854 10.184 1.00 95.56 168 PRO A O 1
ATOM 1216 N N . ASP A 1 169 ? 23.890 13.649 10.672 1.00 95.56 169 ASP A N 1
ATOM 1217 C CA . ASP A 1 169 ? 23.711 13.113 9.326 1.00 95.56 169 ASP A CA 1
ATOM 1218 C C . ASP A 1 169 ? 23.043 14.149 8.416 1.00 95.56 169 ASP A C 1
ATOM 1220 O O . ASP A 1 169 ? 22.086 14.823 8.803 1.00 95.56 169 ASP A O 1
ATOM 1224 N N . GLY A 1 170 ? 23.487 14.218 7.160 1.00 93.75 170 GLY A N 1
ATOM 1225 C CA . GLY A 1 170 ? 22.887 15.105 6.157 1.00 93.75 170 GLY A CA 1
ATOM 1226 C C . GLY A 1 170 ? 21.558 14.608 5.573 1.00 93.75 170 GLY A C 1
ATOM 1227 O O . GLY A 1 170 ? 20.895 15.367 4.871 1.00 93.75 170 GLY A O 1
ATOM 1228 N N . HIS A 1 171 ? 21.189 13.346 5.809 1.00 93.94 171 HIS A N 1
ATOM 1229 C CA . HIS A 1 171 ? 19.943 12.738 5.339 1.00 93.94 171 HIS A CA 1
ATOM 1230 C C . HIS A 1 171 ? 19.589 11.478 6.150 1.00 93.94 171 HIS A C 1
ATOM 1232 O O . HIS A 1 171 ? 20.455 10.923 6.829 1.00 93.94 171 HIS A O 1
ATOM 1238 N N . PRO A 1 172 ? 18.347 10.965 6.047 1.00 95.00 172 PRO A N 1
ATOM 1239 C CA . PRO A 1 172 ? 17.958 9.716 6.698 1.00 95.00 172 PRO A CA 1
ATOM 1240 C C . PRO A 1 172 ? 18.767 8.512 6.194 1.00 95.00 172 PRO A C 1
ATOM 1242 O O . PRO A 1 172 ? 18.979 8.351 4.990 1.00 95.00 172 PRO A O 1
ATOM 1245 N N . THR A 1 173 ? 19.148 7.621 7.104 1.00 92.75 173 THR A N 1
ATOM 1246 C CA . THR A 1 173 ? 19.878 6.372 6.843 1.00 92.75 173 THR A CA 1
ATOM 1247 C C . THR A 1 173 ? 19.081 5.155 7.313 1.00 92.75 173 THR A C 1
ATOM 1249 O O . THR A 1 173 ? 18.129 5.268 8.080 1.00 92.75 173 THR A O 1
ATOM 1252 N N . LEU A 1 174 ? 19.455 3.966 6.846 1.00 92.12 174 LEU A N 1
ATOM 1253 C CA . LEU A 1 174 ? 18.858 2.689 7.253 1.00 92.12 174 LEU A CA 1
ATOM 1254 C C . LEU A 1 174 ? 19.625 2.004 8.396 1.00 92.12 174 LEU A C 1
ATOM 1256 O O . LEU A 1 174 ? 19.267 0.894 8.798 1.00 92.12 174 LEU A O 1
ATOM 1260 N N . SER A 1 175 ? 20.712 2.614 8.879 1.00 90.12 175 SER A N 1
ATOM 1261 C CA . SER A 1 175 ? 21.560 2.003 9.900 1.00 90.12 175 SER A CA 1
ATOM 1262 C C . SER A 1 175 ? 21.082 2.343 11.318 1.00 90.12 175 SER A C 1
ATOM 1264 O O . SER A 1 175 ? 21.080 3.517 11.690 1.00 90.12 175 SER A O 1
ATOM 1266 N N . PRO A 1 176 ? 20.775 1.337 12.160 1.00 89.50 176 PRO A N 1
ATOM 1267 C CA . PRO A 1 176 ? 20.357 1.548 13.547 1.00 89.50 176 PRO A CA 1
ATOM 1268 C C . PRO A 1 176 ? 21.482 2.046 14.464 1.00 89.50 176 PRO A C 1
ATOM 1270 O O . PRO A 1 176 ? 21.248 2.271 15.647 1.00 89.50 176 PRO A O 1
ATOM 1273 N N . SER A 1 177 ? 22.711 2.190 13.956 1.00 91.06 177 SER A N 1
ATOM 1274 C CA . SER A 1 177 ? 23.800 2.850 14.686 1.00 91.06 177 SER A CA 1
ATOM 1275 C C . SER A 1 177 ? 23.612 4.366 14.807 1.00 91.06 177 SER A C 1
ATOM 1277 O O . SER A 1 177 ? 24.345 4.999 15.560 1.00 91.06 177 SER A O 1
ATOM 1279 N N . HIS A 1 178 ? 22.668 4.942 14.060 1.00 93.25 178 HIS A N 1
ATOM 1280 C CA . HIS A 1 178 ? 22.321 6.361 14.096 1.00 93.25 178 HIS A CA 1
ATOM 1281 C C . HIS A 1 178 ? 21.102 6.593 14.997 1.00 93.25 178 HIS A C 1
ATOM 1283 O O . HIS A 1 178 ? 20.448 5.654 15.454 1.00 93.25 178 HIS A O 1
ATOM 1289 N N . GLY A 1 179 ? 20.796 7.855 15.291 1.00 92.44 179 GLY A N 1
ATOM 1290 C CA . GLY A 1 179 ? 19.714 8.194 16.214 1.00 92.44 179 GLY A CA 1
ATOM 1291 C C . GLY A 1 179 ? 18.311 7.925 15.654 1.00 92.44 179 GLY A C 1
ATOM 1292 O O . GLY A 1 179 ? 18.035 8.164 14.483 1.00 92.44 179 GLY A O 1
ATOM 1293 N N . THR A 1 180 ? 17.381 7.468 16.495 1.00 92.00 180 THR A N 1
ATOM 1294 C CA . THR A 1 180 ? 15.940 7.547 16.186 1.00 92.00 180 THR A CA 1
ATOM 1295 C C . THR A 1 180 ? 15.512 9.007 16.214 1.00 92.00 180 THR A C 1
ATOM 1297 O O . THR A 1 180 ? 15.952 9.731 17.099 1.00 92.00 180 THR A O 1
ATOM 1300 N N . VAL A 1 181 ? 14.654 9.453 15.297 1.00 91.31 181 VAL A N 1
ATOM 1301 C CA . VAL A 1 181 ? 14.191 10.848 15.268 1.00 91.31 181 VAL A CA 1
ATOM 1302 C C . VAL A 1 181 ? 12.797 10.988 15.871 1.00 91.31 181 VAL A C 1
ATOM 1304 O O . VAL A 1 181 ? 11.862 10.302 15.464 1.00 91.31 181 VAL A O 1
ATOM 1307 N N . TYR A 1 182 ? 12.661 11.931 16.798 1.00 88.88 182 TYR A N 1
ATOM 1308 C CA . TYR A 1 182 ? 11.414 12.334 17.435 1.00 88.88 182 TYR A CA 1
ATOM 1309 C C . TYR A 1 182 ? 11.114 13.793 17.103 1.00 88.88 182 TYR A C 1
ATOM 1311 O O . TYR A 1 182 ? 12.009 14.638 17.105 1.00 88.88 182 TYR A O 1
ATOM 1319 N N . ALA A 1 183 ? 9.846 14.104 16.855 1.00 89.06 183 ALA A N 1
ATOM 1320 C CA . ALA A 1 183 ? 9.392 15.483 16.749 1.00 89.06 183 ALA A CA 1
ATOM 1321 C C . ALA A 1 183 ? 9.366 16.158 18.130 1.00 89.06 183 ALA A C 1
ATOM 1323 O O . ALA A 1 183 ? 8.925 15.572 19.121 1.00 89.06 183 ALA A O 1
ATOM 1324 N N . LEU A 1 184 ? 9.800 17.414 18.186 1.00 89.19 184 LEU A N 1
ATOM 1325 C CA . LEU A 1 184 ? 9.703 18.263 19.367 1.00 89.19 184 LEU A CA 1
ATOM 1326 C C . LEU A 1 184 ? 8.388 19.041 19.321 1.00 89.19 184 LEU A C 1
ATOM 1328 O O . LEU A 1 184 ? 8.193 19.918 18.480 1.00 89.19 184 LEU A O 1
ATOM 1332 N N . GLY A 1 185 ? 7.478 18.719 20.238 1.00 86.81 185 GLY A N 1
ATOM 1333 C CA . GLY A 1 185 ? 6.182 19.381 20.343 1.00 86.81 185 GLY A CA 1
ATOM 1334 C C . GLY A 1 185 ? 5.044 18.416 20.642 1.00 86.81 185 GLY A C 1
ATOM 1335 O O . GLY A 1 185 ? 5.248 17.324 21.181 1.00 86.81 185 GLY A O 1
ATOM 1336 N N . THR A 1 186 ? 3.834 18.851 20.299 1.00 87.50 186 THR A N 1
ATOM 1337 C CA . THR A 1 186 ? 2.618 18.066 20.512 1.00 87.50 186 THR A CA 1
ATOM 1338 C C . THR A 1 186 ? 2.300 17.249 19.266 1.00 87.50 186 THR A C 1
ATOM 1340 O O . THR A 1 186 ? 2.243 17.777 18.156 1.00 87.50 186 THR A O 1
ATOM 1343 N N . LEU A 1 187 ? 2.070 15.955 19.454 1.00 86.81 187 LEU A N 1
ATOM 1344 C CA . LEU A 1 187 ? 1.632 15.026 18.425 1.00 86.81 187 LEU A CA 1
ATOM 1345 C C . LEU A 1 187 ? 0.188 14.610 18.689 1.00 86.81 187 LEU A C 1
ATOM 1347 O O . LEU A 1 187 ? -0.218 14.418 19.832 1.00 86.81 187 LEU A O 1
ATOM 1351 N N . ASN A 1 188 ? -0.561 14.397 17.621 1.00 86.69 188 ASN A N 1
ATOM 1352 C CA . ASN A 1 188 ? -1.840 13.714 17.650 1.00 86.69 188 ASN A CA 1
ATOM 1353 C C . ASN A 1 188 ? -1.684 12.284 18.196 1.00 86.69 188 ASN A C 1
ATOM 1355 O O . ASN A 1 188 ? -0.599 11.690 18.161 1.00 86.69 188 ASN A O 1
ATOM 1359 N N . CYS A 1 189 ? -2.780 11.670 18.640 1.00 85.50 189 CYS A N 1
ATOM 1360 C CA . CYS A 1 189 ? -2.769 10.290 19.135 1.00 85.50 189 CYS A CA 1
ATOM 1361 C C . CYS A 1 189 ? -2.229 9.274 18.094 1.00 85.50 189 CYS A C 1
ATOM 1363 O O . CYS A 1 189 ? -1.509 8.335 18.468 1.00 85.50 189 CYS A O 1
ATOM 1365 N N . ASN A 1 190 ? -2.452 9.522 16.792 1.00 79.94 190 ASN A N 1
ATOM 1366 C CA . ASN A 1 190 ? -1.887 8.759 15.663 1.00 79.94 190 ASN A CA 1
ATOM 1367 C C . ASN A 1 190 ? -0.376 8.999 15.432 1.00 79.94 190 ASN A C 1
ATOM 1369 O O . ASN A 1 190 ? 0.241 8.282 14.653 1.00 79.94 190 ASN A O 1
ATOM 1373 N N . GLY A 1 191 ? 0.238 9.959 16.127 1.00 79.75 191 GLY A N 1
ATOM 1374 C CA . GLY A 1 191 ? 1.649 10.327 16.007 1.00 79.75 191 GLY A CA 1
ATOM 1375 C C . GLY A 1 191 ? 1.938 11.475 15.043 1.00 79.75 191 GLY A C 1
ATOM 1376 O O . GLY A 1 191 ? 3.055 11.973 15.062 1.00 79.75 191 GLY A O 1
ATOM 1377 N N . THR A 1 192 ? 0.982 11.939 14.233 1.00 79.56 192 THR A N 1
ATOM 1378 C CA . THR A 1 192 ? 1.206 13.102 13.357 1.00 79.56 192 THR A CA 1
ATOM 1379 C C . THR A 1 192 ? 1.389 14.374 14.176 1.00 79.56 192 THR A C 1
ATOM 1381 O O . THR A 1 192 ? 0.874 14.473 15.284 1.00 79.56 192 THR A O 1
ATOM 1384 N N . ALA A 1 193 ? 2.068 15.380 13.632 1.00 79.25 193 ALA A N 1
ATOM 1385 C CA . ALA A 1 193 ? 2.163 16.690 14.272 1.00 79.25 193 ALA A CA 1
ATOM 1386 C C . ALA A 1 193 ? 0.769 17.294 14.553 1.00 79.25 193 ALA A C 1
ATOM 1388 O O . ALA A 1 193 ? -0.103 17.272 13.683 1.00 79.25 193 ALA A O 1
ATOM 1389 N N . SER A 1 194 ? 0.560 17.819 15.767 1.00 77.62 194 SER A N 1
ATOM 1390 C CA . SER A 1 194 ? -0.654 18.538 16.192 1.00 77.62 194 SER A CA 1
ATOM 1391 C C . SER A 1 194 ? -0.411 20.055 16.129 1.00 77.62 194 SER A C 1
ATOM 1393 O O . SER A 1 194 ? -0.493 20.748 17.145 1.00 77.62 194 SER A O 1
ATOM 1395 N N . GLY A 1 195 ? -0.057 20.559 14.943 1.00 76.19 195 GLY A N 1
ATOM 1396 C CA . GLY A 1 195 ? 0.369 21.945 14.704 1.00 76.19 195 GLY A CA 1
ATOM 1397 C C . GLY A 1 195 ? 1.855 22.054 14.350 1.00 76.19 195 GLY A C 1
ATOM 1398 O O . GLY A 1 195 ? 2.461 21.069 13.926 1.00 76.19 195 GLY A O 1
ATOM 1399 N N . ASP A 1 196 ? 2.436 23.244 14.528 1.00 72.75 196 ASP A N 1
ATOM 1400 C CA . ASP A 1 196 ? 3.853 23.482 14.242 1.00 72.75 196 ASP A CA 1
ATOM 1401 C C . ASP A 1 196 ? 4.736 22.701 15.227 1.00 72.75 196 ASP A C 1
ATOM 1403 O O . ASP A 1 196 ? 4.700 22.913 16.443 1.00 72.75 196 ASP A O 1
ATOM 1407 N N . VAL A 1 197 ? 5.550 21.791 14.694 1.00 80.50 197 VAL A N 1
ATOM 1408 C CA . VAL A 1 197 ? 6.654 21.177 15.438 1.00 80.50 197 VAL A CA 1
ATOM 1409 C C . VAL A 1 197 ? 7.799 22.180 15.526 1.00 80.50 197 VAL A C 1
ATOM 1411 O O . VAL A 1 197 ? 8.147 22.829 14.543 1.00 80.50 197 VAL A O 1
ATOM 1414 N N . SER A 1 198 ? 8.399 22.326 16.706 1.00 86.44 198 SER A N 1
ATOM 1415 C CA . SER A 1 198 ? 9.485 23.294 16.916 1.00 86.44 198 SER A CA 1
ATOM 1416 C C . SER A 1 198 ? 10.850 22.780 16.447 1.00 86.44 198 SER A C 1
ATOM 1418 O O . SER A 1 198 ? 11.824 23.532 16.442 1.00 86.44 198 SER A O 1
ATOM 1420 N N . GLY A 1 199 ? 10.924 21.505 16.058 1.00 91.19 199 GLY A N 1
ATOM 1421 C CA . GLY A 1 199 ? 12.115 20.851 15.532 1.00 91.19 199 GLY A CA 1
ATOM 1422 C C . GLY A 1 199 ? 12.066 19.338 15.730 1.00 91.19 199 GLY A C 1
ATOM 1423 O O . GLY A 1 199 ? 11.015 18.770 16.032 1.00 91.19 199 GLY A O 1
ATOM 1424 N N . TYR A 1 200 ? 13.226 18.697 15.600 1.00 92.62 200 TYR A N 1
ATOM 1425 C CA . TYR A 1 200 ? 13.403 17.257 15.772 1.00 92.62 200 TYR A CA 1
ATOM 1426 C C . TYR A 1 200 ? 14.640 16.964 16.629 1.00 92.62 200 TYR A C 1
ATOM 1428 O O . TYR A 1 200 ? 15.559 17.778 16.704 1.00 92.62 200 TYR A O 1
ATOM 1436 N N . SER A 1 201 ? 14.646 15.822 17.315 1.00 93.12 201 SER A N 1
ATOM 1437 C CA . SER A 1 201 ? 15.712 15.410 18.237 1.00 93.12 201 SER A CA 1
ATOM 1438 C C . SER A 1 201 ? 15.825 13.891 18.286 1.00 93.12 201 SER A C 1
ATOM 1440 O O . SER A 1 201 ? 14.868 13.171 18.004 1.00 93.12 201 SER A O 1
ATOM 1442 N N . ASN A 1 202 ? 16.984 13.391 18.698 1.00 92.81 202 ASN A N 1
ATOM 1443 C CA . ASN A 1 202 ? 17.189 11.995 19.049 1.00 92.81 202 ASN A CA 1
ATOM 1444 C C . ASN A 1 202 ? 16.737 11.633 20.464 1.00 92.81 202 ASN A C 1
ATOM 1446 O O . ASN A 1 202 ? 16.768 10.461 20.840 1.00 92.81 202 ASN A O 1
ATOM 1450 N N . THR A 1 203 ? 16.281 12.615 21.241 1.00 91.00 203 THR A N 1
ATOM 1451 C CA . THR A 1 203 ? 15.655 12.400 22.545 1.00 91.00 203 THR A CA 1
ATOM 1452 C C . THR A 1 203 ? 14.149 12.597 22.433 1.00 91.00 203 THR A C 1
ATOM 1454 O O . THR A 1 203 ? 13.696 13.674 22.043 1.00 91.00 203 THR A O 1
ATOM 1457 N N . ASP A 1 204 ? 13.365 11.593 22.831 1.00 88.75 204 ASP A N 1
ATOM 1458 C CA . ASP A 1 204 ? 11.909 11.725 22.854 1.00 88.75 204 ASP A CA 1
ATOM 1459 C C . ASP A 1 204 ? 11.478 12.726 23.930 1.00 88.75 204 ASP A C 1
ATOM 1461 O O . ASP A 1 204 ? 11.606 12.492 25.134 1.00 88.75 204 ASP A O 1
ATOM 1465 N N . LYS A 1 205 ? 10.990 13.873 23.468 1.00 87.00 205 LYS A N 1
ATOM 1466 C CA . LYS A 1 205 ? 10.373 14.926 24.283 1.00 87.00 205 LYS A CA 1
ATOM 1467 C C . LYS A 1 205 ? 8.979 15.267 23.754 1.00 87.00 205 LYS A C 1
ATOM 1469 O O . LYS A 1 205 ? 8.458 16.343 24.045 1.00 87.00 205 LYS A O 1
ATOM 1474 N N . SER A 1 206 ? 8.408 14.392 22.927 1.00 85.31 206 SER A N 1
ATOM 1475 C CA . SER A 1 206 ? 7.095 14.606 22.333 1.00 85.31 206 SER A CA 1
ATOM 1476 C C . SER A 1 206 ? 5.993 14.435 23.380 1.00 85.31 206 SER A C 1
ATOM 1478 O O . SER A 1 206 ? 6.094 13.624 24.301 1.00 85.31 206 SER A O 1
ATOM 1480 N N . VAL A 1 207 ? 4.917 15.207 23.245 1.00 84.88 207 VAL A N 1
ATOM 1481 C CA . VAL A 1 207 ? 3.706 15.058 24.064 1.00 84.88 207 VAL A CA 1
ATOM 1482 C C . VAL A 1 207 ? 2.581 14.596 23.153 1.00 84.88 207 VAL A C 1
ATOM 1484 O O . VAL A 1 207 ? 2.318 15.234 22.140 1.00 84.88 207 VAL A O 1
ATOM 1487 N N . ARG A 1 208 ? 1.902 13.493 23.486 1.00 84.12 208 ARG A N 1
ATOM 1488 C CA . ARG A 1 208 ? 0.751 13.022 22.701 1.00 84.12 208 ARG A CA 1
ATOM 1489 C C . ARG A 1 208 ? -0.554 13.574 23.246 1.00 84.12 208 ARG A C 1
ATOM 1491 O O . ARG A 1 208 ? -0.795 13.505 24.451 1.00 84.12 208 ARG A O 1
ATOM 1498 N N . THR A 1 209 ? -1.413 14.054 22.353 1.00 88.50 209 THR A N 1
ATOM 1499 C CA . THR A 1 209 ? -2.799 14.340 22.705 1.00 88.50 209 THR A CA 1
ATOM 1500 C C . THR A 1 209 ? -3.523 13.036 23.061 1.00 88.50 209 THR A C 1
ATOM 1502 O O . THR A 1 209 ? -3.254 11.986 22.457 1.00 88.50 209 THR A O 1
ATOM 1505 N N . PRO A 1 210 ? -4.418 13.065 24.063 1.00 89.06 210 PRO A N 1
ATOM 1506 C CA . PRO A 1 210 ? -5.323 11.956 24.330 1.00 89.06 210 PRO A CA 1
ATOM 1507 C C . PRO A 1 210 ? -6.181 11.615 23.105 1.00 89.06 210 PRO A C 1
ATOM 1509 O O . PRO A 1 210 ? -6.362 12.434 22.207 1.00 89.06 210 PRO A O 1
ATOM 1512 N N . HIS A 1 211 ? -6.732 10.403 23.077 1.00 90.38 211 HIS A N 1
ATOM 1513 C CA . HIS A 1 211 ? -7.732 10.048 22.074 1.00 90.38 211 HIS A CA 1
ATOM 1514 C C . HIS A 1 211 ? -9.032 10.816 22.329 1.00 90.38 211 HIS A C 1
ATOM 1516 O O . HIS A 1 211 ? -9.519 10.864 23.458 1.00 90.38 211 HIS A O 1
ATOM 1522 N N . GLU A 1 212 ? -9.610 11.365 21.265 1.00 92.56 212 GLU A N 1
ATOM 1523 C CA . GLU A 1 212 ? -10.949 11.950 21.273 1.00 92.56 212 GLU A CA 1
ATOM 1524 C C . GLU A 1 212 ? -11.913 10.961 20.625 1.00 92.56 212 GLU A C 1
ATOM 1526 O O . GLU A 1 212 ? -11.864 10.756 19.413 1.00 92.56 212 GLU A O 1
ATOM 1531 N N . PHE A 1 213 ? -12.732 10.289 21.435 1.00 94.88 213 PHE A N 1
ATOM 1532 C CA . PHE A 1 213 ? -13.667 9.276 20.955 1.00 94.88 213 PHE A CA 1
ATOM 1533 C C . PHE A 1 213 ? -15.045 9.876 20.689 1.00 94.88 213 PHE A C 1
ATOM 1535 O O . PHE A 1 213 ? -15.663 10.462 21.576 1.00 94.88 213 PHE A O 1
ATOM 1542 N N . GLU A 1 214 ? -15.554 9.65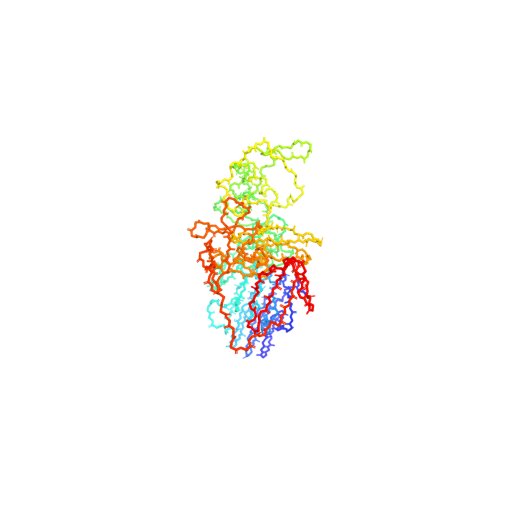1 19.485 1.00 94.31 214 GLU A N 1
ATOM 1543 C CA . GLU A 1 214 ? -16.936 9.906 19.105 1.00 94.31 214 GLU A CA 1
ATOM 1544 C C . GLU A 1 214 ? -17.586 8.561 18.783 1.00 94.31 214 GLU A C 1
ATOM 1546 O O . GLU A 1 214 ? -17.090 7.807 17.947 1.00 94.31 214 GLU A O 1
ATOM 1551 N N . ASN A 1 215 ? -18.665 8.213 19.493 1.00 93.69 215 ASN A N 1
ATOM 1552 C CA . ASN A 1 215 ? -19.311 6.899 19.367 1.00 93.69 215 ASN A CA 1
ATOM 1553 C C . ASN A 1 215 ? -18.318 5.725 19.501 1.00 93.69 215 ASN A C 1
ATOM 1555 O O . ASN A 1 215 ? -18.377 4.739 18.767 1.00 93.69 215 ASN A O 1
ATOM 1559 N N . GLY A 1 216 ? -17.365 5.874 20.425 1.00 94.00 216 GLY A N 1
ATOM 1560 C CA . GLY A 1 216 ? -16.329 4.888 20.709 1.00 94.00 216 GLY A CA 1
ATOM 1561 C C . GLY A 1 216 ? -15.222 4.783 19.662 1.00 94.00 216 GLY A C 1
ATOM 1562 O O . GLY A 1 216 ? -14.382 3.902 19.787 1.00 94.00 216 GLY A O 1
ATOM 1563 N N . ILE A 1 217 ? -15.183 5.639 18.640 1.00 94.00 217 ILE A N 1
ATOM 1564 C CA . ILE A 1 217 ? -14.132 5.632 17.615 1.00 94.00 217 ILE A CA 1
ATOM 1565 C C . ILE A 1 217 ? -13.361 6.941 17.696 1.00 94.00 217 ILE A C 1
ATOM 1567 O O . ILE A 1 217 ? -13.943 8.018 17.793 1.00 94.00 217 ILE A O 1
ATOM 1571 N N . CYS A 1 218 ? -12.035 6.859 17.687 1.00 93.88 218 CYS A N 1
ATOM 1572 C CA . CYS A 1 218 ? -11.195 8.035 17.780 1.00 93.88 218 CYS A CA 1
ATOM 1573 C C . CYS A 1 218 ? -11.295 8.846 16.487 1.00 93.88 218 CYS A C 1
ATOM 1575 O O . CYS A 1 218 ? -10.965 8.339 15.413 1.00 93.88 218 CYS A O 1
ATOM 1577 N N . SER A 1 219 ? -11.667 10.120 16.602 1.00 90.88 219 SER A N 1
ATOM 1578 C CA . SER A 1 219 ? -11.833 11.048 15.475 1.00 90.88 219 SER A CA 1
ATOM 1579 C C . SER A 1 219 ? -10.538 11.298 14.688 1.00 90.88 219 SER A C 1
ATOM 1581 O O . SER A 1 219 ? -10.579 11.732 13.540 1.00 90.88 219 SER A O 1
ATOM 1583 N N . VAL A 1 220 ? -9.380 11.006 15.291 1.00 88.19 220 VAL A N 1
ATOM 1584 C CA . VAL A 1 220 ? -8.053 11.308 14.732 1.00 88.19 220 VAL A CA 1
ATOM 1585 C C . VAL A 1 220 ? -7.329 10.068 14.203 1.00 88.19 220 VAL A C 1
ATOM 1587 O O . VAL A 1 220 ? -6.637 10.139 13.185 1.00 88.19 220 VAL A O 1
ATOM 1590 N N . CYS A 1 221 ? -7.431 8.932 14.898 1.00 86.94 221 CYS A N 1
ATOM 1591 C CA . CYS A 1 221 ? -6.659 7.730 14.563 1.00 86.94 221 CYS A CA 1
ATOM 1592 C C . CYS A 1 221 ? -7.505 6.497 14.244 1.00 86.94 221 CYS A C 1
ATOM 1594 O O . CYS A 1 221 ? -6.927 5.453 13.955 1.00 86.94 221 CYS A O 1
ATOM 1596 N N . GLU A 1 222 ? -8.836 6.602 14.314 1.00 89.69 222 GLU A N 1
ATOM 1597 C CA . GLU A 1 222 ? -9.791 5.504 14.091 1.00 89.69 222 GLU A CA 1
ATOM 1598 C C . GLU A 1 222 ? -9.612 4.291 15.026 1.00 89.69 222 GLU A C 1
ATOM 1600 O O . GLU A 1 222 ? -10.242 3.254 14.811 1.00 89.69 222 GLU A O 1
ATOM 1605 N N . ASP A 1 223 ? -8.780 4.421 16.066 1.00 90.94 223 ASP A N 1
ATOM 1606 C CA . ASP A 1 223 ? -8.695 3.445 17.153 1.00 90.94 223 ASP A CA 1
ATOM 1607 C C . ASP A 1 223 ? -10.003 3.453 17.943 1.00 90.94 223 ASP A C 1
ATOM 1609 O O . ASP A 1 223 ? -10.750 4.433 17.908 1.00 90.94 223 ASP A O 1
ATOM 1613 N N . VAL A 1 224 ? -10.291 2.373 18.652 1.00 93.69 224 VAL A N 1
ATOM 1614 C CA . VAL A 1 224 ? -11.570 2.216 19.338 1.00 93.69 224 VAL A CA 1
ATOM 1615 C C . VAL A 1 224 ? -11.421 2.354 20.848 1.00 93.69 224 VAL A C 1
ATOM 1617 O O . VAL A 1 224 ? -10.448 1.891 21.437 1.00 93.69 224 VAL A O 1
ATOM 1620 N N . ASP A 1 225 ? -12.402 2.981 21.490 1.00 95.50 225 ASP A N 1
ATOM 1621 C CA . ASP A 1 225 ? -12.486 3.066 22.943 1.00 95.50 225 ASP A CA 1
ATOM 1622 C C . ASP A 1 225 ? -12.807 1.670 23.499 1.00 95.50 225 ASP A C 1
ATOM 1624 O O . ASP A 1 225 ? -13.901 1.157 23.237 1.00 95.50 225 ASP A O 1
ATOM 1628 N N . PRO A 1 226 ? -11.907 1.041 24.275 1.00 88.81 226 PRO A N 1
ATOM 1629 C CA . PRO A 1 226 ? -12.144 -0.289 24.828 1.00 88.81 226 PRO A CA 1
ATOM 1630 C C . PRO A 1 226 ? -13.320 -0.334 25.818 1.00 88.81 226 PRO A C 1
ATOM 1632 O O . PRO A 1 226 ? -13.798 -1.424 26.124 1.00 88.81 226 PRO A O 1
ATOM 1635 N N . GLY A 1 227 ? -13.773 0.816 26.330 1.00 92.75 227 GLY A N 1
ATOM 1636 C CA . GLY A 1 227 ? -14.897 0.928 27.256 1.00 92.75 227 GLY A CA 1
ATOM 1637 C C . GLY A 1 227 ? -16.256 1.198 26.605 1.00 92.75 227 GLY A C 1
ATOM 1638 O O . GLY A 1 227 ? -17.259 1.172 27.316 1.00 92.75 227 GLY A O 1
ATOM 1639 N N . PHE A 1 228 ? -16.326 1.450 25.291 1.00 96.44 228 PHE A N 1
ATOM 1640 C CA . PHE A 1 228 ? -17.577 1.877 24.646 1.00 96.44 228 PHE A CA 1
ATOM 1641 C C . PHE A 1 228 ? -18.631 0.766 24.549 1.00 96.44 228 PHE A C 1
ATOM 1643 O O . PHE A 1 228 ? -19.826 1.028 24.691 1.00 96.44 228 PHE A O 1
ATOM 1650 N N . VAL A 1 229 ? -18.200 -0.480 24.328 1.00 95.38 229 VAL A N 1
ATOM 1651 C CA . VAL A 1 229 ? -19.087 -1.650 24.282 1.00 95.38 229 VAL A CA 1
ATOM 1652 C C . VAL A 1 229 ? -18.681 -2.635 25.364 1.00 95.38 229 VAL A C 1
ATOM 1654 O O . VAL A 1 229 ? -17.536 -3.082 25.426 1.00 95.38 229 VAL A O 1
ATOM 1657 N N . THR A 1 230 ? -19.632 -2.993 26.219 1.00 90.56 230 THR A N 1
ATOM 1658 C CA . THR A 1 230 ? -19.417 -3.939 27.311 1.00 90.56 230 THR A CA 1
ATOM 1659 C C . THR A 1 230 ? -19.552 -5.383 26.840 1.00 90.56 230 THR A C 1
ATOM 1661 O O . THR A 1 230 ? -20.189 -5.692 25.829 1.00 90.56 230 THR A O 1
ATOM 1664 N N . MET A 1 231 ? -18.938 -6.288 27.600 1.00 92.06 231 MET A N 1
ATOM 1665 C CA . MET A 1 231 ? -19.018 -7.726 27.369 1.00 92.06 231 MET A CA 1
ATOM 1666 C C . MET A 1 231 ? -19.780 -8.404 28.502 1.00 92.06 231 MET A C 1
ATOM 1668 O O . MET A 1 231 ? -19.524 -8.129 29.674 1.00 92.06 231 MET A O 1
ATOM 1672 N N . THR A 1 232 ? -20.611 -9.375 28.140 1.00 92.75 232 THR A N 1
ATOM 1673 C CA . THR A 1 232 ? -21.220 -10.344 29.058 1.00 92.75 232 THR A CA 1
ATOM 1674 C C . THR A 1 232 ? -20.794 -11.736 28.605 1.00 92.75 232 THR A C 1
ATOM 1676 O O . THR A 1 232 ? -20.898 -12.053 27.422 1.00 92.75 232 THR A O 1
ATOM 1679 N N . ASP A 1 233 ? -20.260 -12.563 29.509 1.00 91.81 233 ASP A N 1
ATOM 1680 C CA . ASP A 1 233 ? -19.812 -13.935 29.205 1.00 91.81 233 ASP A CA 1
ATOM 1681 C C . ASP A 1 233 ? -18.881 -14.041 27.979 1.00 91.81 233 ASP A C 1
ATOM 1683 O O . ASP A 1 233 ? -18.992 -14.934 27.139 1.00 91.81 233 ASP A O 1
ATOM 1687 N N . SER A 1 234 ? -17.936 -13.103 27.869 1.00 92.75 234 SER A N 1
ATOM 1688 C CA . SER A 1 234 ? -17.000 -12.995 26.739 1.00 92.75 234 SER A CA 1
ATOM 1689 C C . SER A 1 234 ? -17.637 -12.688 25.370 1.00 92.75 234 SER A C 1
ATOM 1691 O O . SER A 1 234 ? -17.026 -12.961 24.334 1.00 92.75 234 SER A O 1
ATOM 1693 N N . VAL A 1 235 ? -18.838 -12.104 25.348 1.00 94.19 235 VAL A N 1
ATOM 1694 C CA . VAL A 1 235 ? -19.548 -11.671 24.136 1.00 94.19 235 VAL A CA 1
ATOM 1695 C C . VAL A 1 235 ? -19.911 -10.189 24.257 1.00 94.19 235 VAL A C 1
ATOM 1697 O O . VAL A 1 235 ? -20.515 -9.788 25.247 1.00 94.19 235 VAL A O 1
ATOM 1700 N N . TYR A 1 236 ? -19.549 -9.381 23.258 1.00 95.88 236 TYR A N 1
ATOM 1701 C CA . TYR A 1 236 ? -19.944 -7.973 23.165 1.00 95.88 236 TYR A CA 1
ATOM 1702 C C . TYR A 1 236 ? -21.447 -7.838 22.901 1.00 95.88 236 TYR A C 1
ATOM 1704 O O . TYR A 1 236 ? -22.003 -8.553 22.063 1.00 95.88 236 TYR A O 1
ATOM 1712 N N . GLU A 1 237 ? -22.103 -6.920 23.603 1.00 95.56 237 GLU A N 1
ATOM 1713 C CA . GLU A 1 237 ? -23.536 -6.656 23.446 1.00 95.56 237 GLU A CA 1
ATOM 1714 C C . GLU A 1 237 ? -23.758 -5.435 22.548 1.00 95.56 237 GLU A C 1
ATOM 1716 O O . GLU A 1 237 ? -23.276 -4.346 22.847 1.00 95.56 237 GLU A O 1
ATOM 1721 N N . ILE A 1 238 ? -24.461 -5.619 21.428 1.00 96.56 238 ILE A N 1
ATOM 1722 C CA . ILE A 1 238 ? -24.664 -4.581 20.412 1.00 96.56 238 ILE A CA 1
ATOM 1723 C C . ILE A 1 238 ? -26.161 -4.286 20.283 1.00 96.56 238 ILE A C 1
ATOM 1725 O O . ILE A 1 238 ? -26.901 -5.090 19.725 1.00 96.56 238 ILE A O 1
ATOM 1729 N N . GLY A 1 239 ? -26.596 -3.121 20.755 1.00 93.94 239 GLY A N 1
ATOM 1730 C CA . GLY A 1 239 ? -27.988 -2.658 20.654 1.00 93.94 239 GLY A CA 1
ATOM 1731 C C . GLY A 1 239 ? -28.182 -1.433 19.762 1.00 93.94 239 GLY A C 1
ATOM 1732 O O . GLY A 1 239 ? -29.305 -1.017 19.510 1.00 93.94 239 GLY A O 1
ATOM 1733 N N . THR A 1 240 ? -27.100 -0.818 19.277 1.00 94.94 240 THR A N 1
ATOM 1734 C CA . THR A 1 240 ? -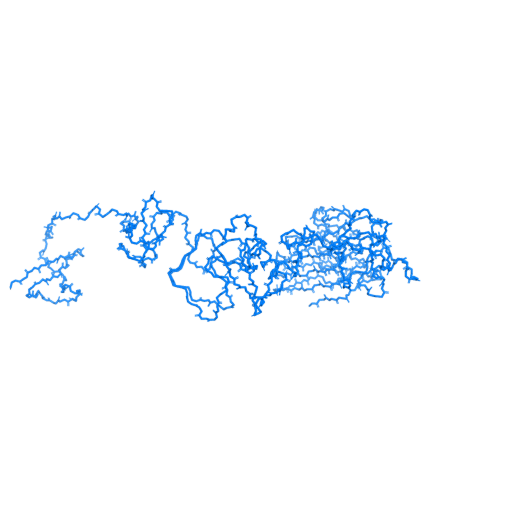27.170 0.409 18.469 1.00 94.94 240 THR A CA 1
ATOM 1735 C C . THR A 1 240 ? -26.251 0.352 17.255 1.00 94.94 240 THR A C 1
ATOM 1737 O O . THR A 1 240 ? -25.239 -0.353 17.244 1.00 94.94 240 THR A O 1
ATOM 1740 N N . ALA A 1 241 ? -26.562 1.164 16.244 1.00 93.00 241 ALA A N 1
ATOM 1741 C CA . ALA A 1 241 ? -25.739 1.297 15.046 1.00 93.00 241 ALA A CA 1
ATOM 1742 C C . ALA A 1 241 ? -24.313 1.783 15.375 1.00 93.00 241 ALA A C 1
ATOM 1744 O O . ALA A 1 241 ? -23.336 1.231 14.876 1.00 93.00 241 ALA A O 1
ATOM 1745 N N . ALA A 1 242 ? -24.166 2.719 16.316 1.00 94.75 242 ALA A N 1
ATOM 1746 C CA . ALA A 1 242 ? -22.861 3.161 16.807 1.00 94.75 242 ALA A CA 1
ATOM 1747 C C . ALA A 1 242 ? -22.015 2.006 17.375 1.00 94.75 242 ALA A C 1
ATOM 1749 O O . ALA A 1 242 ? -20.840 1.872 17.034 1.00 94.75 242 ALA A O 1
ATOM 1750 N N . GLN A 1 243 ? -22.611 1.128 18.189 1.00 95.62 243 GLN A N 1
ATOM 1751 C CA . GLN A 1 243 ? -21.922 -0.040 18.755 1.00 95.62 243 GLN A CA 1
ATOM 1752 C C . GLN A 1 243 ? -21.554 -1.069 17.680 1.00 95.62 243 GLN A C 1
ATOM 1754 O O . GLN A 1 243 ? -20.491 -1.686 17.756 1.00 95.62 243 GLN A O 1
ATOM 1759 N N . LEU A 1 244 ? -22.394 -1.233 16.654 1.00 94.38 244 LEU A N 1
ATOM 1760 C CA . LEU A 1 244 ? -22.090 -2.117 15.531 1.00 94.38 244 LEU A CA 1
ATOM 1761 C C . LEU A 1 244 ? -20.919 -1.575 14.693 1.00 94.38 244 LEU A C 1
ATOM 1763 O O . LEU A 1 244 ? -20.021 -2.334 14.332 1.00 94.38 244 LEU A O 1
ATOM 1767 N N . ASN A 1 245 ? -20.877 -0.259 14.451 1.00 93.75 245 ASN A N 1
ATOM 1768 C CA . ASN A 1 245 ? -19.758 0.409 13.779 1.00 93.75 245 ASN A CA 1
ATOM 1769 C C . ASN A 1 245 ? -18.462 0.334 14.591 1.00 93.75 245 ASN A C 1
ATOM 1771 O O . ASN A 1 245 ? -17.409 0.010 14.042 1.00 93.75 245 ASN A O 1
ATOM 1775 N N . TRP A 1 246 ? -18.540 0.539 15.905 1.00 95.12 246 TRP A N 1
ATOM 1776 C CA . TRP A 1 246 ? -17.419 0.303 16.811 1.00 95.12 246 TRP A CA 1
ATOM 1777 C C . TRP A 1 246 ? -16.884 -1.130 16.690 1.00 95.12 246 TRP A C 1
ATOM 1779 O O . TRP A 1 246 ? -15.682 -1.334 16.519 1.00 95.12 246 TRP A O 1
ATOM 1789 N N . PHE A 1 247 ? -17.772 -2.130 16.705 1.00 94.31 247 PHE A N 1
ATOM 1790 C CA . PHE A 1 247 ? -17.379 -3.537 16.625 1.00 94.31 247 PHE A CA 1
ATOM 1791 C C . PHE A 1 247 ? -16.730 -3.874 15.276 1.00 94.31 247 PHE A C 1
ATOM 1793 O O . PHE A 1 247 ? -15.736 -4.602 15.229 1.00 94.31 247 PHE A O 1
ATOM 1800 N N . ALA A 1 248 ? -17.231 -3.293 14.181 1.00 90.75 248 ALA A N 1
ATOM 1801 C CA . ALA A 1 248 ? -16.611 -3.401 12.864 1.00 90.75 248 ALA A CA 1
ATOM 1802 C C . ALA A 1 248 ? -15.176 -2.855 12.857 1.00 90.75 248 ALA A C 1
ATOM 1804 O O . ALA A 1 248 ? -14.261 -3.557 12.419 1.00 90.75 248 ALA A O 1
ATOM 1805 N N . HIS A 1 249 ? -14.952 -1.654 13.403 1.00 91.31 249 HIS A N 1
ATOM 1806 C CA . HIS A 1 249 ? -13.611 -1.084 13.558 1.00 91.31 249 HIS A CA 1
ATOM 1807 C C . HIS A 1 249 ? -12.709 -1.978 14.421 1.00 91.31 249 HIS A C 1
ATOM 1809 O O . HIS A 1 249 ? -11.591 -2.298 14.014 1.00 91.31 249 HIS A O 1
ATOM 1815 N N . TYR A 1 250 ? -13.212 -2.457 15.560 1.00 92.31 250 TYR A N 1
ATOM 1816 C CA . TYR A 1 250 ? -12.469 -3.319 16.479 1.00 92.31 250 TYR A CA 1
ATOM 1817 C C . TYR A 1 250 ? -11.983 -4.620 15.817 1.00 92.31 250 TYR A C 1
ATOM 1819 O O . TYR A 1 250 ? -10.819 -5.009 15.961 1.00 92.31 250 TYR A O 1
ATOM 1827 N N . VAL A 1 251 ? -12.840 -5.271 15.025 1.00 89.81 251 VAL A N 1
ATOM 1828 C CA . VAL A 1 251 ? -12.472 -6.453 14.230 1.00 89.81 251 VAL A CA 1
ATOM 1829 C C . VAL A 1 251 ? -11.471 -6.083 13.130 1.00 89.81 251 VAL A C 1
ATOM 1831 O O . VAL A 1 251 ? -10.464 -6.772 12.943 1.00 89.81 251 VAL A O 1
ATOM 1834 N N . ASN A 1 252 ? -11.698 -4.972 12.426 1.00 84.88 252 ASN A N 1
ATOM 1835 C CA . ASN A 1 252 ? -10.871 -4.518 11.303 1.00 84.88 252 ASN A CA 1
ATOM 1836 C C . ASN A 1 252 ? -9.462 -4.042 11.702 1.00 84.88 252 ASN A C 1
ATOM 1838 O O . ASN A 1 252 ? -8.569 -4.014 10.841 1.00 84.88 252 ASN A O 1
ATOM 1842 N N . LEU A 1 253 ? -9.258 -3.697 12.977 1.00 85.88 253 LEU A N 1
ATOM 1843 C CA . LEU A 1 253 ? -7.958 -3.395 13.586 1.00 85.88 253 LEU A CA 1
ATOM 1844 C C . LEU A 1 253 ? -7.153 -4.654 13.954 1.00 85.88 253 LEU A C 1
ATOM 1846 O O . LEU A 1 253 ? -5.970 -4.547 14.264 1.00 85.88 253 LEU A O 1
ATOM 1850 N N . GLY A 1 254 ? -7.746 -5.849 13.849 1.00 83.31 254 GLY A N 1
ATOM 1851 C CA . GLY A 1 254 ? -7.041 -7.125 14.004 1.00 83.31 254 GLY A CA 1
ATOM 1852 C C . GLY A 1 254 ? -7.645 -8.075 15.035 1.00 83.31 254 GLY A C 1
ATOM 1853 O O . GLY A 1 254 ? -7.168 -9.205 15.155 1.00 83.31 254 GLY A O 1
ATOM 1854 N N . THR A 1 255 ? -8.710 -7.684 15.741 1.00 86.38 255 THR A N 1
ATOM 1855 C CA . THR A 1 255 ? -9.361 -8.542 16.746 1.00 86.38 255 THR A CA 1
ATOM 1856 C C . THR A 1 255 ? -10.346 -9.525 16.107 1.00 86.38 255 THR A C 1
ATOM 1858 O O . THR A 1 255 ? -11.540 -9.549 16.395 1.00 86.38 255 THR A O 1
ATOM 1861 N N . VAL A 1 256 ? -9.838 -10.378 15.219 1.00 81.81 256 VAL A N 1
ATOM 1862 C CA . VAL A 1 256 ? -10.647 -11.242 14.340 1.00 81.81 256 VAL A CA 1
ATOM 1863 C C . VAL A 1 256 ? -11.427 -12.359 15.050 1.00 81.81 256 VAL A C 1
ATOM 1865 O O . VAL A 1 256 ? -12.307 -12.959 14.445 1.00 81.81 256 VAL A O 1
ATOM 1868 N N . ASN A 1 257 ? -11.132 -12.642 16.324 1.00 86.56 257 ASN A N 1
ATOM 1869 C CA . ASN A 1 257 ? -11.819 -13.669 17.124 1.00 86.56 257 ASN A CA 1
ATOM 1870 C C . ASN A 1 257 ? -12.869 -13.088 18.091 1.00 86.56 257 ASN A C 1
ATOM 1872 O O . ASN A 1 257 ? -13.357 -13.807 18.969 1.00 86.56 257 ASN A O 1
ATOM 1876 N N . ALA A 1 258 ? -13.181 -11.793 17.984 1.00 90.25 258 ALA A N 1
ATOM 1877 C CA . ALA A 1 258 ? -14.185 -11.157 18.826 1.00 90.25 258 ALA A CA 1
ATOM 1878 C C . ALA A 1 258 ? -15.578 -11.766 18.582 1.00 90.25 258 ALA A C 1
ATOM 1880 O O . ALA A 1 258 ? -15.944 -12.098 17.455 1.00 90.25 258 ALA A O 1
ATOM 1881 N N . LYS A 1 259 ? -16.367 -11.910 19.650 1.00 92.94 259 LYS A N 1
ATOM 1882 C CA . LYS A 1 259 ? -17.742 -12.426 19.601 1.00 92.94 259 LYS A CA 1
ATOM 1883 C C . LYS A 1 259 ? -18.704 -11.310 19.963 1.00 92.94 259 LYS A C 1
ATOM 1885 O O . LYS A 1 259 ? -18.464 -10.625 20.952 1.00 92.94 259 LYS A O 1
ATOM 1890 N N . ALA A 1 260 ? -19.801 -11.180 19.231 1.00 93.81 260 ALA A N 1
ATOM 1891 C CA . ALA A 1 260 ? -20.865 -10.242 19.557 1.00 93.81 260 ALA A CA 1
ATOM 1892 C C . ALA A 1 260 ? -22.245 -10.889 19.426 1.00 93.81 260 ALA A C 1
ATOM 1894 O O . ALA A 1 260 ? -22.415 -11.862 18.688 1.00 93.81 260 ALA A O 1
ATOM 1895 N N . LYS A 1 261 ? -23.222 -10.328 20.136 1.00 92.44 261 LYS A N 1
ATOM 1896 C CA . LYS A 1 261 ? -24.648 -10.609 19.966 1.00 92.44 261 LYS A CA 1
ATOM 1897 C C . LYS A 1 261 ? -25.402 -9.293 19.807 1.00 92.44 261 LYS A C 1
ATOM 1899 O O . LYS A 1 261 ? -25.059 -8.307 20.458 1.00 92.44 261 LYS A O 1
ATOM 1904 N N . LEU A 1 262 ? -26.429 -9.301 18.962 1.00 94.00 262 LEU A N 1
ATOM 1905 C CA . LEU A 1 262 ? -27.367 -8.189 18.885 1.00 94.00 262 LEU A CA 1
ATOM 1906 C C . LEU A 1 262 ? -28.336 -8.265 20.071 1.00 94.00 262 LEU A C 1
ATOM 1908 O O . LEU A 1 262 ? -28.814 -9.355 20.396 1.00 94.00 262 LEU A O 1
ATOM 1912 N N . THR A 1 263 ? -28.599 -7.137 20.722 1.00 93.50 263 THR A N 1
ATOM 1913 C CA . THR A 1 263 ? -29.624 -7.020 21.772 1.00 93.50 263 THR A CA 1
ATOM 1914 C C . THR A 1 263 ? -30.910 -6.387 21.262 1.00 93.50 263 THR A C 1
ATOM 1916 O O . THR A 1 263 ? -31.948 -6.577 21.887 1.00 93.50 263 THR A O 1
ATOM 1919 N N . ASP A 1 264 ? -30.847 -5.705 20.117 1.00 91.00 264 ASP A N 1
ATOM 1920 C CA . ASP A 1 264 ? -31.942 -4.955 19.509 1.00 91.00 264 ASP A CA 1
ATOM 1921 C C . ASP A 1 264 ? -31.857 -5.019 17.974 1.00 91.00 264 ASP A C 1
ATOM 1923 O O . ASP A 1 264 ? -30.815 -5.374 17.409 1.00 91.00 264 ASP A O 1
ATOM 1927 N N . ASP A 1 265 ? -32.950 -4.652 17.299 1.00 89.12 265 ASP A N 1
ATOM 1928 C CA . ASP A 1 265 ? -32.946 -4.407 15.856 1.00 89.12 265 ASP A CA 1
ATOM 1929 C C . ASP A 1 265 ? -32.170 -3.118 15.554 1.00 89.12 265 ASP A C 1
ATOM 1931 O O . ASP A 1 265 ? -32.380 -2.083 16.189 1.00 89.12 265 ASP A O 1
ATOM 1935 N N . ILE A 1 266 ? -31.276 -3.166 14.565 1.00 90.06 266 ILE A N 1
ATOM 1936 C CA . ILE A 1 266 ? -30.371 -2.057 14.245 1.00 90.06 266 ILE A CA 1
ATOM 1937 C C . ILE A 1 266 ? -30.654 -1.545 12.838 1.00 90.06 266 ILE A C 1
ATOM 1939 O O . ILE A 1 266 ? -30.480 -2.269 11.857 1.00 90.06 266 ILE A O 1
ATOM 1943 N N . ASP A 1 267 ? -31.008 -0.265 12.739 1.00 86.62 267 ASP A N 1
ATOM 1944 C CA . ASP A 1 267 ? -30.938 0.473 11.482 1.00 86.62 267 ASP A CA 1
ATOM 1945 C C . ASP A 1 267 ? -29.494 0.930 11.245 1.00 86.62 267 ASP A C 1
ATOM 1947 O O . ASP A 1 267 ? -28.961 1.771 11.967 1.00 86.62 267 ASP A O 1
ATOM 1951 N N . TYR A 1 268 ? -28.847 0.337 10.245 1.00 85.69 268 TYR A N 1
ATOM 1952 C CA . TYR A 1 268 ? -27.445 0.589 9.914 1.00 85.69 268 TYR A CA 1
ATOM 1953 C C . TYR A 1 268 ? -27.270 1.429 8.640 1.00 85.69 268 TYR A C 1
ATOM 1955 O O . TYR A 1 268 ? -26.179 1.495 8.076 1.00 85.69 268 TYR A O 1
ATOM 1963 N N . THR A 1 269 ? -28.344 2.059 8.156 1.00 83.44 269 THR A N 1
ATOM 1964 C CA . THR A 1 269 ? -28.365 2.758 6.860 1.00 83.44 269 THR A CA 1
ATOM 1965 C C . THR A 1 269 ? -27.440 3.974 6.779 1.00 83.44 269 THR A C 1
ATOM 1967 O O . THR A 1 269 ? -26.977 4.308 5.689 1.00 83.44 269 THR A O 1
ATOM 1970 N N . GLU A 1 270 ? -27.107 4.605 7.908 1.00 84.25 270 GLU A N 1
ATOM 1971 C CA . GLU A 1 270 ? -26.177 5.744 7.966 1.00 84.25 270 GLU A CA 1
ATOM 1972 C C . GLU A 1 270 ? -24.703 5.337 7.740 1.00 84.25 270 GLU A C 1
ATOM 1974 O O . GLU A 1 270 ? -23.876 6.156 7.332 1.00 84.25 270 GLU A O 1
ATOM 1979 N N . TYR A 1 271 ? -24.362 4.058 7.931 1.00 82.00 271 TYR A N 1
ATOM 1980 C CA . TYR A 1 271 ? -22.990 3.544 7.886 1.00 82.00 271 TYR A CA 1
ATOM 1981 C C . TYR A 1 271 ? -22.676 2.865 6.545 1.00 82.00 271 TYR A C 1
ATOM 1983 O O . TYR A 1 271 ? -22.613 1.645 6.422 1.00 82.00 271 TYR A O 1
ATOM 1991 N N . THR A 1 272 ? -22.460 3.676 5.509 1.00 73.00 272 THR A N 1
ATOM 1992 C CA . THR A 1 272 ? -22.326 3.207 4.111 1.00 73.00 272 THR A CA 1
ATOM 1993 C C . THR A 1 272 ? -20.891 2.935 3.651 1.00 73.00 272 THR A C 1
ATOM 1995 O O . THR A 1 272 ? -20.666 2.464 2.533 1.00 73.00 272 THR A O 1
ATOM 1998 N N . THR A 1 273 ? -19.890 3.250 4.474 1.00 68.25 273 THR A N 1
ATOM 1999 C CA . THR A 1 273 ? -18.486 3.132 4.065 1.00 68.25 273 THR A CA 1
ATOM 2000 C C . THR A 1 273 ? -17.967 1.707 4.221 1.00 68.25 273 THR A C 1
ATOM 2002 O O . THR A 1 273 ? -18.355 0.981 5.131 1.00 68.25 273 THR A O 1
ATOM 2005 N N . VAL A 1 274 ? -16.994 1.319 3.387 1.00 60.53 274 VAL A N 1
ATOM 2006 C CA . VAL A 1 274 ? -16.342 -0.000 3.492 1.00 60.53 274 VAL A CA 1
ATOM 2007 C C . VAL A 1 274 ? -15.691 -0.212 4.867 1.00 60.53 274 VAL A C 1
ATOM 2009 O O . VAL A 1 274 ? -15.586 -1.345 5.325 1.00 60.53 274 VAL A O 1
ATOM 2012 N N . LYS A 1 275 ? -15.271 0.868 5.543 1.00 63.31 275 LYS A N 1
ATOM 2013 C CA . LYS A 1 275 ? -14.668 0.807 6.884 1.00 63.31 275 LYS A CA 1
ATOM 2014 C C . LYS A 1 275 ? -15.669 0.403 7.972 1.00 63.31 275 LYS A C 1
ATOM 2016 O O . LYS A 1 275 ? -15.260 -0.206 8.956 1.00 63.31 275 LYS A O 1
ATOM 2021 N N . SER A 1 276 ? -16.950 0.692 7.756 1.00 70.12 276 SER A N 1
ATOM 2022 C CA . SER A 1 276 ? -18.052 0.355 8.660 1.00 70.12 276 SER A CA 1
ATOM 2023 C C . SER A 1 276 ? -18.528 -1.096 8.528 1.00 70.12 276 SER A C 1
ATOM 2025 O O . SER A 1 276 ? -19.352 -1.550 9.313 1.00 70.12 276 SER A O 1
ATOM 2027 N N . MET A 1 277 ? -18.017 -1.863 7.559 1.00 76.50 277 MET A N 1
ATOM 2028 C CA . MET A 1 277 ? -18.357 -3.282 7.419 1.00 76.50 277 MET A CA 1
ATOM 2029 C C . MET A 1 277 ? -17.461 -4.150 8.307 1.00 76.50 277 MET A C 1
ATOM 2031 O O . MET A 1 277 ? -16.254 -3.921 8.407 1.00 76.50 277 MET A O 1
ATOM 2035 N N . ILE A 1 278 ? -18.038 -5.174 8.945 1.00 81.06 278 ILE A N 1
ATOM 2036 C CA . ILE A 1 278 ? -17.271 -6.140 9.740 1.00 81.06 278 ILE A CA 1
ATOM 2037 C C . ILE A 1 278 ? -16.440 -7.012 8.793 1.00 81.06 278 ILE A C 1
ATOM 2039 O O . ILE A 1 278 ? -16.982 -7.799 8.017 1.00 81.06 278 ILE A O 1
ATOM 2043 N N . GLY A 1 279 ? -15.117 -6.907 8.903 1.00 71.50 279 GLY A N 1
ATOM 2044 C CA . GLY A 1 279 ? -14.173 -7.619 8.050 1.00 71.50 279 GLY A CA 1
ATOM 2045 C C . GLY A 1 279 ? -13.867 -6.879 6.743 1.00 71.50 279 GLY A C 1
ATOM 2046 O O . GLY A 1 279 ? -14.653 -6.094 6.223 1.00 71.50 279 GLY A O 1
ATOM 2047 N N . LYS A 1 280 ? -12.687 -7.156 6.177 1.00 64.12 280 LYS A N 1
ATOM 2048 C CA . LYS A 1 280 ? -12.197 -6.559 4.913 1.00 64.12 280 LYS A CA 1
ATOM 2049 C C . LYS A 1 280 ? -12.398 -7.484 3.708 1.00 64.12 280 LYS A C 1
ATOM 2051 O O . LYS A 1 280 ? -11.708 -7.365 2.699 1.00 64.12 280 LYS A O 1
ATOM 2056 N N . GLU A 1 281 ? -13.275 -8.471 3.854 1.00 72.19 281 GLU A N 1
ATOM 2057 C CA . GLU A 1 281 ? -13.332 -9.655 3.004 1.00 72.19 281 GLU A CA 1
ATOM 2058 C C . GLU A 1 281 ? -14.750 -9.884 2.466 1.00 72.19 281 GLU A C 1
ATOM 2060 O O . GLU A 1 281 ? -15.454 -10.803 2.876 1.00 72.19 281 GLU A O 1
ATOM 2065 N N . SER A 1 282 ? -15.162 -9.034 1.526 1.00 74.06 282 SER A N 1
ATOM 2066 C CA . SER A 1 282 ? -16.519 -9.050 0.966 1.00 74.06 282 SER A CA 1
ATOM 2067 C C . SER A 1 282 ? -16.619 -9.883 -0.316 1.00 74.06 282 SER A C 1
ATOM 2069 O O . SER A 1 282 ? -15.676 -9.927 -1.110 1.00 74.06 282 SER A O 1
ATOM 2071 N N . ALA A 1 283 ? -17.771 -10.525 -0.522 1.00 84.81 283 ALA A N 1
ATOM 2072 C CA . ALA A 1 283 ? -18.209 -11.138 -1.780 1.00 84.81 283 ALA A CA 1
ATOM 2073 C C . ALA A 1 283 ? -19.747 -11.192 -1.812 1.00 84.81 283 ALA A C 1
ATOM 2075 O O . ALA A 1 283 ? -20.374 -11.154 -0.756 1.00 84.81 283 ALA A O 1
ATOM 2076 N N . GLY A 1 284 ? -20.345 -11.305 -2.999 1.00 87.00 284 GLY A N 1
ATOM 2077 C CA . GLY A 1 284 ? -21.795 -11.220 -3.194 1.00 87.00 284 GLY A CA 1
ATOM 207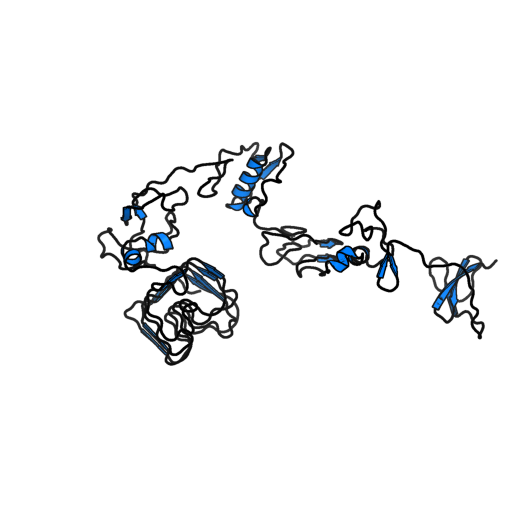8 C C . GLY A 1 284 ? -22.583 -12.375 -2.577 1.00 87.00 284 GLY A C 1
ATOM 2079 O O . GLY A 1 284 ? -23.654 -12.150 -2.028 1.00 87.00 284 GLY A O 1
ATOM 2080 N N . ILE A 1 285 ? -22.051 -13.601 -2.622 1.00 89.50 285 ILE A N 1
ATOM 2081 C CA . ILE A 1 285 ? -22.698 -14.784 -2.031 1.00 89.50 285 ILE A CA 1
ATOM 2082 C C . ILE A 1 285 ? -22.059 -15.193 -0.704 1.00 89.50 285 ILE A C 1
ATOM 2084 O O . ILE A 1 285 ? -22.762 -15.548 0.238 1.00 89.50 285 ILE A O 1
ATOM 2088 N N . SER A 1 286 ? -20.726 -15.197 -0.614 1.00 86.25 286 SER A N 1
ATOM 2089 C CA . SER A 1 286 ? -20.037 -15.632 0.608 1.00 86.25 286 SER A CA 1
ATOM 2090 C C . SER A 1 286 ? -18.625 -15.067 0.741 1.00 86.25 286 SER A C 1
ATOM 2092 O O . SER A 1 286 ? -17.770 -15.282 -0.125 1.00 86.25 286 SER A O 1
ATOM 2094 N N . GLY A 1 287 ? -18.358 -14.401 1.869 1.00 80.75 287 GLY A N 1
ATOM 2095 C CA . GLY A 1 287 ? -17.049 -13.828 2.210 1.00 80.75 287 GLY A CA 1
ATOM 2096 C C . GLY A 1 287 ? -15.943 -14.861 2.473 1.00 80.75 287 GLY A C 1
ATOM 2097 O O . GLY A 1 287 ? -14.761 -14.511 2.395 1.00 80.75 287 GLY A O 1
ATOM 2098 N N . TRP A 1 288 ? -16.298 -16.131 2.720 1.00 84.38 288 TRP A N 1
ATOM 2099 C CA . TRP A 1 288 ? -15.361 -17.258 2.764 1.00 84.38 288 TRP A CA 1
ATOM 2100 C C . TRP A 1 288 ? -16.073 -18.614 2.670 1.00 84.38 288 TRP A C 1
ATOM 2102 O O . TRP A 1 288 ? -16.831 -19.002 3.557 1.00 84.38 288 TRP A O 1
ATOM 2112 N N . LEU A 1 289 ? -15.755 -19.385 1.636 1.00 85.81 289 LEU A N 1
ATOM 2113 C CA . LEU A 1 289 ? -16.159 -20.776 1.492 1.00 85.81 289 LEU A CA 1
ATOM 2114 C C . LEU A 1 289 ? -15.019 -21.706 1.916 1.00 85.81 289 LEU A C 1
ATOM 2116 O O . LEU A 1 289 ? -13.867 -21.555 1.495 1.00 85.81 289 LEU A O 1
ATOM 2120 N N . GLY A 1 290 ? -15.364 -22.680 2.757 1.00 80.69 290 GLY A N 1
ATOM 2121 C CA . GLY A 1 290 ? -14.456 -23.732 3.199 1.00 80.69 290 GLY A CA 1
ATOM 2122 C C . GLY A 1 290 ? -14.199 -24.802 2.134 1.00 80.69 290 GLY A C 1
ATOM 2123 O O . GLY A 1 290 ? -14.760 -24.792 1.037 1.00 80.69 290 GLY A O 1
ATOM 2124 N N . LEU A 1 291 ? -13.346 -25.765 2.487 1.00 79.44 291 LEU A N 1
ATOM 2125 C CA . LEU A 1 291 ? -13.090 -26.951 1.669 1.00 79.44 291 LEU A CA 1
ATOM 2126 C C . LEU A 1 291 ? -14.398 -27.715 1.416 1.00 79.44 291 LEU A C 1
ATOM 2128 O O . LEU A 1 291 ? -15.120 -28.032 2.357 1.00 79.44 291 LEU A O 1
ATOM 2132 N N . SER A 1 292 ? -14.650 -28.061 0.152 1.00 82.06 292 SER A N 1
ATOM 2133 C CA . SER A 1 292 ? -15.830 -28.820 -0.303 1.00 82.06 292 SER A CA 1
ATOM 2134 C C . SER A 1 292 ? -17.165 -28.072 -0.260 1.00 82.06 292 SER A C 1
ATOM 2136 O O . SER A 1 292 ? -18.211 -28.711 -0.307 1.00 82.06 292 SER A O 1
ATOM 2138 N N . ALA A 1 293 ? -17.159 -26.738 -0.195 1.00 86.44 293 ALA A N 1
ATOM 2139 C CA . ALA A 1 293 ? -18.388 -25.982 -0.399 1.00 86.44 293 ALA A CA 1
ATOM 2140 C C . ALA A 1 293 ? -18.935 -26.199 -1.823 1.00 86.44 293 ALA A C 1
ATOM 2142 O O . ALA A 1 293 ? -18.184 -26.161 -2.803 1.00 86.44 293 ALA A O 1
ATOM 2143 N N . GLU A 1 294 ? -20.246 -26.397 -1.915 1.00 90.69 294 GLU A N 1
ATOM 2144 C CA . GLU A 1 294 ? -21.002 -26.479 -3.161 1.00 90.69 294 GLU A CA 1
ATOM 2145 C C . GLU A 1 294 ? -22.061 -25.378 -3.147 1.00 90.69 294 GLU A C 1
ATOM 2147 O O . GLU A 1 294 ? -22.816 -25.246 -2.183 1.00 90.69 294 GLU A O 1
ATOM 2152 N N . LEU A 1 295 ? -22.074 -24.553 -4.191 1.00 89.31 295 LEU A N 1
ATOM 2153 C CA . LEU A 1 295 ? -23.127 -23.576 -4.428 1.00 89.31 295 LEU A CA 1
ATOM 2154 C C . LEU A 1 295 ? -23.843 -23.995 -5.697 1.00 89.31 295 LEU A C 1
ATOM 2156 O O . LEU A 1 295 ? -23.222 -24.073 -6.762 1.00 89.31 295 LEU A O 1
ATOM 2160 N N . THR A 1 296 ? -25.144 -24.207 -5.557 1.00 90.38 296 THR A N 1
ATOM 2161 C CA . THR A 1 296 ? -26.006 -24.657 -6.639 1.00 90.38 296 THR A CA 1
ATOM 2162 C C . THR A 1 296 ? -27.126 -23.654 -6.830 1.00 90.38 296 THR A C 1
ATOM 2164 O O . THR A 1 296 ? -27.768 -23.248 -5.861 1.00 90.38 296 THR A O 1
ATOM 2167 N N . ASN A 1 297 ? -27.348 -23.248 -8.077 1.00 89.25 297 ASN A N 1
ATOM 2168 C CA . ASN A 1 297 ? -28.457 -22.385 -8.476 1.00 89.25 297 ASN A CA 1
ATOM 2169 C C . ASN A 1 297 ? -28.479 -21.010 -7.769 1.00 89.25 297 ASN A C 1
ATOM 2171 O O . ASN A 1 297 ? -29.513 -20.536 -7.298 1.00 89.25 297 ASN A O 1
ATOM 2175 N N . CYS A 1 298 ? -27.301 -20.391 -7.649 1.00 93.50 298 CYS A N 1
ATOM 2176 C CA . CYS A 1 298 ? -27.091 -19.106 -6.976 1.00 93.50 298 CYS A CA 1
ATOM 2177 C C . CYS A 1 298 ? -26.641 -18.039 -7.980 1.00 93.50 298 CYS A C 1
ATOM 2179 O O . CYS A 1 298 ? -25.859 -18.325 -8.885 1.00 93.50 298 CYS A O 1
ATOM 2181 N N . TYR A 1 299 ? -27.048 -16.783 -7.800 1.00 94.81 299 TYR A N 1
ATOM 2182 C CA . TYR A 1 299 ? -26.579 -15.697 -8.657 1.00 94.81 299 TYR A CA 1
ATOM 2183 C C . TYR A 1 299 ? -26.302 -14.410 -7.873 1.00 94.81 299 TYR A C 1
ATOM 2185 O O . TYR A 1 299 ? -26.973 -14.132 -6.883 1.00 94.81 299 TYR A O 1
ATOM 2193 N N . ASN A 1 300 ? -25.331 -13.614 -8.331 1.00 93.62 300 ASN A N 1
ATOM 2194 C CA . ASN A 1 300 ? -25.088 -12.259 -7.833 1.00 93.62 300 ASN A CA 1
ATOM 2195 C C . ASN A 1 300 ? -25.094 -11.256 -8.990 1.00 93.62 300 ASN A C 1
ATOM 2197 O O . ASN A 1 300 ? -24.226 -11.298 -9.859 1.00 93.62 300 ASN A O 1
ATOM 2201 N N . ILE A 1 301 ? -26.036 -10.318 -8.968 1.00 91.88 301 ILE A N 1
ATOM 2202 C CA . ILE A 1 301 ? -26.076 -9.198 -9.921 1.00 91.88 301 ILE A CA 1
ATOM 2203 C C . ILE A 1 301 ? -25.727 -7.848 -9.282 1.00 91.88 301 ILE A C 1
ATOM 2205 O O . ILE A 1 301 ? -25.673 -6.837 -9.981 1.00 91.88 301 ILE A O 1
ATOM 2209 N N . GLY A 1 302 ? -25.518 -7.824 -7.961 1.00 85.88 302 GLY A N 1
ATOM 2210 C CA . GLY A 1 302 ? -25.179 -6.620 -7.214 1.00 85.88 302 GLY A CA 1
ATOM 2211 C C . GLY A 1 302 ? -23.704 -6.255 -7.352 1.00 85.88 302 GLY A C 1
ATOM 2212 O O . GLY A 1 302 ? -22.836 -7.127 -7.478 1.00 85.88 302 GLY A O 1
ATOM 2213 N N . SER A 1 303 ? -23.408 -4.955 -7.296 1.00 82.94 303 SER A N 1
ATOM 2214 C CA . SER A 1 303 ? -22.035 -4.487 -7.138 1.00 82.94 303 SER A CA 1
ATOM 2215 C C . SER A 1 303 ? -21.540 -4.817 -5.730 1.00 82.94 303 SER A C 1
ATOM 2217 O O . SER A 1 303 ? -22.223 -4.581 -4.736 1.00 82.94 303 SER A O 1
ATOM 2219 N N . VAL A 1 304 ? -20.332 -5.366 -5.642 1.00 79.50 304 VAL A N 1
ATOM 2220 C CA . VAL A 1 304 ? -19.679 -5.670 -4.367 1.00 79.50 304 VAL A CA 1
ATOM 2221 C C . VAL A 1 304 ? -18.506 -4.712 -4.205 1.00 79.50 304 VAL A C 1
ATOM 2223 O O . VAL A 1 304 ? -17.679 -4.578 -5.106 1.00 79.50 304 VAL A O 1
ATOM 2226 N N . THR A 1 305 ? -18.423 -4.025 -3.069 1.00 71.88 305 THR A N 1
ATOM 2227 C CA . THR A 1 305 ? -17.302 -3.141 -2.718 1.00 71.88 305 THR A CA 1
ATOM 2228 C C . THR A 1 305 ? -16.453 -3.778 -1.613 1.00 71.88 305 THR A C 1
ATOM 2230 O O . THR A 1 305 ? -16.890 -4.700 -0.928 1.00 71.88 305 THR A O 1
ATOM 2233 N N . GLY A 1 306 ? -15.193 -3.351 -1.461 1.00 67.50 306 GLY A N 1
ATOM 2234 C CA . GLY A 1 306 ? -14.309 -3.890 -0.414 1.00 67.50 306 GLY A CA 1
ATOM 2235 C C . GLY A 1 306 ? -13.845 -5.337 -0.635 1.00 67.50 306 GLY A C 1
ATOM 2236 O O . GLY A 1 306 ? -13.578 -6.054 0.327 1.00 67.50 306 GLY A O 1
ATOM 2237 N N . MET A 1 307 ? -13.768 -5.789 -1.889 1.00 70.94 307 MET A N 1
ATOM 2238 C CA . MET A 1 307 ? -13.289 -7.131 -2.233 1.00 70.94 307 MET A CA 1
ATOM 2239 C C . MET A 1 307 ? -11.763 -7.204 -2.251 1.00 70.94 307 MET A C 1
ATOM 2241 O O . MET A 1 307 ? -11.082 -6.295 -2.725 1.00 70.94 307 MET A O 1
ATOM 2245 N N . GLN A 1 308 ? -11.227 -8.350 -1.843 1.00 60.50 308 GLN A N 1
ATOM 2246 C CA . GLN A 1 308 ? -9.826 -8.700 -2.048 1.00 60.50 308 GLN A CA 1
ATOM 2247 C C . GLN A 1 308 ? -9.716 -9.705 -3.208 1.00 60.50 308 GLN A C 1
ATOM 2249 O O . GLN A 1 308 ? -10.359 -10.755 -3.174 1.00 60.50 308 GLN A O 1
ATOM 2254 N N . ALA A 1 309 ? -8.854 -9.412 -4.190 1.00 59.28 309 ALA A N 1
ATOM 2255 C CA . ALA A 1 309 ? -8.463 -10.302 -5.296 1.00 59.28 309 ALA A CA 1
ATOM 2256 C C . ALA A 1 309 ? -9.511 -10.585 -6.403 1.00 59.28 309 ALA A C 1
ATOM 2258 O O . ALA A 1 309 ? -9.517 -11.693 -6.936 1.00 59.28 309 ALA A O 1
ATOM 2259 N N . ASP A 1 310 ? -10.341 -9.601 -6.779 1.00 69.00 310 ASP A N 1
ATOM 2260 C CA . ASP A 1 310 ? -11.289 -9.673 -7.915 1.00 69.00 310 ASP A CA 1
ATOM 2261 C C . ASP A 1 310 ? -12.241 -10.886 -7.864 1.00 69.00 310 ASP A C 1
ATOM 2263 O O . ASP A 1 310 ? -12.473 -11.570 -8.861 1.00 69.00 310 ASP A O 1
ATOM 2267 N N . ARG A 1 311 ? -12.785 -11.175 -6.673 1.00 82.31 311 ARG A N 1
ATOM 2268 C CA . ARG A 1 311 ? -13.720 -12.286 -6.426 1.00 82.31 311 ARG A CA 1
ATOM 2269 C C . ARG A 1 311 ? -15.105 -11.794 -5.971 1.00 82.31 311 ARG A C 1
ATOM 2271 O O . ARG A 1 311 ? -15.404 -11.872 -4.779 1.00 82.31 311 ARG A O 1
ATOM 2278 N N . PRO A 1 312 ? -15.935 -11.281 -6.895 1.00 85.06 312 PRO A N 1
ATOM 2279 C CA . PRO A 1 312 ? -17.250 -10.718 -6.582 1.00 85.06 312 PRO A CA 1
ATOM 2280 C C . PRO A 1 312 ? -18.332 -11.740 -6.258 1.00 85.06 312 PRO A C 1
ATOM 2282 O O . PRO A 1 312 ? -19.289 -11.387 -5.579 1.00 85.06 312 PRO A O 1
ATOM 2285 N N . PHE A 1 313 ? -18.192 -12.998 -6.667 1.00 90.94 313 PHE A N 1
ATOM 2286 C CA . PHE A 1 313 ? -19.182 -14.031 -6.385 1.00 90.94 313 PHE A CA 1
ATOM 2287 C C . PHE A 1 313 ? -19.003 -14.634 -4.991 1.00 90.94 313 PHE A C 1
ATOM 2289 O O . PHE A 1 313 ? -19.893 -14.560 -4.149 1.00 90.94 313 PHE A O 1
ATOM 2296 N N . ALA A 1 314 ? -17.839 -15.224 -4.718 1.00 90.44 314 ALA A N 1
ATOM 2297 C CA . ALA A 1 314 ? -17.535 -15.841 -3.429 1.00 90.44 314 ALA A CA 1
ATOM 2298 C C . ALA A 1 314 ? -16.026 -15.977 -3.217 1.00 90.44 314 ALA A C 1
ATOM 2300 O O . ALA A 1 314 ? -15.279 -16.282 -4.149 1.00 90.44 314 ALA A O 1
ATOM 2301 N N . ARG A 1 315 ? -15.548 -15.833 -1.982 1.00 87.00 315 ARG A N 1
ATOM 2302 C CA . ARG A 1 315 ? -14.139 -16.103 -1.647 1.00 87.00 315 ARG A CA 1
ATOM 2303 C C . ARG A 1 315 ? -13.956 -17.542 -1.175 1.00 87.00 315 ARG A C 1
ATOM 2305 O O . ARG A 1 315 ? -14.890 -18.169 -0.696 1.00 87.00 315 ARG A O 1
ATOM 2312 N N . TYR A 1 316 ? -12.746 -18.072 -1.338 1.00 85.00 316 TYR A N 1
ATOM 2313 C CA . TYR A 1 316 ? -12.397 -19.453 -0.993 1.00 85.00 316 TYR A CA 1
ATOM 2314 C C . TYR A 1 316 ? -10.881 -19.680 -0.992 1.00 85.00 316 TYR A C 1
ATOM 2316 O O . TYR A 1 316 ? -10.153 -19.075 -1.789 1.00 85.00 316 TYR A O 1
ATOM 2324 N N . SER A 1 317 ? -10.403 -20.597 -0.147 1.00 74.50 317 SER A N 1
ATOM 2325 C CA . SER A 1 317 ? -9.005 -21.064 -0.150 1.00 74.50 317 SER A CA 1
ATOM 2326 C C . SER A 1 317 ? -8.757 -22.218 -1.128 1.00 74.50 317 SER A C 1
ATOM 2328 O O . SER A 1 317 ? -7.679 -22.308 -1.711 1.00 74.50 317 SER A O 1
ATOM 2330 N N . ALA A 1 318 ? -9.766 -23.057 -1.362 1.00 80.12 318 ALA A N 1
ATOM 2331 C CA . ALA A 1 318 ? -9.782 -24.118 -2.364 1.00 80.12 318 ALA A CA 1
ATOM 2332 C C . ALA A 1 318 ? -11.020 -23.939 -3.244 1.00 80.12 318 ALA A C 1
ATOM 2334 O O . ALA A 1 318 ? -12.077 -23.587 -2.731 1.00 80.12 318 ALA A O 1
ATOM 2335 N N . ARG A 1 319 ? -10.890 -24.127 -4.563 1.00 77.50 319 ARG A N 1
ATOM 2336 C CA . ARG A 1 319 ? -11.975 -23.816 -5.503 1.00 77.50 319 ARG A CA 1
ATOM 2337 C C . ARG A 1 319 ? -13.233 -24.644 -5.156 1.00 77.50 319 ARG A C 1
ATOM 2339 O O . ARG A 1 319 ? -13.143 -25.869 -5.221 1.00 77.50 319 ARG A O 1
ATOM 2346 N N . PRO A 1 320 ? -14.356 -24.006 -4.776 1.00 84.62 320 PRO A N 1
ATOM 2347 C CA . PRO A 1 320 ? -15.614 -24.678 -4.472 1.00 84.62 320 PRO A CA 1
ATOM 2348 C C . PRO A 1 320 ? -16.264 -25.179 -5.763 1.00 84.62 320 PRO A C 1
ATOM 2350 O O . PRO A 1 320 ? -15.874 -24.788 -6.870 1.00 84.62 320 PRO A O 1
ATOM 2353 N N . TYR A 1 321 ? -17.275 -26.027 -5.617 1.00 89.81 321 TYR A N 1
ATOM 2354 C CA . TYR A 1 321 ? -18.091 -26.475 -6.737 1.00 89.81 321 TYR A CA 1
ATOM 2355 C C . TYR A 1 321 ? -19.198 -25.450 -6.989 1.00 89.81 321 TYR A C 1
ATOM 2357 O O . TYR A 1 321 ? -20.058 -25.234 -6.141 1.00 89.81 321 TYR A O 1
ATOM 2365 N N . PHE A 1 322 ? -19.151 -24.791 -8.145 1.00 89.94 322 PHE A N 1
ATOM 2366 C CA . PHE A 1 322 ? -20.216 -23.906 -8.610 1.00 89.94 322 PHE A CA 1
ATOM 2367 C C . PHE A 1 322 ? -21.030 -24.640 -9.670 1.00 89.94 322 PHE A C 1
ATOM 2369 O O . PHE A 1 322 ? -20.488 -25.008 -10.714 1.00 89.94 322 PHE A O 1
ATOM 2376 N N . VAL A 1 323 ? -22.316 -24.846 -9.406 1.00 90.25 323 VAL A N 1
ATOM 2377 C CA . VAL A 1 323 ? -23.236 -25.540 -10.307 1.00 90.25 323 VAL A CA 1
ATOM 2378 C C . VAL A 1 323 ? -24.397 -24.607 -10.612 1.00 90.25 323 VAL A C 1
ATOM 2380 O O . VAL A 1 323 ? -25.076 -24.143 -9.706 1.00 90.25 323 VAL A O 1
ATOM 2383 N N . ASN A 1 324 ? -24.639 -24.329 -11.892 1.00 91.25 324 ASN A N 1
ATOM 2384 C CA . ASN A 1 324 ? -25.742 -23.458 -12.304 1.00 91.25 324 ASN A CA 1
ATOM 2385 C C . ASN A 1 324 ? -25.700 -22.062 -11.625 1.00 91.25 324 ASN A C 1
ATOM 2387 O O . ASN A 1 324 ? -26.696 -21.581 -11.097 1.00 91.25 324 ASN A O 1
ATOM 2391 N N . CYS A 1 325 ? -24.514 -21.441 -11.560 1.00 95.31 325 CYS A N 1
ATOM 2392 C CA . CYS A 1 325 ? -24.308 -20.159 -10.879 1.00 95.31 325 CYS A CA 1
ATOM 2393 C C . CYS A 1 325 ? -23.973 -19.024 -11.851 1.00 95.31 325 CYS A C 1
ATOM 2395 O O . CYS A 1 325 ? -23.252 -19.248 -12.829 1.00 95.31 325 CYS A O 1
ATOM 2397 N N . TYR A 1 326 ? -24.431 -17.805 -11.539 1.00 95.88 326 TYR A N 1
ATOM 2398 C CA . TYR A 1 326 ? -24.353 -16.661 -12.456 1.00 95.88 326 TYR A CA 1
ATOM 2399 C C . TYR A 1 326 ? -23.915 -15.349 -11.799 1.00 95.88 326 TYR A C 1
ATOM 2401 O O . TYR A 1 326 ? -24.234 -15.080 -10.643 1.00 95.88 326 TYR A O 1
ATOM 2409 N N . GLU A 1 327 ? -23.227 -14.493 -12.552 1.00 94.81 327 GLU A N 1
ATOM 2410 C CA . GLU A 1 327 ? -22.872 -13.142 -12.101 1.00 94.81 327 GLU A CA 1
ATOM 2411 C C . GLU A 1 327 ? -22.876 -12.113 -13.235 1.00 94.81 327 GLU A C 1
ATOM 2413 O O . GLU A 1 327 ? -22.630 -12.466 -14.385 1.00 94.81 327 GLU A O 1
ATOM 2418 N N . THR A 1 328 ? -23.119 -10.835 -12.932 1.00 92.56 328 THR A N 1
ATOM 2419 C CA . THR A 1 328 ? -23.003 -9.741 -13.925 1.00 92.56 328 THR A CA 1
ATOM 2420 C C . THR A 1 328 ? -21.607 -9.129 -13.968 1.00 92.56 328 THR A C 1
ATOM 2422 O O . THR A 1 328 ? -21.150 -8.677 -15.017 1.00 92.56 328 THR A O 1
ATOM 2425 N N . ILE A 1 329 ? -20.893 -9.148 -12.843 1.00 86.44 329 ILE A N 1
ATOM 2426 C CA . ILE A 1 329 ? -19.560 -8.566 -12.679 1.00 86.44 329 ILE A CA 1
ATOM 2427 C C . ILE A 1 329 ? -18.658 -9.663 -12.130 1.00 86.44 329 ILE A C 1
ATOM 2429 O O . ILE A 1 329 ? -18.884 -10.096 -11.009 1.00 86.44 329 ILE A O 1
ATOM 2433 N N . GLY A 1 330 ? -17.647 -10.093 -12.889 1.00 85.38 330 GLY A N 1
ATOM 2434 C CA . GLY A 1 330 ? -16.697 -11.124 -12.455 1.00 85.38 330 GLY A CA 1
ATOM 2435 C C . GLY A 1 330 ? -16.427 -12.202 -13.503 1.00 85.38 330 GLY A C 1
ATOM 2436 O O . GLY A 1 330 ? -16.842 -12.094 -14.656 1.00 85.38 330 GLY A O 1
ATOM 2437 N N . ASN A 1 331 ? -15.668 -13.223 -13.100 1.00 88.56 331 ASN A N 1
ATOM 2438 C CA . ASN A 1 331 ? -15.361 -14.407 -13.911 1.00 88.56 331 ASN A CA 1
ATOM 2439 C C . ASN A 1 331 ? -15.275 -15.713 -13.090 1.00 88.56 331 ASN A C 1
ATOM 2441 O O . ASN A 1 331 ? -14.654 -16.689 -13.522 1.00 88.56 331 ASN A O 1
ATOM 2445 N N . GLN A 1 332 ? -15.835 -15.722 -11.882 1.00 89.25 332 GLN A N 1
ATOM 2446 C CA . GLN A 1 332 ? -15.855 -16.882 -10.997 1.00 89.25 332 GLN A CA 1
ATOM 2447 C C . GLN A 1 332 ? -16.893 -17.916 -11.429 1.00 89.25 332 GLN A C 1
ATOM 2449 O O . GLN A 1 332 ? -16.654 -19.118 -11.276 1.00 89.25 332 GLN A O 1
ATOM 2454 N N . VAL A 1 333 ? -18.019 -17.442 -11.964 1.00 92.31 333 VAL A N 1
ATOM 2455 C CA . VAL A 1 333 ? -19.141 -18.255 -12.442 1.00 92.31 333 VAL A CA 1
ATOM 2456 C C . VAL A 1 333 ? -19.571 -17.807 -13.845 1.00 92.31 333 VAL A C 1
ATOM 2458 O O . VAL A 1 333 ? -18.836 -17.086 -14.520 1.00 92.31 333 VAL A O 1
ATOM 2461 N N . ILE A 1 334 ? -20.711 -18.290 -14.346 1.00 94.38 334 ILE A N 1
ATOM 2462 C CA . ILE A 1 334 ? -21.165 -17.955 -15.699 1.00 94.38 334 ILE A CA 1
ATOM 2463 C C . ILE A 1 334 ? -21.564 -16.477 -15.731 1.00 94.38 334 ILE A C 1
ATOM 2465 O O . ILE A 1 334 ? -22.453 -16.047 -14.997 1.00 94.38 334 ILE A O 1
ATOM 2469 N N . ASN A 1 335 ? -20.913 -15.691 -16.586 1.00 95.06 335 ASN A N 1
ATOM 2470 C CA . ASN A 1 335 ? -21.229 -14.275 -16.701 1.00 95.06 335 ASN A CA 1
ATOM 2471 C C . ASN A 1 335 ? -22.500 -14.067 -17.540 1.00 95.06 335 ASN A C 1
ATOM 2473 O O . ASN A 1 335 ? -22.644 -14.665 -18.609 1.00 95.06 335 ASN A O 1
ATOM 2477 N N . VAL A 1 336 ? -23.406 -13.222 -17.051 1.00 95.88 336 VAL A N 1
ATOM 2478 C CA . VAL A 1 336 ? -24.640 -12.824 -17.740 1.00 95.88 336 VAL A CA 1
ATOM 2479 C C . VAL A 1 336 ? -24.698 -11.315 -17.890 1.00 95.88 336 VAL A C 1
ATOM 2481 O O . VAL A 1 336 ? -24.247 -10.561 -17.033 1.00 95.88 336 VAL A O 1
ATOM 2484 N N . THR A 1 337 ? -25.268 -10.864 -18.997 1.00 96.06 337 THR A N 1
ATOM 2485 C CA . THR A 1 337 ? -25.467 -9.437 -19.265 1.00 96.06 337 THR A CA 1
ATOM 2486 C C . THR A 1 337 ? -26.675 -8.897 -18.504 1.00 96.06 337 THR A C 1
ATOM 2488 O O . THR A 1 337 ? -27.608 -9.643 -18.210 1.00 96.06 337 THR A O 1
ATOM 2491 N N . THR A 1 338 ? -26.711 -7.587 -18.249 1.00 94.19 338 THR A N 1
ATOM 2492 C CA . THR A 1 338 ? -27.898 -6.915 -17.690 1.00 94.19 338 THR A CA 1
ATOM 2493 C C . THR A 1 338 ? -29.149 -7.182 -18.533 1.00 94.19 338 THR A C 1
ATOM 2495 O O . THR A 1 338 ? -30.207 -7.463 -17.986 1.00 94.19 338 THR A O 1
ATOM 2498 N N . GLU A 1 339 ? -29.013 -7.227 -19.862 1.00 95.44 339 GLU A N 1
ATOM 2499 C CA . GLU A 1 339 ? -30.118 -7.569 -20.765 1.00 95.44 339 GLU A CA 1
ATOM 2500 C C . GLU A 1 339 ? -30.670 -8.979 -20.495 1.00 95.44 339 GLU A C 1
ATOM 2502 O O . GLU A 1 339 ? -31.881 -9.168 -20.433 1.00 95.44 339 GLU A O 1
ATOM 2507 N N . GLN A 1 340 ? -29.801 -9.973 -20.283 1.00 96.62 340 GLN A N 1
ATOM 2508 C CA . GLN A 1 340 ? -30.217 -11.340 -19.943 1.00 96.62 340 GLN A CA 1
ATOM 2509 C C . GLN A 1 340 ? -30.872 -11.444 -18.560 1.00 96.62 340 GLN A C 1
ATOM 2511 O O . GLN A 1 340 ? -31.682 -12.345 -18.335 1.00 96.62 340 GLN A O 1
ATOM 2516 N N . VAL A 1 341 ? -30.519 -10.550 -17.633 1.00 96.81 341 VAL A N 1
ATOM 2517 C CA . VAL A 1 341 ? -31.175 -10.449 -16.322 1.00 96.81 341 VAL A CA 1
ATOM 2518 C C . VAL A 1 341 ? -32.597 -9.913 -16.490 1.00 96.81 341 VAL A C 1
ATOM 2520 O O . VAL A 1 341 ? -33.524 -10.462 -15.900 1.00 96.81 341 VAL A O 1
ATOM 2523 N N . GLU A 1 342 ? -32.786 -8.894 -17.326 1.00 96.06 342 GLU A N 1
ATOM 2524 C CA . GLU A 1 342 ? -34.069 -8.206 -17.517 1.00 96.06 342 GLU A CA 1
ATOM 2525 C C . GLU A 1 342 ? -35.039 -8.970 -18.430 1.00 96.06 342 GLU A C 1
ATOM 2527 O O . GLU A 1 342 ? -36.248 -8.976 -18.198 1.00 96.06 342 GLU A O 1
ATOM 2532 N N . ASN A 1 343 ? -34.530 -9.633 -19.472 1.00 95.06 343 ASN A N 1
ATOM 2533 C CA . ASN A 1 343 ? -35.369 -10.213 -20.521 1.00 95.06 343 ASN A CA 1
ATOM 2534 C C . ASN A 1 343 ? -35.887 -11.626 -20.216 1.00 95.06 343 ASN A C 1
ATOM 2536 O O . ASN A 1 343 ? -36.614 -12.174 -21.036 1.00 95.06 343 ASN A O 1
ATOM 2540 N N . GLY A 1 344 ? -35.539 -12.224 -19.073 1.00 95.62 344 GLY A N 1
ATOM 2541 C CA . GLY A 1 344 ? -35.976 -13.572 -18.692 1.00 95.62 344 GLY A CA 1
ATOM 2542 C C . GLY A 1 344 ? -34.998 -14.698 -19.015 1.00 95.62 344 GLY A C 1
ATOM 2543 O O . GLY A 1 344 ? -35.217 -15.824 -18.562 1.00 95.62 344 GLY A O 1
ATOM 2544 N N . ALA A 1 345 ? -33.902 -14.427 -19.729 1.00 96.69 345 ALA A N 1
ATOM 2545 C CA . ALA A 1 345 ? -32.895 -15.441 -20.034 1.00 96.69 345 ALA A CA 1
ATOM 2546 C C . ALA A 1 345 ? -32.266 -16.027 -18.764 1.00 96.69 345 ALA A C 1
ATOM 2548 O O . ALA A 1 345 ? -32.162 -17.246 -18.641 1.00 96.69 345 ALA A O 1
ATOM 2549 N N . LEU A 1 346 ? -31.888 -15.183 -17.795 1.00 97.69 346 LEU A N 1
ATOM 2550 C CA . LEU A 1 346 ? -31.351 -15.655 -16.516 1.00 97.69 346 LEU A CA 1
ATOM 2551 C C . LEU A 1 346 ? -32.379 -16.500 -15.754 1.00 97.69 346 LEU A C 1
ATOM 2553 O O . LEU A 1 346 ? -32.022 -17.545 -15.222 1.00 97.69 346 LEU A O 1
ATOM 2557 N N . CYS A 1 347 ? -33.654 -16.102 -15.751 1.00 96.50 347 CYS A N 1
ATOM 2558 C CA . CYS A 1 347 ? -34.725 -16.882 -15.127 1.00 96.50 347 CYS A CA 1
ATOM 2559 C C . CYS A 1 347 ? -34.857 -18.275 -15.764 1.00 96.50 347 CYS A C 1
ATOM 2561 O O . CYS A 1 347 ? -34.963 -19.273 -15.055 1.00 96.50 347 CYS A O 1
ATOM 2563 N N . ASN A 1 348 ? -34.804 -18.371 -17.096 1.00 92.75 348 ASN A N 1
ATOM 2564 C CA . ASN A 1 348 ? -34.817 -19.659 -17.788 1.00 92.75 348 ASN A CA 1
ATOM 2565 C C . ASN A 1 348 ? -33.574 -20.505 -17.460 1.00 92.75 348 ASN A C 1
ATOM 2567 O O . ASN A 1 348 ? -33.716 -21.687 -17.161 1.00 92.75 348 ASN A O 1
ATOM 2571 N N . MET A 1 349 ? -32.382 -19.906 -17.455 1.00 94.00 349 MET A N 1
ATOM 2572 C CA . MET A 1 349 ? -31.125 -20.581 -17.112 1.00 94.00 349 MET A CA 1
ATOM 2573 C C . MET A 1 349 ? -31.122 -21.142 -15.679 1.00 94.00 349 MET A C 1
ATOM 2575 O O . MET A 1 349 ? -30.812 -22.313 -15.480 1.00 94.00 349 MET A O 1
ATOM 2579 N N . LEU A 1 350 ? -31.573 -20.355 -14.697 1.00 94.00 350 LEU A N 1
ATOM 2580 C CA . LEU A 1 350 ? -31.737 -20.791 -13.301 1.00 94.00 350 LEU A CA 1
ATOM 2581 C C . LEU A 1 350 ? -32.789 -21.908 -13.130 1.00 94.00 350 LEU A C 1
ATOM 2583 O O . LEU A 1 350 ? -32.817 -22.603 -12.117 1.00 94.00 350 LEU A O 1
ATOM 2587 N N . ASN A 1 351 ? -33.662 -22.102 -14.120 1.00 88.19 351 ASN A N 1
ATOM 2588 C CA . ASN A 1 351 ? -34.600 -23.224 -14.201 1.00 88.19 351 ASN A CA 1
ATOM 2589 C C . ASN A 1 351 ? -34.067 -24.367 -15.091 1.00 88.19 351 ASN A C 1
ATOM 2591 O O . ASN A 1 351 ? -34.852 -25.051 -15.746 1.00 88.19 351 ASN A O 1
ATOM 2595 N N . ASP A 1 352 ? -32.747 -24.548 -15.181 1.00 84.31 352 ASP A N 1
ATOM 2596 C CA . ASP A 1 352 ? -32.084 -25.572 -16.007 1.00 84.31 352 ASP A CA 1
ATOM 2597 C C . ASP A 1 352 ? -32.495 -25.522 -17.493 1.00 84.31 352 ASP A C 1
ATOM 2599 O O . ASP A 1 352 ? -32.606 -26.541 -18.179 1.00 84.31 352 ASP A O 1
ATOM 2603 N N . SER A 1 353 ? -32.774 -24.315 -17.992 1.00 84.50 353 SER A N 1
ATOM 2604 C CA . SER A 1 353 ? -33.306 -24.061 -19.334 1.00 84.50 353 SER A CA 1
ATOM 2605 C C . SER A 1 353 ? -34.647 -24.745 -19.632 1.00 84.50 353 SER A C 1
ATOM 2607 O O . SER A 1 353 ? -35.037 -24.920 -20.789 1.00 84.50 353 SER A O 1
ATOM 2609 N N . VAL A 1 354 ? -35.416 -25.089 -18.598 1.00 80.94 354 VAL A N 1
ATOM 2610 C CA . VAL A 1 354 ? -36.777 -25.604 -18.742 1.00 80.94 354 VAL A CA 1
ATOM 2611 C C . VAL A 1 354 ? -37.739 -24.443 -19.002 1.00 80.94 354 VAL A C 1
ATOM 2613 O O . VAL A 1 354 ? -37.997 -23.599 -18.143 1.00 80.94 354 VAL A O 1
ATOM 2616 N N . SER A 1 355 ? -38.308 -24.405 -20.210 1.00 79.88 355 SER A N 1
ATOM 2617 C CA . SER A 1 355 ? -39.376 -23.462 -20.567 1.00 79.88 355 SER A CA 1
ATOM 2618 C C . SER A 1 355 ? -40.591 -23.667 -19.649 1.00 79.88 355 SER A C 1
ATOM 2620 O O . SER A 1 355 ? -41.159 -24.760 -19.596 1.00 79.88 355 SER A O 1
ATOM 2622 N N . GLY A 1 356 ? -40.982 -22.629 -18.902 1.00 79.62 356 GLY A N 1
ATOM 2623 C CA . GLY A 1 356 ? -42.038 -22.717 -17.890 1.00 79.62 356 GLY A CA 1
ATOM 2624 C C . GLY A 1 356 ? -41.628 -23.397 -16.577 1.00 79.62 356 GLY A C 1
ATOM 2625 O O . GLY A 1 356 ? -42.504 -23.936 -15.884 1.00 79.62 356 GLY A O 1
ATOM 2626 N N . GLY A 1 357 ? -40.333 -23.381 -16.238 1.00 79.69 357 GLY A N 1
ATOM 2627 C CA . GLY A 1 357 ? -39.817 -23.832 -14.942 1.00 79.69 357 GLY A CA 1
ATOM 2628 C C . GLY A 1 357 ? -40.499 -23.162 -13.742 1.00 79.69 357 GLY A C 1
ATOM 2629 O O . GLY A 1 357 ? -41.182 -22.143 -13.873 1.00 79.69 357 GLY A O 1
ATOM 2630 N N . ASP A 1 358 ? -40.393 -23.792 -12.577 1.00 86.50 358 ASP A N 1
ATOM 2631 C CA . ASP A 1 358 ? -41.104 -23.425 -11.347 1.00 86.50 358 ASP A CA 1
ATOM 2632 C C . ASP A 1 358 ? -40.191 -23.226 -10.129 1.00 86.50 358 ASP A C 1
ATOM 2634 O O . ASP A 1 358 ? -40.685 -23.140 -9.006 1.00 86.50 358 ASP A O 1
ATOM 2638 N N . THR A 1 359 ? -38.877 -23.112 -10.341 1.00 87.25 359 THR A N 1
ATOM 2639 C CA . THR A 1 359 ? -37.917 -22.765 -9.282 1.00 87.25 359 THR A CA 1
ATOM 2640 C C . THR A 1 359 ? -37.732 -21.252 -9.194 1.00 87.25 359 THR A C 1
ATOM 2642 O O . THR A 1 359 ? -37.916 -20.663 -8.130 1.00 87.25 359 THR A O 1
ATOM 2645 N N . PHE A 1 360 ? -37.414 -20.615 -10.324 1.00 94.44 360 PHE A N 1
ATOM 2646 C CA . PHE A 1 360 ? -37.317 -19.161 -10.443 1.00 94.44 360 PHE A CA 1
ATOM 2647 C C . PHE A 1 360 ? -38.452 -18.604 -11.298 1.00 94.44 360 PHE A C 1
ATOM 2649 O O . PHE A 1 360 ? -38.880 -19.213 -12.279 1.00 94.44 360 PHE A O 1
ATOM 2656 N N . PHE A 1 361 ? -38.912 -17.418 -10.928 1.00 95.50 361 PHE A N 1
ATOM 2657 C CA . PHE A 1 361 ? -40.009 -16.702 -11.562 1.00 95.50 361 PHE A CA 1
ATOM 2658 C C . PHE A 1 361 ? -39.561 -15.282 -11.895 1.00 95.50 361 PHE A C 1
ATOM 2660 O O . PHE A 1 361 ? -38.693 -14.723 -11.227 1.00 95.50 361 PHE A O 1
ATOM 2667 N N . GLN A 1 362 ? -40.149 -14.693 -12.931 1.00 97.31 362 GLN A N 1
ATOM 2668 C CA . GLN A 1 362 ? -39.898 -13.306 -13.303 1.00 97.31 362 GLN A CA 1
ATOM 2669 C C . GLN A 1 362 ? -41.069 -12.776 -14.127 1.00 97.31 362 GLN A C 1
ATOM 2671 O O . GLN A 1 362 ? -41.341 -13.277 -15.220 1.00 97.31 362 GLN A O 1
ATOM 2676 N N . THR A 1 363 ? -41.751 -11.753 -13.623 1.00 95.94 363 THR A N 1
ATOM 2677 C CA . THR A 1 363 ? -42.720 -10.981 -14.402 1.00 95.94 363 THR A CA 1
ATOM 2678 C C . THR A 1 363 ? -41.959 -9.984 -15.276 1.00 95.94 363 THR A C 1
ATOM 2680 O O . THR A 1 363 ? -41.437 -8.979 -14.794 1.00 95.94 363 THR A O 1
ATOM 2683 N N . LEU A 1 364 ? -41.848 -10.284 -16.570 1.00 94.75 364 LEU A N 1
ATOM 2684 C CA . LEU A 1 364 ? -41.054 -9.517 -17.527 1.00 94.75 364 LEU A CA 1
ATOM 2685 C C . LEU A 1 364 ? -41.640 -8.115 -17.720 1.00 94.75 364 LEU A C 1
ATOM 2687 O O . LEU A 1 364 ? -42.837 -7.957 -17.954 1.00 94.75 364 LEU A O 1
ATOM 2691 N N . GLY A 1 365 ? -40.774 -7.104 -17.642 1.00 92.38 365 GLY A N 1
ATOM 2692 C CA . GLY A 1 365 ? -41.153 -5.688 -17.695 1.00 92.38 365 GLY A CA 1
ATOM 2693 C C . GLY A 1 365 ? -41.552 -5.078 -16.346 1.00 92.38 365 GLY A C 1
ATOM 2694 O O . GLY A 1 365 ? -41.706 -3.862 -16.274 1.00 92.38 365 GLY A O 1
ATOM 2695 N N . GLU A 1 366 ? -41.676 -5.884 -15.286 1.00 94.12 366 GLU A N 1
ATOM 2696 C CA . GLU A 1 366 ? -41.933 -5.413 -13.916 1.00 94.12 366 GLU A CA 1
ATOM 2697 C C . GLU A 1 366 ? -40.779 -5.760 -12.966 1.00 94.12 366 GLU A C 1
ATOM 2699 O O . GLU A 1 366 ? -40.292 -4.900 -12.233 1.00 94.12 366 GLU A O 1
ATOM 2704 N N . ASP A 1 367 ? -40.328 -7.015 -12.979 1.00 94.38 367 ASP A N 1
ATOM 2705 C CA . ASP A 1 367 ? -39.274 -7.500 -12.093 1.00 94.38 367 ASP A CA 1
ATOM 2706 C C . ASP A 1 367 ? -37.887 -7.208 -12.678 1.00 94.38 367 ASP A C 1
ATOM 2708 O O . ASP A 1 367 ? -37.560 -7.634 -13.788 1.00 94.38 367 ASP A O 1
ATOM 2712 N N . LEU A 1 368 ? -37.036 -6.542 -11.890 1.00 92.69 368 LEU A N 1
ATOM 2713 C CA . LEU A 1 368 ? -35.661 -6.205 -12.282 1.00 92.69 368 LEU A CA 1
ATOM 2714 C C . LEU A 1 368 ? -34.748 -7.434 -12.428 1.00 92.69 368 LEU A C 1
ATOM 2716 O O . LEU A 1 368 ? -33.703 -7.346 -13.063 1.00 92.69 368 LEU A O 1
ATOM 2720 N N . HIS A 1 369 ? -35.106 -8.562 -11.811 1.00 94.75 369 HIS A N 1
ATOM 2721 C CA . HIS A 1 369 ? -34.327 -9.799 -11.823 1.00 94.75 369 HIS A CA 1
ATOM 2722 C C . HIS A 1 369 ? -35.202 -11.014 -11.459 1.00 94.75 369 HIS A C 1
ATOM 2724 O O . HIS A 1 369 ? -36.310 -10.838 -10.943 1.00 94.75 369 HIS A O 1
ATOM 2730 N N . PRO A 1 370 ? -34.723 -12.256 -11.668 1.00 96.44 370 PRO A N 1
ATOM 2731 C CA . PRO A 1 370 ? -35.440 -13.461 -11.252 1.00 96.44 370 PRO A CA 1
ATOM 2732 C C . PRO A 1 370 ? -35.628 -13.543 -9.733 1.00 96.44 370 PRO A C 1
ATOM 2734 O O . PRO A 1 370 ? -34.743 -13.177 -8.962 1.00 96.44 370 PRO A O 1
ATOM 2737 N N . VAL A 1 371 ? -36.752 -14.084 -9.277 1.00 93.12 371 VAL A N 1
ATOM 2738 C CA . VAL A 1 371 ? -37.071 -14.257 -7.852 1.00 93.12 371 VAL A CA 1
ATOM 2739 C C . VAL A 1 371 ? -37.575 -15.668 -7.556 1.00 93.12 371 VAL A C 1
ATOM 2741 O O . VAL A 1 371 ? -37.968 -16.402 -8.456 1.00 93.12 371 VAL A O 1
ATOM 2744 N N . LEU A 1 372 ? -37.606 -16.042 -6.276 1.00 88.50 372 LEU A N 1
ATOM 2745 C CA . LEU A 1 372 ? -38.090 -17.350 -5.806 1.00 88.50 372 LEU A CA 1
ATOM 2746 C C . LEU A 1 372 ? -39.598 -17.366 -5.490 1.00 88.50 372 LEU A C 1
ATOM 2748 O O . LEU A 1 372 ? -40.143 -18.375 -5.044 1.00 88.50 372 LEU A O 1
ATOM 2752 N N . PHE A 1 373 ? -40.289 -16.238 -5.664 1.00 84.31 373 PHE A N 1
ATOM 2753 C CA . PHE A 1 373 ? -41.694 -16.116 -5.292 1.00 84.31 373 PHE A CA 1
ATOM 2754 C C . PHE A 1 373 ? -42.601 -16.606 -6.423 1.00 84.31 373 PHE A C 1
ATOM 2756 O O . PHE A 1 373 ? -42.737 -15.935 -7.444 1.00 84.31 373 PHE A O 1
ATOM 2763 N N . GLY A 1 374 ? -43.313 -17.714 -6.201 1.00 79.75 374 GLY A N 1
ATOM 2764 C CA . GLY A 1 374 ? -44.311 -18.238 -7.147 1.00 79.75 374 GLY A CA 1
ATOM 2765 C C . GLY A 1 374 ? -45.532 -17.334 -7.376 1.00 79.75 374 GLY A C 1
ATOM 2766 O O . GLY A 1 374 ? -46.400 -17.669 -8.176 1.00 79.75 374 GLY A O 1
ATOM 2767 N N . SER A 1 375 ? -45.617 -16.191 -6.685 1.00 87.25 375 SER A N 1
ATOM 2768 C CA . SER A 1 375 ? -46.561 -15.114 -7.005 1.00 87.25 375 SER A CA 1
ATOM 2769 C C . SER A 1 375 ? -46.179 -14.340 -8.272 1.00 87.25 375 SER A C 1
ATOM 2771 O O . SER A 1 375 ? -47.027 -13.645 -8.830 1.00 87.25 375 SER A O 1
ATOM 2773 N N . ARG A 1 376 ? -44.926 -14.448 -8.734 1.00 92.06 376 ARG A N 1
ATOM 2774 C CA . ARG A 1 376 ? -44.469 -13.903 -10.018 1.00 92.06 376 ARG A CA 1
ATOM 2775 C C . ARG A 1 376 ? -44.714 -14.887 -11.157 1.00 92.06 376 ARG A C 1
ATOM 2777 O O . ARG A 1 376 ? -45.042 -16.053 -10.950 1.00 92.06 376 ARG A O 1
ATOM 2784 N N . GLN A 1 377 ? -44.592 -14.403 -12.388 1.00 92.62 377 GLN A N 1
ATOM 2785 C CA . GLN A 1 377 ? -44.930 -15.193 -13.568 1.00 92.62 377 GLN A CA 1
ATOM 2786 C C . GLN A 1 377 ? -43.791 -16.131 -13.987 1.00 92.62 377 GLN A C 1
ATOM 2788 O O . GLN A 1 377 ? -42.609 -15.844 -13.807 1.00 92.62 377 GLN A O 1
ATOM 2793 N N . LYS A 1 378 ? -44.156 -17.270 -14.580 1.00 91.94 378 LYS A N 1
ATOM 2794 C CA . LYS A 1 378 ? -43.197 -18.181 -15.215 1.00 91.94 378 LYS A CA 1
ATOM 2795 C C . LYS A 1 378 ? -42.661 -17.577 -16.506 1.00 91.94 378 LYS A C 1
ATOM 2797 O O . LYS A 1 378 ? -43.396 -16.892 -17.220 1.00 91.94 378 LYS A O 1
ATOM 2802 N N . VAL A 1 379 ? -41.415 -17.897 -16.835 1.00 91.00 379 VAL A N 1
ATOM 2803 C CA . VAL A 1 379 ? -40.792 -17.513 -18.104 1.00 91.00 379 VAL A CA 1
ATOM 2804 C C . VAL A 1 379 ? -40.781 -18.708 -19.056 1.00 91.00 379 VAL A C 1
ATOM 2806 O O . VAL A 1 379 ? -40.315 -19.795 -18.712 1.00 91.00 379 VAL A O 1
ATOM 2809 N N . TYR A 1 380 ? -41.291 -18.501 -20.267 1.00 85.38 380 TYR A N 1
ATOM 2810 C CA . TYR A 1 380 ? -41.298 -19.475 -21.353 1.00 85.38 380 TYR A CA 1
ATOM 2811 C C . TYR A 1 380 ? -40.362 -19.017 -22.464 1.00 85.38 380 TYR A C 1
ATOM 2813 O O . TYR A 1 380 ? -40.427 -17.870 -22.899 1.00 85.38 380 TYR A O 1
ATOM 2821 N N . GLU A 1 381 ? -39.531 -19.929 -22.954 1.00 83.50 381 GLU A N 1
ATOM 2822 C CA . GLU A 1 381 ? -38.736 -19.715 -24.160 1.00 83.50 381 GLU A CA 1
ATOM 2823 C C . GLU A 1 381 ? -39.570 -20.061 -25.407 1.00 83.50 381 GLU A C 1
ATOM 2825 O O . GLU A 1 381 ? -40.129 -21.158 -25.511 1.00 83.50 381 GLU A O 1
ATOM 2830 N N . VAL A 1 382 ? -39.657 -19.125 -26.355 1.00 77.88 382 VAL A N 1
ATOM 2831 C CA . VAL A 1 382 ? -40.354 -19.246 -27.642 1.00 77.88 382 VAL A CA 1
ATOM 2832 C C . VAL A 1 382 ? -39.467 -18.654 -28.737 1.00 77.88 382 VAL A C 1
ATOM 2834 O O . VAL A 1 382 ? -39.230 -17.451 -28.768 1.00 77.88 382 VAL A O 1
ATOM 2837 N N . ASN A 1 383 ? -38.998 -19.493 -29.666 1.00 77.06 383 ASN A N 1
ATOM 2838 C CA . ASN A 1 383 ? -38.154 -19.089 -30.805 1.00 77.06 383 ASN A CA 1
ATOM 2839 C C . ASN A 1 383 ? -36.908 -18.263 -30.407 1.00 77.06 383 ASN A C 1
ATOM 2841 O O . ASN A 1 383 ? -36.552 -17.315 -31.103 1.00 77.06 383 ASN A O 1
ATOM 2845 N N . GLY A 1 384 ? -36.258 -18.605 -29.288 1.00 76.75 384 GLY A N 1
ATOM 2846 C CA . GLY A 1 384 ? -35.071 -17.898 -28.787 1.00 76.75 384 GLY A CA 1
ATOM 2847 C C . GLY A 1 384 ? -35.362 -16.554 -28.108 1.00 76.75 384 GLY A C 1
ATOM 2848 O O . GLY A 1 384 ? -34.444 -15.776 -27.874 1.00 76.75 384 GLY A O 1
ATOM 2849 N N . SER A 1 385 ? -36.629 -16.257 -27.811 1.00 85.62 385 SER A N 1
ATOM 2850 C CA . SER A 1 385 ? -37.065 -15.121 -26.990 1.00 85.62 385 SER A CA 1
ATOM 2851 C C . SER A 1 385 ? -37.848 -15.612 -25.776 1.00 85.62 385 SER A C 1
ATOM 2853 O O . SER A 1 385 ? -38.338 -16.741 -25.762 1.00 85.62 385 SER A O 1
ATOM 2855 N N . TYR A 1 386 ? -38.002 -14.760 -24.768 1.00 91.31 386 TYR A N 1
ATOM 2856 C CA . TYR A 1 386 ? -38.634 -15.121 -23.502 1.00 91.31 386 TYR A CA 1
ATOM 2857 C C . TYR A 1 386 ? -39.932 -14.344 -23.296 1.00 91.31 386 TYR A C 1
ATOM 2859 O O . TYR A 1 386 ? -40.040 -13.167 -23.637 1.00 91.31 386 TYR A O 1
ATOM 2867 N N . THR A 1 387 ? -40.950 -15.018 -22.768 1.00 89.31 387 THR A N 1
ATOM 2868 C CA . THR A 1 387 ? -42.269 -14.424 -22.542 1.00 89.31 387 THR A CA 1
ATOM 2869 C C . THR A 1 387 ? -42.948 -15.020 -21.318 1.00 89.31 387 THR A C 1
ATOM 2871 O O . THR A 1 387 ? -42.753 -16.192 -20.999 1.00 89.31 387 THR A O 1
ATOM 2874 N N . ASN A 1 388 ? -43.807 -14.242 -20.661 1.00 90.38 388 ASN A N 1
ATOM 2875 C CA . ASN A 1 388 ? -44.750 -14.787 -19.687 1.00 90.38 388 ASN A CA 1
ATOM 2876 C C . ASN A 1 388 ? -46.052 -15.306 -20.328 1.00 90.38 388 ASN A C 1
ATOM 2878 O O . ASN A 1 388 ? -46.831 -15.997 -19.672 1.00 90.38 388 ASN A O 1
ATOM 2882 N N . ASN A 1 389 ? -46.296 -15.003 -21.610 1.00 79.19 389 ASN A N 1
ATOM 2883 C CA . ASN A 1 389 ? -47.549 -15.299 -22.302 1.00 79.19 389 ASN A CA 1
ATOM 2884 C C . ASN A 1 389 ? -47.432 -16.533 -23.204 1.00 79.19 389 ASN A C 1
ATOM 2886 O O . ASN A 1 389 ? -46.818 -16.492 -24.267 1.00 79.19 389 ASN A O 1
ATOM 2890 N N . VAL A 1 390 ? -48.135 -17.613 -22.857 1.00 60.00 390 VAL A N 1
ATOM 2891 C CA . VAL A 1 390 ? -48.276 -18.801 -23.722 1.00 60.00 390 VAL A CA 1
ATOM 2892 C C . VAL A 1 390 ? -49.423 -18.601 -24.726 1.00 60.00 390 VAL A C 1
ATOM 2894 O O . VAL A 1 390 ? -50.367 -19.384 -24.788 1.00 60.00 390 VAL A O 1
ATOM 2897 N N . VAL A 1 391 ? -49.401 -17.522 -25.514 1.00 41.56 391 VAL A N 1
ATOM 2898 C CA . VAL A 1 391 ? -50.424 -17.276 -26.549 1.00 41.56 391 VAL A CA 1
ATOM 2899 C C . VAL A 1 391 ? -49.851 -17.671 -27.909 1.00 41.56 391 VAL A C 1
ATOM 2901 O O . VAL A 1 391 ? -49.261 -16.852 -28.604 1.00 41.56 391 VAL A O 1
ATOM 2904 N N . GLY A 1 392 ? -49.994 -18.944 -28.301 1.00 39.16 392 GLY A N 1
ATOM 2905 C CA . GLY A 1 392 ? -49.481 -19.384 -29.608 1.00 39.16 392 GLY A CA 1
ATOM 2906 C C . GLY A 1 392 ? -49.607 -20.858 -30.002 1.00 39.16 392 GLY A C 1
ATOM 2907 O O . GLY A 1 392 ? -49.504 -21.153 -31.190 1.00 39.16 392 GLY A O 1
ATOM 2908 N N . ILE A 1 393 ? -49.891 -21.795 -29.091 1.00 33.81 393 ILE A N 1
ATOM 2909 C CA . ILE A 1 393 ? -50.143 -23.194 -29.486 1.00 33.81 393 ILE A CA 1
ATOM 2910 C C . ILE A 1 393 ? -51.648 -23.366 -29.741 1.00 33.81 393 ILE A C 1
ATOM 2912 O O . ILE A 1 393 ? -52.401 -23.763 -28.857 1.00 33.81 393 ILE A O 1
ATOM 2916 N N . ARG A 1 394 ? -52.111 -22.997 -30.945 1.00 29.66 394 ARG A N 1
ATOM 2917 C CA . ARG A 1 394 ? -53.510 -23.185 -31.370 1.00 29.66 394 ARG A CA 1
ATOM 2918 C C . ARG A 1 394 ? -53.806 -24.653 -31.700 1.00 29.66 394 ARG A C 1
ATOM 2920 O O . ARG A 1 394 ? -53.071 -25.293 -32.451 1.00 29.66 394 ARG A O 1
ATOM 2927 N N . GLU A 1 395 ? -54.925 -25.152 -31.180 1.00 31.98 395 GLU A N 1
ATOM 2928 C CA . GLU A 1 395 ? -55.616 -26.355 -31.652 1.00 31.98 395 GLU A CA 1
ATOM 2929 C C . GLU A 1 395 ? -56.075 -26.196 -33.124 1.00 31.98 395 GLU A C 1
ATOM 2931 O O . GLU A 1 395 ? -56.410 -25.093 -33.554 1.00 31.98 395 GLU A O 1
ATOM 2936 N N . ASN A 1 396 ? -56.161 -27.324 -33.849 1.00 29.06 396 ASN A N 1
ATOM 2937 C CA . ASN A 1 396 ? -56.764 -27.549 -35.184 1.00 29.06 396 ASN A CA 1
ATOM 2938 C C . ASN A 1 396 ? -55.888 -27.400 -36.449 1.00 29.06 396 ASN A C 1
ATOM 2940 O O . ASN A 1 396 ? -55.836 -26.345 -37.066 1.00 29.06 396 ASN A O 1
ATOM 2944 N N . ALA A 1 397 ? -55.325 -28.528 -36.908 1.00 28.50 397 ALA A N 1
ATOM 2945 C CA . ALA A 1 397 ? -55.483 -29.086 -38.267 1.00 28.50 397 ALA A CA 1
ATOM 2946 C C . ALA A 1 397 ? -54.684 -30.401 -38.364 1.00 28.50 397 ALA A C 1
ATOM 2948 O O . ALA A 1 397 ? -53.480 -30.442 -38.109 1.00 28.50 397 ALA A O 1
ATOM 2949 N N . ILE A 1 398 ? -55.348 -31.512 -38.692 1.00 32.09 398 ILE A N 1
ATOM 2950 C CA . ILE A 1 398 ? -54.665 -32.769 -39.016 1.00 32.09 398 ILE A CA 1
ATOM 2951 C C . ILE A 1 398 ? -54.299 -32.700 -40.497 1.00 32.09 398 ILE A C 1
ATOM 2953 O O . ILE A 1 398 ? -55.095 -33.114 -41.336 1.00 32.09 398 ILE A O 1
ATOM 2957 N N . ASP A 1 399 ? -53.107 -32.210 -40.819 1.00 33.31 399 ASP A N 1
ATOM 2958 C CA . ASP A 1 399 ? -52.574 -32.364 -42.173 1.00 33.31 399 ASP A CA 1
ATOM 2959 C C . ASP A 1 399 ? -52.100 -33.808 -42.374 1.00 33.31 399 ASP A C 1
ATOM 2961 O O . ASP A 1 399 ? -51.169 -34.291 -41.719 1.00 33.31 399 ASP A O 1
ATOM 2965 N N . LYS A 1 400 ? -52.778 -34.516 -43.281 1.00 35.56 400 LYS A N 1
ATOM 2966 C CA . LYS A 1 400 ? -52.308 -35.784 -43.852 1.00 35.56 400 LYS A CA 1
ATOM 2967 C C . LYS A 1 400 ? -51.114 -35.488 -44.776 1.00 35.56 400 LYS A C 1
ATOM 2969 O O . LYS A 1 400 ? -51.157 -34.509 -45.512 1.00 35.56 400 LYS A O 1
ATOM 2974 N N . SER A 1 401 ? -50.069 -36.322 -44.770 1.00 38.62 401 SER A N 1
ATOM 2975 C CA . SER A 1 401 ? -49.051 -36.316 -45.837 1.00 38.62 401 SER A CA 1
ATOM 2976 C C . SER A 1 401 ? -49.501 -37.174 -47.024 1.00 38.62 401 SER A C 1
ATOM 2978 O O . SER A 1 401 ? -50.280 -38.113 -46.847 1.00 38.62 401 SER A O 1
ATOM 2980 N N . GLU A 1 402 ? -48.985 -36.860 -48.216 1.00 41.66 402 GLU A N 1
ATOM 2981 C CA . GLU A 1 402 ? -49.306 -37.483 -49.516 1.00 41.66 402 GLU A CA 1
ATOM 2982 C C . GLU A 1 402 ? -48.940 -38.980 -49.650 1.00 41.66 402 GLU A C 1
ATOM 2984 O O . GLU A 1 402 ? -49.199 -39.578 -50.688 1.00 41.66 402 GLU A O 1
ATOM 2989 N N . ASP A 1 403 ? -48.396 -39.629 -48.615 1.00 48.22 403 ASP A N 1
ATOM 2990 C CA . ASP A 1 403 ? -47.921 -41.024 -48.655 1.00 48.22 403 ASP A CA 1
ATOM 2991 C C . ASP A 1 403 ? -48.446 -41.942 -47.525 1.00 48.22 403 ASP A C 1
ATOM 2993 O O . ASP A 1 403 ? -48.127 -43.132 -47.479 1.00 48.22 403 ASP A O 1
ATOM 2997 N N . GLY A 1 404 ? -49.293 -41.438 -46.620 1.00 50.09 404 GLY A N 1
ATOM 2998 C CA . GLY A 1 404 ? -50.169 -42.265 -45.775 1.00 50.09 404 GLY A CA 1
ATOM 2999 C C . GLY A 1 404 ? -49.539 -43.189 -44.712 1.00 50.09 404 GLY A C 1
ATOM 3000 O O . GLY A 1 404 ? -50.264 -44.037 -44.189 1.00 50.09 404 GLY A O 1
ATOM 3001 N N . LYS A 1 405 ? -48.254 -43.067 -44.329 1.00 52.59 405 LYS A N 1
ATOM 3002 C CA . LYS A 1 405 ? -47.627 -43.963 -43.320 1.00 52.59 405 LYS A CA 1
ATOM 3003 C C . LYS A 1 405 ? -47.281 -43.302 -41.974 1.00 52.59 405 LYS A C 1
ATOM 3005 O O . LYS A 1 405 ? -46.707 -42.220 -41.901 1.00 52.59 405 LYS A O 1
ATOM 3010 N N . ILE A 1 406 ? -47.583 -44.020 -40.885 1.00 53.06 406 ILE A N 1
ATOM 3011 C CA . ILE A 1 406 ? -47.221 -43.706 -39.489 1.00 53.06 406 ILE A CA 1
ATOM 3012 C C . ILE A 1 406 ? -45.785 -44.175 -39.220 1.00 53.06 406 ILE A C 1
ATOM 3014 O O . ILE A 1 406 ? -45.469 -45.315 -39.549 1.00 53.06 406 ILE A O 1
ATOM 3018 N N . GLN A 1 407 ? -44.920 -43.352 -38.608 1.00 58.84 407 GLN A N 1
ATOM 3019 C CA . GLN A 1 407 ? -43.490 -43.693 -38.507 1.00 58.84 407 GLN A CA 1
ATOM 3020 C C . GLN A 1 407 ? -42.947 -43.966 -37.093 1.00 58.84 407 GLN A C 1
ATOM 3022 O O . GLN A 1 407 ? -41.989 -44.733 -36.983 1.00 58.84 407 GLN A O 1
ATOM 3027 N N . ARG A 1 408 ? -43.519 -43.452 -35.991 1.00 64.00 408 ARG A N 1
ATOM 3028 C CA . ARG A 1 408 ? -43.101 -43.859 -34.626 1.00 64.00 408 ARG A CA 1
ATOM 3029 C C . ARG A 1 408 ? -44.261 -43.814 -33.627 1.00 64.00 408 ARG A C 1
ATOM 3031 O O . ARG A 1 408 ? -44.984 -42.831 -33.588 1.00 64.00 408 ARG A O 1
ATOM 3038 N N . ILE A 1 409 ? -44.433 -44.854 -32.811 1.00 68.31 409 ILE A N 1
ATOM 3039 C CA . ILE A 1 409 ? -45.501 -44.962 -31.799 1.00 68.31 409 ILE A CA 1
ATOM 3040 C C . ILE A 1 409 ? -44.848 -45.015 -30.418 1.00 68.31 409 ILE A C 1
ATOM 3042 O O . ILE A 1 409 ? -43.803 -45.640 -30.261 1.00 68.31 409 ILE A O 1
ATOM 3046 N N . TYR A 1 410 ? -45.457 -44.373 -29.432 1.00 60.62 410 TYR A N 1
ATOM 3047 C CA . TYR A 1 410 ? -45.033 -44.314 -28.041 1.00 60.62 410 TYR A CA 1
ATOM 3048 C C . TYR A 1 410 ? -46.250 -44.479 -27.122 1.00 60.62 410 TYR A C 1
ATOM 3050 O O . TYR A 1 410 ? -47.373 -44.158 -27.515 1.00 60.62 410 TYR A O 1
ATOM 3058 N N . SER A 1 411 ? -46.062 -44.971 -25.902 1.00 62.84 411 SER A N 1
ATOM 3059 C CA . SER A 1 411 ? -47.086 -44.876 -24.854 1.00 62.84 411 SER A CA 1
ATOM 3060 C C . SER A 1 411 ? -47.092 -43.477 -24.215 1.00 62.84 411 SER A C 1
ATOM 3062 O O . SER A 1 411 ? -46.229 -42.647 -24.501 1.00 62.84 411 SER A O 1
ATOM 3064 N N . VAL A 1 412 ? -48.110 -43.168 -23.403 1.00 63.72 412 VAL A N 1
ATOM 3065 C CA . VAL A 1 412 ? -48.278 -41.841 -22.765 1.00 63.72 412 VAL A CA 1
ATOM 3066 C C . VAL A 1 412 ? -47.160 -41.470 -21.786 1.00 63.72 412 VAL A C 1
ATOM 3068 O O . VAL A 1 412 ? -46.972 -40.294 -21.502 1.00 63.72 412 VAL A O 1
ATOM 3071 N N . ASP A 1 413 ? -46.417 -42.467 -21.323 1.00 61.59 413 ASP A N 1
ATOM 3072 C CA . ASP A 1 413 ? -45.206 -42.390 -20.503 1.00 61.59 413 ASP A CA 1
ATOM 3073 C C . ASP A 1 413 ? -43.915 -42.244 -21.340 1.00 61.59 413 ASP A C 1
ATOM 3075 O O . ASP A 1 413 ? -42.821 -42.211 -20.788 1.00 61.59 413 ASP A O 1
ATOM 3079 N N . GLY A 1 414 ? -44.015 -42.159 -22.674 1.00 49.69 414 GLY A N 1
ATOM 3080 C CA . GLY A 1 414 ? -42.881 -41.880 -23.562 1.00 49.69 414 GLY A CA 1
ATOM 3081 C C . GLY A 1 414 ? -42.095 -43.102 -24.054 1.00 49.69 414 GLY A C 1
ATOM 3082 O O . GLY A 1 414 ? -41.067 -42.934 -24.708 1.00 49.69 414 GLY A O 1
ATOM 3083 N N . VAL A 1 415 ? -42.561 -44.335 -23.816 1.00 56.22 415 VAL A N 1
ATOM 3084 C CA . VAL A 1 415 ? -41.862 -45.562 -24.264 1.00 56.22 415 VAL A CA 1
ATOM 3085 C C . VAL A 1 415 ? -42.214 -45.927 -25.709 1.00 56.22 415 VAL A C 1
ATOM 3087 O O . VAL A 1 415 ? -43.390 -46.056 -26.041 1.00 56.22 415 VAL A O 1
ATOM 3090 N N . ARG A 1 416 ? -41.214 -46.167 -26.575 1.00 57.72 416 ARG A N 1
ATOM 3091 C CA . ARG A 1 416 ? -41.419 -46.510 -28.000 1.00 57.72 416 ARG A CA 1
ATOM 3092 C C . ARG A 1 416 ? -42.058 -47.896 -28.181 1.00 57.72 416 ARG A C 1
ATOM 3094 O O . ARG A 1 416 ? -41.623 -48.873 -27.578 1.00 57.72 416 ARG A O 1
ATOM 3101 N N . ARG A 1 417 ? -43.055 -48.000 -29.064 1.00 62.22 417 ARG A N 1
ATOM 3102 C CA . ARG A 1 417 ? -43.826 -49.215 -29.379 1.00 62.22 417 ARG A CA 1
ATOM 3103 C C . ARG A 1 417 ? -43.781 -49.533 -30.875 1.00 62.22 417 ARG A C 1
ATOM 3105 O O . ARG A 1 417 ? -43.704 -48.635 -31.711 1.00 62.22 417 ARG A O 1
ATOM 3112 N N . GLY A 1 418 ? -43.836 -50.826 -31.200 1.00 52.28 418 GLY A N 1
ATOM 3113 C CA . GLY A 1 418 ? -43.864 -51.311 -32.586 1.00 52.28 418 GLY A CA 1
ATOM 3114 C C . GLY A 1 418 ? -45.249 -51.251 -33.235 1.00 52.28 418 GLY A C 1
ATOM 3115 O O . GLY A 1 418 ? -45.340 -51.056 -34.438 1.00 52.28 418 GLY A O 1
ATOM 3116 N N . ASN A 1 419 ? -46.315 -51.360 -32.434 1.00 68.50 419 ASN A N 1
ATOM 3117 C CA . ASN A 1 419 ? -47.713 -51.354 -32.872 1.00 68.50 419 ASN A CA 1
ATOM 3118 C C . ASN A 1 419 ? -48.572 -50.506 -31.921 1.00 68.50 419 ASN A C 1
ATOM 3120 O O . ASN A 1 419 ? -48.207 -50.327 -30.753 1.00 68.50 419 ASN A O 1
ATOM 3124 N N . LEU A 1 420 ? -49.727 -50.033 -32.400 1.00 68.50 420 LEU A N 1
ATOM 3125 C CA . LEU A 1 420 ? -50.716 -49.345 -31.565 1.00 68.50 420 LEU A CA 1
ATOM 3126 C C . LEU A 1 420 ? -51.241 -50.280 -30.467 1.00 68.50 420 LEU A C 1
ATOM 3128 O O . LEU A 1 420 ? -51.524 -51.448 -30.722 1.00 68.50 420 LEU A O 1
ATOM 3132 N N . GLN A 1 421 ? -51.369 -49.751 -29.253 1.00 72.12 421 GLN A N 1
ATOM 3133 C CA . GLN A 1 421 ? -51.902 -50.462 -28.092 1.00 72.12 421 GLN A CA 1
ATOM 3134 C C . GLN A 1 421 ? -53.353 -50.049 -27.831 1.00 72.12 421 GLN A C 1
ATOM 3136 O O . GLN A 1 421 ? -53.740 -48.925 -28.151 1.00 72.12 421 GLN A O 1
ATOM 3141 N N . LYS A 1 422 ? -54.147 -50.922 -27.205 1.00 73.06 422 LYS A N 1
ATOM 3142 C CA . LYS A 1 422 ? -55.484 -50.566 -26.707 1.00 73.06 422 LYS A CA 1
ATOM 3143 C C . LYS A 1 422 ? -55.352 -49.431 -25.679 1.00 73.06 422 LYS A C 1
ATOM 3145 O O . LYS A 1 422 ? -54.564 -49.548 -24.745 1.00 73.06 422 LYS A O 1
ATOM 3150 N N . GLY A 1 423 ? -56.090 -48.335 -25.850 1.00 69.50 423 GLY A N 1
ATOM 3151 C CA . GLY A 1 423 ? -55.949 -47.111 -25.050 1.00 69.50 423 GLY A CA 1
ATOM 3152 C C . GLY A 1 423 ? -55.250 -45.952 -25.778 1.00 69.50 423 GLY A C 1
ATOM 3153 O O . GLY A 1 423 ? -55.237 -45.892 -27.008 1.00 69.50 423 GLY A O 1
ATOM 3154 N N . ILE A 1 424 ? -54.718 -44.981 -25.021 1.00 69.62 424 ILE A N 1
ATOM 3155 C CA . ILE A 1 424 ? -54.079 -43.765 -25.565 1.00 69.62 424 ILE A CA 1
ATOM 3156 C C . ILE A 1 424 ? -52.620 -44.050 -25.956 1.00 69.62 424 ILE A C 1
ATOM 3158 O O . ILE A 1 424 ? -51.828 -44.529 -25.151 1.00 69.62 424 ILE A O 1
ATOM 3162 N N . ASN A 1 425 ? -52.251 -43.674 -27.179 1.00 77.00 425 ASN A N 1
ATOM 3163 C CA . ASN A 1 425 ? -50.912 -43.780 -27.757 1.00 77.00 425 ASN A CA 1
ATOM 3164 C C . ASN A 1 425 ? -50.431 -42.393 -28.202 1.00 77.00 425 ASN A C 1
ATOM 3166 O O . ASN A 1 425 ? -51.246 -41.575 -28.615 1.00 77.00 425 ASN A O 1
ATOM 3170 N N . ILE A 1 426 ? -49.124 -42.139 -28.189 1.00 71.88 426 ILE A N 1
ATOM 3171 C CA . ILE A 1 426 ? -48.487 -40.965 -28.795 1.00 71.88 426 ILE A CA 1
ATOM 3172 C C . ILE A 1 426 ? -47.829 -41.395 -30.107 1.00 71.88 426 ILE A C 1
ATOM 3174 O O . ILE A 1 426 ? -46.962 -42.256 -30.131 1.00 71.88 426 ILE A O 1
ATOM 3178 N N . VAL A 1 427 ? -48.230 -40.802 -31.221 1.00 73.38 427 VAL A N 1
ATOM 3179 C CA . VAL A 1 427 ? -47.773 -41.166 -32.561 1.00 73.38 427 VAL A CA 1
ATOM 3180 C C . VAL A 1 427 ? -47.044 -39.992 -33.192 1.00 73.38 427 VAL A C 1
ATOM 3182 O O . VAL A 1 427 ? -47.601 -38.903 -33.276 1.00 73.38 427 VAL A O 1
ATOM 3185 N N . ILE A 1 428 ? -45.823 -40.221 -33.666 1.00 62.75 428 ILE A N 1
ATOM 3186 C CA . ILE A 1 428 ? -45.002 -39.250 -34.384 1.00 62.75 428 ILE A CA 1
ATOM 3187 C C . ILE A 1 428 ? -45.017 -39.579 -35.879 1.00 62.75 428 ILE A C 1
ATOM 3189 O O . ILE A 1 428 ? -44.699 -40.702 -36.289 1.00 62.75 428 ILE A O 1
ATOM 3193 N N . ASN A 1 429 ? -45.417 -38.609 -36.702 1.00 57.81 429 ASN A N 1
ATOM 3194 C CA . ASN A 1 429 ? -45.436 -38.765 -38.159 1.00 57.81 429 ASN A CA 1
ATOM 3195 C C . ASN A 1 429 ? -44.043 -38.553 -38.788 1.00 57.81 429 ASN A C 1
ATOM 3197 O O . ASN A 1 429 ? -43.097 -38.153 -38.110 1.00 57.81 429 ASN A O 1
ATOM 3201 N N . GLY A 1 430 ? -43.918 -38.803 -40.097 1.00 47.19 430 GLY A N 1
ATOM 3202 C CA . GLY A 1 430 ? -42.645 -38.696 -40.831 1.00 47.19 430 GLY A CA 1
ATOM 3203 C C . GLY A 1 430 ? -42.026 -37.292 -40.894 1.00 47.19 430 GLY A C 1
ATOM 3204 O O . GLY A 1 430 ? -40.911 -37.143 -41.377 1.00 47.19 430 GLY A O 1
ATOM 3205 N N . LYS A 1 431 ? -42.711 -36.269 -40.366 1.00 52.50 431 LYS A N 1
ATOM 3206 C CA . LYS A 1 431 ? -42.193 -34.900 -40.204 1.00 52.50 431 LYS A CA 1
ATOM 3207 C C . LYS A 1 431 ? -41.858 -34.559 -38.743 1.00 52.50 431 LYS A C 1
ATOM 3209 O O . LYS A 1 431 ? -41.625 -33.398 -38.429 1.00 52.50 431 LYS A O 1
ATOM 3214 N N . GLY A 1 432 ? -41.865 -35.545 -37.839 1.00 50.19 432 GLY A N 1
ATOM 3215 C CA . GLY A 1 432 ? -41.443 -35.376 -36.445 1.00 50.19 432 GLY A CA 1
ATOM 3216 C C . GLY A 1 432 ? -42.506 -34.824 -35.488 1.00 50.19 432 GLY A C 1
ATOM 3217 O O . GLY A 1 432 ? -42.188 -34.565 -34.332 1.00 50.19 432 GLY A O 1
ATOM 3218 N N . LYS A 1 433 ? -43.772 -34.677 -35.910 1.00 54.00 433 LYS A N 1
ATOM 3219 C CA . LYS A 1 433 ? -44.851 -34.166 -35.040 1.00 54.00 433 LYS A CA 1
ATOM 3220 C C . LYS A 1 433 ? -45.561 -35.287 -34.282 1.00 54.00 433 LYS A C 1
ATOM 3222 O O . LYS A 1 433 ? -46.069 -36.213 -34.915 1.00 54.00 433 LYS A O 1
ATOM 3227 N N . ALA A 1 434 ? -45.630 -35.169 -32.953 1.00 60.00 434 ALA A N 1
ATOM 3228 C CA . ALA A 1 434 ? -46.298 -36.107 -32.048 1.00 60.00 434 ALA A CA 1
ATOM 3229 C C . ALA A 1 434 ? -47.802 -35.801 -31.870 1.00 60.00 434 ALA A C 1
ATOM 3231 O O . ALA A 1 434 ? -48.194 -34.641 -31.767 1.00 60.00 434 ALA A O 1
ATOM 3232 N N . LYS A 1 435 ? -48.652 -36.834 -31.792 1.00 69.88 435 LYS A N 1
ATOM 3233 C CA . LYS A 1 435 ? -50.108 -36.721 -31.589 1.00 69.88 435 LYS A CA 1
ATOM 3234 C C . LYS A 1 435 ? -50.660 -37.849 -30.715 1.00 69.88 435 LYS A C 1
ATOM 3236 O O . LYS A 1 435 ? -50.263 -38.995 -30.884 1.00 69.88 435 LYS A O 1
ATOM 3241 N N . LYS A 1 436 ? -51.632 -37.563 -29.842 1.00 70.56 436 LYS A N 1
ATOM 3242 C CA . LYS A 1 436 ? -52.363 -38.596 -29.083 1.00 70.56 436 LYS A CA 1
ATOM 3243 C C . LYS A 1 436 ? -53.439 -39.290 -29.941 1.00 70.56 436 LYS A C 1
ATOM 3245 O O . LYS A 1 436 ? -54.199 -38.621 -30.640 1.00 70.56 436 LYS A O 1
ATOM 3250 N N . VAL A 1 437 ? -53.514 -40.621 -29.882 1.00 67.31 437 VAL A N 1
ATOM 3251 C CA . VAL A 1 437 ? -54.461 -41.485 -30.615 1.00 67.31 437 VAL A CA 1
ATOM 3252 C C . VAL A 1 437 ? -55.043 -42.527 -29.660 1.00 67.31 437 VAL A C 1
ATOM 3254 O O . VAL A 1 437 ? -54.284 -43.226 -28.995 1.00 67.31 437 VAL A O 1
ATOM 3257 N N . TYR A 1 438 ? -56.370 -42.655 -29.598 1.00 69.06 438 TYR A N 1
ATOM 3258 C CA . TYR A 1 438 ? -57.049 -43.668 -28.782 1.00 69.06 438 TYR A CA 1
ATOM 3259 C C . TYR A 1 438 ? -57.512 -44.849 -29.640 1.00 69.06 438 TYR A C 1
ATOM 3261 O O . TYR A 1 438 ? -58.180 -44.647 -30.654 1.00 69.06 438 TYR A O 1
ATOM 3269 N N . VAL A 1 439 ? -57.177 -46.070 -29.223 1.00 72.62 439 VAL A N 1
ATOM 3270 C CA . VAL A 1 439 ? -57.593 -47.318 -29.882 1.00 72.62 439 VAL A CA 1
ATOM 3271 C C . VAL A 1 439 ? -58.511 -48.098 -28.942 1.00 72.62 439 VAL A C 1
ATOM 3273 O O . VAL A 1 439 ? -58.147 -48.324 -27.788 1.00 72.62 439 VAL A O 1
ATOM 3276 N N . LYS A 1 440 ? -59.707 -48.454 -29.428 1.00 72.88 440 LYS A N 1
ATOM 3277 C CA . LYS A 1 440 ? -60.738 -49.166 -28.656 1.00 72.88 440 LYS A CA 1
ATOM 3278 C C . LYS A 1 440 ? -60.400 -50.625 -28.403 1.00 72.88 440 LYS A C 1
ATOM 3280 O O . LYS A 1 440 ? -59.783 -51.259 -29.283 1.00 72.88 440 LYS A O 1
#